Protein AF-0000000081142269 (afdb_homodimer)

Nearest PDB structures (foldseek):
  4dzv-assembly1_A  TM=2.966E-01  e=7.747E-01  synthetic construct
  5vju-assembly1_A  TM=2.919E-01  e=1.092E+00  synthetic construct
  3o43-assembly1_A  TM=3.397E-01  e=4.301E+00  synthetic construct
  3szr-assembly1_A  TM=2.005E-01  e=2.802E+00  Homo sapiens
  8d9o-assembly1_A  TM=2.175E-01  e=4.489E+00  synthetic construct

Secondary structure (DSSP, 8-state):
--SHHHHHHHHHHHHHHHHHHHHHHHHHHHHHHHHHHHHHHHHHHHHHHHHHHHHHHHHSTTTTSSS---STT-HHHHHTHHHHHHHHHHHHHHHHHHHHHHHT--TTTS--TT--HHHHHHHHHHHHHHHHHHHHHHHHHHHHHHHHHHHHT-TTT----SS-SHHHHHHHHHHHHHHHHHHHHHHHHSSSS-SS-SS--HHHHHHHHHHHHHHHHHHHHHHHHHHHHHHHHHT-----SS--S-GGGGGGGS-HHHHHHHHHHHHHHHHHHHHHHHH------/--SHHHHHHHHHHHHHHHHHHHHHHHHHHHHHHHHHHHHHHHHHHHHHHHHHHHHHHHHSTTTTSSS---STT-HHHHHTHHHHHHHHHHHHHHHHHHHHHHHT--TTTS--TT--HHHHHHHHHHHHHHHHHHHHHHHHHHHHHHHHHHHHT-TTT----SS-SHHHHHHHHHHHHHHHHHHHHHHHHSSSS-SS-SS--HHHHHHHHHHHHHHHHHHHHHHHHHHHHHHHHHT-----SS--S-GGGGGGGS-HHHHHHHHHHHHHHHHHHHHHHHH------

pLDDT: mean 86.84, std 18.07, range [33.09, 98.94]

Radius of gyration: 26.9 Å; Cα contacts (8 Å, |Δi|>4): 701; chains: 2; bounding box: 56×94×60 Å

Foldseek 3Di:
DPVVVVVVVVVVVVVVVVVVVLVVLQVVLVVLLVLLLVLLVLLLVLLVVLLVLLQVLQQDCLQQHGAADDDFLRLSRLLSLQLNLLSNLLSLLSCLLCVCVNVVVDPLRDDPPPQDPVSVVVNLVSLVVSLVSLVVSLVSNVSSVVSNVCSQPRPNNDHHDPPPDPLRVLVVVLNVLSVVLSVCSCCQPVCVVPDPSVVVDVVSVVVSLVSVLVSSVSSLVSSLVVLVVVCVSSPQDDDDDDDCPPVVVCVVRGDPSNVSSVVSNVSSNSSSVSSSSSSDDDDSD/DPVVVVVVVVVVVVVVVVCVVLVVLQVVVVVLLVLLLVLLVLLLVLLVVLLVLLQVLQQDCLQQHGAADDDFLRLSRLLSLQLNLLSNLLSLLSCLLCVCVNVVVDPLRDDPPPQDPVSVVVNLVSLVVSLVSLVVSLVSNVSSVVSNVCSQPRPNNDHHDPPPDPLRVLVVVLNVLSVVLSVCCCCQPVCPVPPPSVVVPVVSVVVSLVSVLVSSVSSLVSSLVVLVVVCVSSPQDDDDPDDPPPVVVCVVRGDPSNVSSVVSNVSSNSSSVSSSSSSDDDDSD

Sequence (570 aa):
MSSEDGEQDDWAATQTATDVETGDSSRSSGFLQKLQSASSTISLILSPVAIILVSLWVSNESMGGGGVSWSEGDAKRVFNWHPVLMIVAYAIMNIAALIFRVSGTSSYQTSTRGISEAGTKRRGAIKAIHGYVWVACFLIGMVAMLAVVKSHNDAVSGYIANLYSLHSWVGVLVMSLYTLQLFVGIFAFGGLMGGTSRFAVPSLMEIHKYSGAVLHLLITATILLGIQEKEGFVQCWYEVTEADLIPIQNYGKIPSACKISHGLGLVVLLMGVFTSFALARFPVLMSSEDGEQDDWAATQTATDVETGDSSRSSGFLQKLQSASSTISLILSPVAIILVSLWVSNESMGGGGVSWSEGDAKRVFNWHPVLMIVAYAIMNIAALIFRVSGTSSYQTSTRGISEAGTKRRGAIKAIHGYVWVACFLIGMVAMLAVVKSHNDAVSGYIANLYSLHSWVGVLVMSLYTLQLFVGIFAFGGLMGGTSRFAVPSLMEIHKYSGAVLHLLITATILLGIQEKEGFVQCWYEVTEADLIPIQNYGKIPSACKISHGLGLVVLLMGVFTSFALARFPVL

Structure (mmCIF, N/CA/C/O backbone):
data_AF-0000000081142269-model_v1
#
loop_
_entity.id
_entity.type
_entity.pdbx_description
1 polymer 'Cytochrome b561'
#
loop_
_atom_site.group_PDB
_atom_site.id
_atom_site.type_symbol
_atom_site.label_atom_id
_atom_site.label_alt_id
_atom_site.label_comp_id
_atom_site.label_asym_id
_atom_site.label_entity_id
_atom_site.label_seq_id
_atom_site.pdbx_PDB_ins_code
_atom_site.Cartn_x
_atom_site.Cartn_y
_atom_site.Cartn_z
_atom_site.occupancy
_atom_site.B_iso_or_equiv
_atom_site.auth_seq_id
_atom_site.auth_comp_id
_atom_site.auth_asym_id
_atom_site.auth_atom_id
_atom_site.pdbx_PDB_model_num
ATOM 1 N N . MET A 1 1 ? -28.281 54 34.062 1 33.12 1 MET A N 1
ATOM 2 C CA . MET A 1 1 ? -27.516 53 34.812 1 33.12 1 MET A CA 1
ATOM 3 C C . MET A 1 1 ? -27.719 51.625 34.219 1 33.12 1 MET A C 1
ATOM 5 O O . MET A 1 1 ? -27.078 50.656 34.688 1 33.12 1 MET A O 1
ATOM 9 N N . SER A 1 2 ? -28.766 51.375 33.469 1 45.09 2 SER A N 1
ATOM 10 C CA . SER A 1 2 ? -29.156 50 33.125 1 45.09 2 SER A CA 1
ATOM 11 C C . SER A 1 2 ? -28.391 49.531 31.891 1 45.09 2 SER A C 1
ATOM 13 O O . SER A 1 2 ? -28.469 48.344 31.531 1 45.09 2 SER A O 1
ATOM 15 N N . SER A 1 3 ? -27.875 50.406 31.125 1 51 3 SER A N 1
ATOM 16 C CA . SER A 1 3 ? -27.344 49.938 29.859 1 51 3 SER A CA 1
ATOM 17 C C . SER A 1 3 ? -25.953 49.344 30.031 1 51 3 SER A C 1
ATOM 19 O O . SER A 1 3 ? -25.406 48.719 29.094 1 51 3 SER A O 1
ATOM 21 N N . GLU A 1 4 ? -25.281 49.625 31.203 1 48.25 4 GLU A N 1
ATOM 22 C CA . GLU A 1 4 ? -23.922 49.156 31.359 1 48.25 4 GLU A CA 1
ATOM 23 C C . GLU A 1 4 ? -23.875 47.688 31.766 1 48.25 4 GLU A C 1
ATOM 25 O O . GLU A 1 4 ? -22.828 47.031 31.688 1 48.25 4 GLU A O 1
ATOM 30 N N . ASP A 1 5 ? -25.031 47.188 32.281 1 50.19 5 ASP A N 1
ATOM 31 C CA . ASP A 1 5 ? -25 45.812 32.781 1 50.19 5 ASP A CA 1
ATOM 32 C C . ASP A 1 5 ? -25.094 44.812 31.641 1 50.19 5 ASP A C 1
ATOM 34 O O . ASP A 1 5 ? -24.641 43.688 31.781 1 50.19 5 ASP A O 1
ATOM 38 N N . GLY A 1 6 ? -25.609 45.25 30.453 1 50.34 6 GLY A N 1
ATOM 39 C CA . GLY A 1 6 ? -25.781 44.312 29.375 1 50.34 6 GLY A CA 1
ATOM 40 C C . GLY A 1 6 ? -24.484 44 28.641 1 50.34 6 GLY A C 1
ATOM 41 O O . GLY A 1 6 ? -24.328 42.906 28.109 1 50.34 6 GLY A O 1
ATOM 42 N N . GLU A 1 7 ? -23.562 44.938 28.672 1 53.25 7 GLU A N 1
ATOM 43 C CA . GLU A 1 7 ? -22.312 44.75 27.953 1 53.25 7 GLU A CA 1
ATOM 44 C C . GLU A 1 7 ? -21.375 43.812 28.719 1 53.25 7 GLU A C 1
ATOM 46 O O . GLU A 1 7 ? -20.609 43.062 28.125 1 53.25 7 GLU A O 1
ATOM 51 N N . GLN A 1 8 ? -21.562 43.812 30.078 1 51.97 8 GLN A N 1
ATOM 52 C CA . GLN A 1 8 ? -20.672 42.969 30.875 1 51.97 8 GLN A CA 1
ATOM 53 C C . GLN A 1 8 ? -21.062 41.5 30.75 1 51.97 8 GLN A C 1
ATOM 55 O O . GLN A 1 8 ? -20.188 40.625 30.719 1 51.97 8 GLN A O 1
ATOM 60 N N . ASP A 1 9 ? -22.328 41.25 30.594 1 53.22 9 ASP A N 1
ATOM 61 C CA . ASP A 1 9 ? -22.766 39.875 30.516 1 53.22 9 ASP A CA 1
ATOM 62 C C . ASP A 1 9 ? -22.391 39.25 29.156 1 53.22 9 ASP A C 1
ATOM 64 O O . ASP A 1 9 ? -22.016 38.094 29.078 1 53.22 9 ASP A O 1
ATOM 68 N N . ASP A 1 10 ? -22.359 40.156 28.172 1 54 10 ASP A N 1
ATOM 69 C CA . ASP A 1 10 ? -22 39.656 26.859 1 54 10 ASP A CA 1
ATOM 70 C C . ASP A 1 10 ? -20.5 39.375 26.75 1 54 10 ASP A C 1
ATOM 72 O O . ASP A 1 10 ? -20.078 38.438 26.125 1 54 10 ASP A O 1
ATOM 76 N N . TRP A 1 11 ? -19.734 40.219 27.484 1 52.41 11 TRP A N 1
ATOM 77 C CA . TRP A 1 11 ? -18.281 40.031 27.5 1 52.41 11 TRP A CA 1
ATOM 78 C C . TRP A 1 11 ? -17.922 38.781 28.266 1 52.41 11 TRP A C 1
ATOM 80 O O . TRP A 1 11 ? -17.047 38 27.844 1 52.41 11 TRP A O 1
ATOM 90 N N . ALA A 1 12 ? -18.562 38.469 29.328 1 51.91 12 ALA A N 1
ATOM 91 C CA . ALA A 1 12 ? -18.281 37.281 30.125 1 51.91 12 ALA A CA 1
ATOM 92 C C . ALA A 1 12 ? -18.703 36 29.375 1 51.91 12 ALA A C 1
ATOM 94 O O . ALA A 1 12 ? -18.016 35 29.438 1 51.91 12 ALA A O 1
ATOM 95 N N . ALA A 1 13 ? -19.703 36.125 28.625 1 53.78 13 ALA A N 1
ATOM 96 C CA . ALA A 1 13 ? -20.172 35 27.844 1 53.78 13 ALA A CA 1
ATOM 97 C C . ALA A 1 13 ? -19.266 34.719 26.656 1 53.78 13 ALA A C 1
ATOM 99 O O . ALA A 1 13 ? -18.984 33.562 26.328 1 53.78 13 ALA A O 1
ATOM 100 N N . THR A 1 14 ? -18.703 35.75 26.094 1 55.44 14 THR A N 1
ATOM 101 C CA . THR A 1 14 ? -17.766 35.625 24.984 1 55.44 14 THR A CA 1
ATOM 102 C C . THR A 1 14 ? -16.422 35.094 25.469 1 55.44 14 THR A C 1
ATOM 104 O O . THR A 1 14 ? -15.805 34.25 24.844 1 55.44 14 THR A O 1
ATOM 107 N N . GLN A 1 15 ? -15.969 35.562 26.672 1 51.97 15 GLN A N 1
ATOM 108 C CA . GLN A 1 15 ? -14.711 35.062 27.25 1 51.97 15 GLN A CA 1
ATOM 109 C C . GLN A 1 15 ? -14.828 33.625 27.672 1 51.97 15 GLN A C 1
ATOM 111 O O . GLN A 1 15 ? -13.906 32.812 27.453 1 51.97 15 GLN A O 1
ATOM 116 N N . THR A 1 16 ? -15.945 33.25 28.188 1 50.38 16 THR A N 1
ATOM 117 C CA . THR A 1 16 ? -16.156 31.875 28.625 1 50.38 16 THR A CA 1
ATOM 118 C C . THR A 1 16 ? -16.25 30.938 27.438 1 50.38 16 THR A C 1
ATOM 120 O O . THR A 1 16 ? -15.711 29.828 27.469 1 50.38 16 THR A O 1
ATOM 123 N N . ALA A 1 17 ? -16.859 31.547 26.438 1 49.72 17 ALA A N 1
ATOM 124 C CA . ALA A 1 17 ? -16.969 30.75 25.219 1 49.72 17 ALA A CA 1
ATOM 125 C C . ALA A 1 17 ? -15.609 30.594 24.547 1 49.72 17 ALA A C 1
ATOM 127 O O . ALA A 1 17 ? -15.25 29.5 24.094 1 49.72 17 ALA A O 1
ATOM 128 N N . THR A 1 18 ? -14.797 31.609 24.578 1 51.88 18 THR A N 1
ATOM 129 C CA . THR A 1 18 ? -13.445 31.562 24.031 1 51.88 18 THR A CA 1
ATOM 130 C C . THR A 1 18 ? -12.547 30.688 24.906 1 51.88 18 THR A C 1
ATOM 132 O O . THR A 1 18 ? -11.742 29.906 24.375 1 51.88 18 THR A O 1
ATOM 135 N N . ASP A 1 19 ? -12.695 30.781 26.203 1 49.56 19 ASP A N 1
ATOM 136 C CA . ASP A 1 19 ? -11.883 29.984 27.109 1 49.56 19 ASP A CA 1
ATOM 137 C C . ASP A 1 19 ? -12.25 28.5 27.031 1 49.56 19 ASP A C 1
ATOM 139 O O . ASP A 1 19 ? -11.383 27.625 27.078 1 49.56 19 ASP A O 1
ATOM 143 N N . VAL A 1 20 ? -13.5 28.203 26.859 1 46.97 20 VAL A N 1
ATOM 144 C CA . VAL A 1 20 ? -13.961 26.828 26.719 1 46.97 20 VAL A CA 1
ATOM 145 C C . VAL A 1 20 ? -13.523 26.281 25.375 1 46.97 20 VAL A C 1
ATOM 147 O O . VAL A 1 20 ? -13.078 25.141 25.281 1 46.97 20 VAL A O 1
ATOM 150 N N . GLU A 1 21 ? -13.531 27.156 24.406 1 51.59 21 GLU A N 1
ATOM 151 C CA . GLU A 1 21 ? -13.078 26.734 23.094 1 51.59 21 GLU A CA 1
ATOM 152 C C . GLU A 1 21 ? -11.57 26.516 23.062 1 51.59 21 GLU A C 1
ATOM 154 O O . GLU A 1 21 ? -11.086 25.531 22.484 1 51.59 21 GLU A O 1
ATOM 159 N N . THR A 1 22 ? -10.836 27.453 23.688 1 53.09 22 THR A N 1
ATOM 160 C CA . THR A 1 22 ? -9.391 27.312 23.781 1 53.09 22 THR A CA 1
ATOM 161 C C . THR A 1 22 ? -9.008 26.141 24.672 1 53.09 22 THR A C 1
ATOM 163 O O . THR A 1 22 ? -8.062 25.406 24.375 1 53.09 22 THR A O 1
ATOM 166 N N . GLY A 1 23 ? -9.711 25.922 25.75 1 49.12 23 GLY A N 1
ATOM 167 C CA . GLY A 1 23 ? -9.461 24.781 26.625 1 49.12 23 GLY A CA 1
ATOM 168 C C . GLY A 1 23 ? -9.734 23.453 25.953 1 49.12 23 GLY A C 1
ATOM 169 O O . GLY A 1 23 ? -8.953 22.516 26.094 1 49.12 23 GLY A O 1
ATOM 170 N N . ASP A 1 24 ? -10.82 23.344 25.25 1 53.19 24 ASP A N 1
ATOM 171 C CA . ASP A 1 24 ? -11.195 22.125 24.531 1 53.19 24 ASP A CA 1
ATOM 172 C C . ASP A 1 24 ? -10.219 21.844 23.391 1 53.19 24 ASP A C 1
ATOM 174 O O . ASP A 1 24 ? -9.828 20.688 23.172 1 53.19 24 ASP A O 1
ATOM 178 N N . SER A 1 25 ? -9.68 22.906 22.812 1 57.28 25 SER A N 1
ATOM 179 C CA . SER A 1 25 ? -8.688 22.766 21.75 1 57.28 25 SER A CA 1
ATOM 180 C C . SER A 1 25 ? -7.359 22.266 22.297 1 57.28 25 SER A C 1
ATOM 182 O O . SER A 1 25 ? -6.727 21.375 21.703 1 57.28 25 SER A O 1
ATOM 184 N N . SER A 1 26 ? -6.977 22.875 23.438 1 56.81 26 SER A N 1
ATOM 185 C CA . SER A 1 26 ? -5.727 22.453 24.062 1 56.81 26 SER A CA 1
ATOM 186 C C . SER A 1 26 ? -5.809 21.016 24.547 1 56.81 26 SER A C 1
ATOM 188 O O . SER A 1 26 ? -4.84 20.25 24.406 1 56.81 26 SER A O 1
ATOM 190 N N . ARG A 1 27 ? -6.953 20.656 25.109 1 58.47 27 ARG A N 1
ATOM 191 C CA . ARG A 1 27 ? -7.145 19.281 25.547 1 58.47 27 ARG A CA 1
ATOM 192 C C . ARG A 1 27 ? -7.16 18.312 24.375 1 58.47 27 ARG A C 1
ATOM 194 O O . ARG A 1 27 ? -6.617 17.219 24.453 1 58.47 27 ARG A O 1
ATOM 201 N N . SER A 1 28 ? -7.664 18.766 23.266 1 62.31 28 SER A N 1
ATOM 202 C CA . SER A 1 28 ? -7.746 17.953 22.062 1 62.31 28 SER A CA 1
ATOM 203 C C . SER A 1 28 ? -6.367 17.734 21.438 1 62.31 28 SER A C 1
ATOM 205 O O . SER A 1 28 ? -6.035 16.625 21.031 1 62.31 28 SER A O 1
ATOM 207 N N . SER A 1 29 ? -5.594 18.734 21.562 1 70.12 29 SER A N 1
ATOM 208 C CA . SER A 1 29 ? -4.223 18.625 21.062 1 70.12 29 SER A CA 1
ATOM 209 C C . SER A 1 29 ? -3.402 17.656 21.906 1 70.12 29 SER A C 1
ATOM 211 O O . SER A 1 29 ? -2.666 16.828 21.375 1 70.12 29 SER A O 1
ATOM 213 N N . GLY A 1 30 ? -3.779 17.703 23.156 1 78.44 30 GLY A N 1
ATOM 214 C CA . GLY A 1 30 ? -3.068 16.797 24.047 1 78.44 30 GLY A CA 1
ATOM 215 C C . GLY A 1 30 ? -3.447 15.344 23.828 1 78.44 30 GLY A C 1
ATOM 216 O O . GLY A 1 30 ? -2.58 14.461 23.828 1 78.44 30 GLY A O 1
ATOM 217 N N . PHE A 1 31 ? -4.652 15.156 23.594 1 84.38 31 PHE A N 1
ATOM 218 C CA . PHE A 1 31 ? -5.156 13.812 23.375 1 84.38 31 PHE A CA 1
ATOM 219 C C . PHE A 1 31 ? -4.551 13.219 22.109 1 84.38 31 PHE A C 1
ATOM 221 O O . PHE A 1 31 ? -4.07 12.078 22.109 1 84.38 31 PHE A O 1
ATOM 228 N N . LEU A 1 32 ? -4.531 13.906 21 1 87.25 32 LEU A N 1
ATOM 229 C CA . LEU A 1 32 ? -3.979 13.43 19.75 1 87.25 32 LEU A CA 1
ATOM 230 C C . LEU A 1 32 ? -2.477 13.195 19.859 1 87.25 32 LEU A C 1
ATOM 232 O O . LEU A 1 32 ? -1.945 12.25 19.281 1 87.25 32 LEU A O 1
ATOM 236 N N . GLN A 1 33 ? -1.912 14.039 20.625 1 87.62 33 GLN A N 1
ATOM 237 C CA . GLN A 1 33 ? -0.479 13.859 20.828 1 87.62 33 GLN A CA 1
ATOM 238 C C . GLN A 1 33 ? -0.188 12.57 21.594 1 87.62 33 GLN A C 1
ATOM 240 O O . GLN A 1 33 ? 0.784 11.875 21.297 1 87.62 33 GLN A O 1
ATOM 245 N N . LYS A 1 34 ? -0.992 12.305 22.562 1 90.81 34 LYS A N 1
ATOM 246 C CA . LYS A 1 34 ? -0.832 11.055 23.312 1 90.81 34 LYS A CA 1
ATOM 247 C C . LYS A 1 34 ? -1.053 9.844 22.406 1 90.81 34 LYS A C 1
ATOM 249 O O . LYS A 1 34 ? -0.335 8.852 22.516 1 90.81 34 LYS A O 1
ATOM 254 N N . LEU A 1 35 ? -2 9.961 21.547 1 93.06 35 LEU A N 1
ATOM 255 C CA . LEU A 1 35 ? -2.279 8.883 20.609 1 93.06 35 LEU A CA 1
ATOM 256 C C . LEU A 1 35 ? -1.118 8.695 19.641 1 93.06 35 LEU A C 1
ATOM 258 O O . LEU A 1 35 ? -0.775 7.562 19.281 1 93.06 35 LEU A O 1
ATOM 262 N N . GLN A 1 36 ? -0.598 9.766 19.219 1 93.44 36 GLN A N 1
ATOM 263 C CA . GLN A 1 36 ? 0.537 9.695 18.312 1 93.44 36 GLN A CA 1
ATOM 264 C C . GLN A 1 36 ? 1.758 9.086 19 1 93.44 36 GLN A C 1
ATOM 266 O O . GLN A 1 36 ? 2.484 8.297 18.391 1 93.44 36 GLN A O 1
ATOM 271 N N . SER A 1 37 ? 1.984 9.461 20.266 1 93.75 37 SER A N 1
ATOM 272 C CA . SER A 1 37 ? 3.08 8.875 21.031 1 93.75 37 SER A CA 1
ATOM 273 C C . SER A 1 37 ? 2.877 7.371 21.219 1 93.75 37 SER A C 1
ATOM 275 O O . SER A 1 37 ? 3.814 6.59 21.047 1 93.75 37 SER A O 1
ATOM 277 N N . ALA A 1 38 ? 1.702 7.008 21.562 1 96.25 38 ALA A N 1
ATOM 278 C CA . ALA A 1 38 ? 1.384 5.59 21.688 1 96.25 38 ALA A CA 1
ATOM 279 C C . ALA A 1 38 ? 1.598 4.852 20.375 1 96.25 38 ALA A C 1
ATOM 281 O O . ALA A 1 38 ? 2.131 3.738 20.359 1 96.25 38 ALA A O 1
ATOM 282 N N . SER A 1 39 ? 1.193 5.473 19.281 1 97.06 39 SER A N 1
ATOM 283 C CA . SER A 1 39 ? 1.358 4.875 17.969 1 97.06 39 SER A CA 1
ATOM 284 C C . SER A 1 39 ? 2.832 4.664 17.641 1 97.06 39 SER A C 1
ATOM 286 O O . SER A 1 39 ? 3.203 3.641 17.062 1 97.06 39 SER A O 1
ATOM 288 N N . SER A 1 40 ? 3.617 5.641 17.984 1 96.69 40 SER A N 1
ATOM 289 C CA . SER A 1 40 ? 5.055 5.492 17.797 1 96.69 40 SER A CA 1
ATOM 290 C C . SER A 1 40 ? 5.598 4.293 18.562 1 96.69 40 SER A C 1
ATOM 292 O O . SER A 1 40 ? 6.34 3.48 18 1 96.69 40 SER A O 1
ATOM 294 N N . THR A 1 41 ? 5.168 4.176 19.75 1 97 41 THR A N 1
ATOM 295 C CA . THR A 1 41 ? 5.641 3.094 20.609 1 97 41 THR A CA 1
ATOM 296 C C . THR A 1 41 ? 5.199 1.74 20.062 1 97 41 THR A C 1
ATOM 298 O O . THR A 1 41 ? 6.004 0.811 19.969 1 97 41 THR A O 1
ATOM 301 N N . ILE A 1 42 ? 4.008 1.664 19.656 1 98.25 42 ILE A N 1
ATOM 302 C CA . ILE A 1 42 ? 3.469 0.417 19.125 1 98.25 42 ILE A CA 1
ATOM 303 C C . ILE A 1 42 ? 4.223 0.03 17.859 1 98.25 42 ILE A C 1
ATOM 305 O O . ILE A 1 42 ? 4.625 -1.124 17.703 1 98.25 42 ILE A O 1
ATOM 309 N N . SER A 1 43 ? 4.379 1.014 17 1 98.19 43 SER A N 1
ATOM 310 C CA . SER A 1 43 ? 5.082 0.746 15.75 1 98.19 43 SER A CA 1
ATOM 311 C C . SER A 1 43 ? 6.496 0.233 16 1 98.19 43 SER A C 1
ATOM 313 O O . SER A 1 43 ? 6.941 -0.718 15.359 1 98.19 43 SER A O 1
ATOM 315 N N . LEU A 1 44 ? 7.188 0.783 16.969 1 97.81 44 LEU A N 1
ATOM 316 C CA . LEU A 1 44 ? 8.555 0.381 17.281 1 97.81 44 LEU A CA 1
ATOM 317 C C . LEU A 1 44 ? 8.578 -1.011 17.906 1 97.81 44 LEU A C 1
ATOM 319 O O . LEU A 1 44 ? 9.5 -1.789 17.656 1 97.81 44 LEU A O 1
ATOM 323 N N . ILE A 1 45 ? 7.543 -1.352 18.656 1 98.19 45 ILE A N 1
ATOM 324 C CA . ILE A 1 45 ? 7.453 -2.67 19.266 1 98.19 45 ILE A CA 1
ATOM 325 C C . ILE A 1 45 ? 7.184 -3.725 18.203 1 98.19 45 ILE A C 1
ATOM 327 O O . ILE A 1 45 ? 7.684 -4.848 18.281 1 98.19 45 ILE A O 1
ATOM 331 N N . LEU A 1 46 ? 6.508 -3.373 17.188 1 98.69 46 LEU A N 1
ATOM 332 C CA . LEU A 1 46 ? 6.164 -4.297 16.109 1 98.69 46 LEU A CA 1
ATOM 333 C C . LEU A 1 46 ? 7.375 -4.586 15.234 1 98.69 46 LEU A C 1
ATOM 335 O O . LEU A 1 46 ? 7.422 -5.605 14.547 1 98.69 46 LEU A O 1
ATOM 339 N N . SER A 1 47 ? 8.383 -3.738 15.312 1 98.38 47 SER A N 1
ATOM 340 C CA . SER A 1 47 ? 9.555 -3.889 14.453 1 98.38 47 SER A CA 1
ATOM 341 C C . SER A 1 47 ? 10.297 -5.188 14.758 1 98.38 47 SER A C 1
ATOM 343 O O . SER A 1 47 ? 10.508 -6.008 13.867 1 98.38 47 SER A O 1
ATOM 345 N N . PRO A 1 48 ? 10.641 -5.461 15.992 1 98.62 48 PRO A N 1
ATOM 346 C CA . PRO A 1 48 ? 11.305 -6.738 16.266 1 98.62 48 PRO A CA 1
ATOM 347 C C . PRO A 1 48 ? 10.383 -7.938 16.031 1 98.62 48 PRO A C 1
ATOM 349 O O . PRO A 1 48 ? 10.859 -9.023 15.664 1 98.62 48 PRO A O 1
ATOM 352 N N . VAL A 1 49 ? 9.07 -7.781 16.172 1 98.81 49 VAL A N 1
ATOM 353 C CA . VAL A 1 49 ? 8.125 -8.852 15.906 1 98.81 49 VAL A CA 1
ATOM 354 C C . VAL A 1 49 ? 8.172 -9.234 14.422 1 98.81 49 VAL A C 1
ATOM 356 O O . VAL A 1 49 ? 8.164 -10.414 14.078 1 98.81 49 VAL A O 1
ATOM 359 N N . ALA A 1 50 ? 8.289 -8.242 13.57 1 98.88 50 ALA A N 1
ATOM 360 C CA . ALA A 1 50 ? 8.391 -8.5 12.133 1 98.88 50 ALA A CA 1
ATOM 361 C C . ALA A 1 50 ? 9.656 -9.289 11.812 1 98.88 50 ALA A C 1
ATOM 363 O O . ALA A 1 50 ? 9.633 -10.203 10.984 1 98.88 50 ALA A O 1
ATOM 364 N N . ILE A 1 51 ? 10.734 -8.953 12.445 1 98.88 51 ILE A N 1
ATOM 365 C CA . ILE A 1 51 ? 12 -9.633 12.219 1 98.88 51 ILE A CA 1
ATOM 366 C C . ILE A 1 51 ? 11.891 -11.094 12.664 1 98.88 51 ILE A C 1
ATOM 368 O O . ILE A 1 51 ? 12.344 -12 11.961 1 98.88 51 ILE A O 1
ATOM 372 N N . ILE A 1 52 ? 11.234 -11.281 13.773 1 98.88 52 ILE A N 1
ATOM 373 C CA . ILE A 1 52 ? 11.055 -12.633 14.281 1 98.88 52 ILE A CA 1
ATOM 374 C C . ILE A 1 52 ? 10.18 -13.438 13.32 1 98.88 52 ILE A C 1
ATOM 376 O O . ILE A 1 52 ? 10.516 -14.57 12.961 1 98.88 52 ILE A O 1
ATOM 380 N N . LEU A 1 53 ? 9.141 -12.875 12.828 1 98.88 53 LEU A N 1
ATOM 381 C CA . LEU A 1 53 ? 8.195 -13.586 11.969 1 98.88 53 LEU A CA 1
ATOM 382 C C . LEU A 1 53 ? 8.836 -13.922 10.625 1 98.88 53 LEU A C 1
ATOM 384 O O . LEU A 1 53 ? 8.648 -15.023 10.102 1 98.88 53 LEU A O 1
ATOM 388 N N . VAL A 1 54 ? 9.609 -13.016 10.047 1 98.88 54 VAL A N 1
ATOM 389 C CA . VAL A 1 54 ? 10.219 -13.32 8.758 1 98.88 54 VAL A CA 1
ATOM 390 C C . VAL A 1 54 ? 11.281 -14.406 8.938 1 98.88 54 VAL A C 1
ATOM 392 O O . VAL A 1 54 ? 11.477 -15.242 8.055 1 98.88 54 VAL A O 1
ATOM 395 N N . SER A 1 55 ? 11.945 -14.367 10.07 1 98.88 55 SER A N 1
ATOM 396 C CA . SER A 1 55 ? 12.938 -15.398 10.352 1 98.88 55 SER A CA 1
ATOM 397 C C . SER A 1 55 ? 12.281 -16.781 10.477 1 98.88 55 SER A C 1
ATOM 399 O O . SER A 1 55 ? 12.789 -17.766 9.93 1 98.88 55 SER A O 1
ATOM 401 N N . LEU A 1 56 ? 11.148 -16.828 11.133 1 98.81 56 LEU A N 1
ATOM 402 C CA . LEU A 1 56 ? 10.398 -18.078 11.227 1 98.81 56 LEU A CA 1
ATOM 403 C C . LEU A 1 56 ? 9.883 -18.5 9.859 1 98.81 56 LEU A C 1
ATOM 405 O O . LEU A 1 56 ? 9.93 -19.688 9.523 1 98.81 56 LEU A O 1
ATOM 409 N N . TRP A 1 57 ? 9.461 -17.562 9.117 1 98.75 57 TRP A N 1
ATOM 410 C CA . TRP A 1 57 ? 8.906 -17.844 7.793 1 98.75 57 TRP A CA 1
ATOM 411 C C . TRP A 1 57 ? 9.961 -18.484 6.887 1 98.75 57 TRP A C 1
ATOM 413 O O . TRP A 1 57 ? 9.727 -19.547 6.309 1 98.75 57 TRP A O 1
ATOM 423 N N . VAL A 1 58 ? 11.148 -17.922 6.824 1 98.5 58 VAL A N 1
ATOM 424 C CA . VAL A 1 58 ? 12.18 -18.375 5.902 1 98.5 58 VAL A CA 1
ATOM 425 C C . VAL A 1 58 ? 12.773 -19.688 6.387 1 98.5 58 VAL A C 1
ATOM 427 O O . VAL A 1 58 ? 13.367 -20.438 5.605 1 98.5 58 VAL A O 1
ATOM 430 N N . SER A 1 59 ? 12.594 -19.953 7.652 1 98.31 59 SER A N 1
ATOM 431 C CA . SER A 1 59 ? 13.125 -21.203 8.203 1 98.31 59 SER A CA 1
ATOM 432 C C . SER A 1 59 ? 12.219 -22.391 7.895 1 98.31 59 SER A C 1
ATOM 434 O O . SER A 1 59 ? 12.617 -23.531 8.07 1 98.31 59 SER A O 1
ATOM 436 N N . ASN A 1 60 ? 11.016 -22.109 7.465 1 97.94 60 ASN A N 1
ATOM 437 C CA . ASN A 1 60 ? 10.078 -23.172 7.117 1 97.94 60 ASN A CA 1
ATOM 438 C C . ASN A 1 60 ? 10.539 -23.953 5.895 1 97.94 60 ASN A C 1
ATOM 440 O O . ASN A 1 60 ? 11.039 -23.375 4.934 1 97.94 60 ASN A O 1
ATOM 444 N N . GLU A 1 61 ? 10.32 -25.234 5.875 1 97.12 61 GLU A N 1
ATOM 445 C CA . GLU A 1 61 ? 10.742 -26.109 4.785 1 97.12 61 GLU A CA 1
ATOM 446 C C . GLU A 1 61 ? 10.094 -25.703 3.465 1 97.12 61 GLU A C 1
ATOM 448 O O . GLU A 1 61 ? 10.703 -25.844 2.4 1 97.12 61 GLU A O 1
ATOM 453 N N . SER A 1 62 ? 8.914 -25.156 3.516 1 96.56 62 SER A N 1
ATOM 454 C CA . SER A 1 62 ? 8.172 -24.75 2.322 1 96.56 62 SER A CA 1
ATOM 455 C C . SER A 1 62 ? 8.812 -23.547 1.652 1 96.56 62 SER A C 1
ATOM 457 O O . SER A 1 62 ? 8.484 -23.219 0.511 1 96.56 62 SER A O 1
ATOM 459 N N . MET A 1 63 ? 9.734 -22.938 2.352 1 96.81 63 MET A N 1
ATOM 460 C CA . MET A 1 63 ? 10.453 -21.797 1.804 1 96.81 63 MET A CA 1
ATOM 461 C C . MET A 1 63 ? 11.758 -22.234 1.138 1 96.81 63 MET A C 1
ATOM 463 O O . MET A 1 63 ? 12.812 -21.641 1.367 1 96.81 63 MET A O 1
ATOM 467 N N . GLY A 1 64 ? 11.68 -23.219 0.333 1 95.62 64 GLY A N 1
ATOM 468 C CA . GLY A 1 64 ? 12.812 -23.672 -0.455 1 95.62 64 GLY A CA 1
ATOM 469 C C . GLY A 1 64 ? 13.805 -24.484 0.347 1 95.62 64 GLY A C 1
ATOM 470 O O . GLY A 1 64 ? 15.016 -24.375 0.146 1 95.62 64 GLY A O 1
ATOM 471 N N . GLY A 1 65 ? 13.367 -25.266 1.283 1 95.75 65 GLY A N 1
ATOM 472 C CA . GLY A 1 65 ? 14.234 -26.094 2.104 1 95.75 65 GLY A CA 1
ATOM 473 C C . GLY A 1 65 ? 14.555 -25.484 3.453 1 95.75 65 GLY A C 1
ATOM 474 O O . GLY A 1 65 ? 15.172 -26.125 4.305 1 95.75 65 GLY A O 1
ATOM 475 N N . GLY A 1 66 ? 14.109 -24.219 3.629 1 97.5 66 GLY A N 1
ATOM 476 C CA . GLY A 1 66 ? 14.297 -23.547 4.91 1 97.5 66 GLY A CA 1
ATOM 477 C C . GLY A 1 66 ? 15.695 -23 5.102 1 97.5 66 GLY A C 1
ATOM 478 O O . GLY A 1 66 ? 16.672 -23.641 4.703 1 97.5 66 GLY A O 1
ATOM 479 N N . GLY A 1 67 ? 15.719 -21.859 5.688 1 98.31 67 GLY A N 1
ATOM 480 C CA . GLY A 1 67 ? 17 -21.25 5.984 1 98.31 67 GLY A CA 1
ATOM 481 C C . GLY A 1 67 ? 17.547 -20.406 4.844 1 98.31 67 GLY A C 1
ATOM 482 O O . GLY A 1 67 ? 16.797 -20.031 3.938 1 98.31 67 GLY A O 1
ATOM 483 N N . VAL A 1 68 ? 18.797 -20.031 4.961 1 98.62 68 VAL A N 1
ATOM 484 C CA . VAL A 1 68 ? 19.438 -19.172 3.975 1 98.62 68 VAL A CA 1
ATOM 485 C C . VAL A 1 68 ? 20.75 -19.797 3.521 1 98.62 68 VAL A C 1
ATOM 487 O O . VAL A 1 68 ? 21.281 -20.688 4.184 1 98.62 68 VAL A O 1
ATOM 490 N N . SER A 1 69 ? 21.203 -19.391 2.359 1 98.62 69 SER A N 1
ATOM 491 C CA . SER A 1 69 ? 22.469 -19.797 1.767 1 98.62 69 SER A CA 1
ATOM 492 C C . SER A 1 69 ? 23 -18.734 0.807 1 98.62 69 SER A C 1
ATOM 494 O O . SER A 1 69 ? 22.25 -17.859 0.363 1 98.62 69 SER A O 1
ATOM 496 N N . TRP A 1 70 ? 24.297 -18.734 0.602 1 98.44 70 TRP A N 1
ATOM 497 C CA . TRP A 1 70 ? 24.875 -17.859 -0.421 1 98.44 70 TRP A CA 1
ATOM 498 C C . TRP A 1 70 ? 25.594 -18.688 -1.484 1 98.44 70 TRP A C 1
ATOM 500 O O . TRP A 1 70 ? 26.359 -18.141 -2.289 1 98.44 70 TRP A O 1
ATOM 510 N N . SER A 1 71 ? 25.344 -19.922 -1.476 1 98.25 71 SER A N 1
ATOM 511 C CA . SER A 1 71 ? 26.047 -20.844 -2.363 1 98.25 71 SER A CA 1
ATOM 512 C C . SER A 1 71 ? 25.359 -20.938 -3.721 1 98.25 71 SER A C 1
ATOM 514 O O . SER A 1 71 ? 24.141 -20.922 -3.803 1 98.25 71 SER A O 1
ATOM 516 N N . GLU A 1 72 ? 26.25 -21.094 -4.676 1 97.69 72 GLU A N 1
ATOM 517 C CA . GLU A 1 72 ? 25.719 -21.438 -5.992 1 97.69 72 GLU A CA 1
ATOM 518 C C . GLU A 1 72 ? 25.031 -22.797 -5.973 1 97.69 72 GLU A C 1
ATOM 520 O O . GLU A 1 72 ? 25.516 -23.734 -5.32 1 97.69 72 GLU A O 1
ATOM 525 N N . GLY A 1 73 ? 23.922 -22.938 -6.684 1 98.38 73 GLY A N 1
ATOM 526 C CA . GLY A 1 73 ? 23.188 -24.188 -6.688 1 98.38 73 GLY A CA 1
ATOM 527 C C . GLY A 1 73 ? 22.094 -24.234 -5.625 1 98.38 73 GLY A C 1
ATOM 528 O O . GLY A 1 73 ? 21.328 -25.203 -5.559 1 98.38 73 GLY A O 1
ATOM 529 N N . ASP A 1 74 ? 22 -23.234 -4.867 1 98.5 74 ASP A N 1
ATOM 530 C CA . ASP A 1 74 ? 21.016 -23.141 -3.789 1 98.5 74 ASP A CA 1
ATOM 531 C C . ASP A 1 74 ? 20.172 -21.875 -3.928 1 98.5 74 ASP A C 1
ATOM 533 O O . ASP A 1 74 ? 19.984 -21.141 -2.961 1 98.5 74 ASP A O 1
ATOM 537 N N . ALA A 1 75 ? 19.625 -21.594 -5.059 1 98.56 75 ALA A N 1
ATOM 538 C CA . ALA A 1 75 ? 18.984 -20.344 -5.461 1 98.56 75 ALA A CA 1
ATOM 539 C C . ALA A 1 75 ? 17.828 -20 -4.523 1 98.56 75 ALA A C 1
ATOM 541 O O . ALA A 1 75 ? 17.656 -18.828 -4.145 1 98.56 75 ALA A O 1
ATOM 542 N N . LYS A 1 76 ? 17.031 -21 -4.164 1 98.25 76 LYS A N 1
ATOM 543 C CA . LYS A 1 76 ? 15.859 -20.719 -3.33 1 98.25 76 LYS A CA 1
ATOM 544 C C . LYS A 1 76 ? 16.281 -20.188 -1.961 1 98.25 76 LYS A C 1
ATOM 546 O O . LYS A 1 76 ? 15.656 -19.266 -1.438 1 98.25 76 LYS A O 1
ATOM 551 N N . ARG A 1 77 ? 17.281 -20.766 -1.378 1 98.62 77 ARG A N 1
ATOM 552 C CA . ARG A 1 77 ? 17.734 -20.328 -0.063 1 98.62 77 ARG A CA 1
ATOM 553 C C . ARG A 1 77 ? 18.562 -19.047 -0.168 1 98.62 77 ARG A C 1
ATOM 555 O O . ARG A 1 77 ? 18.688 -18.297 0.804 1 98.62 77 ARG A O 1
ATOM 562 N N . VAL A 1 78 ? 19.203 -18.797 -1.33 1 98.88 78 VAL A N 1
ATOM 563 C CA . VAL A 1 78 ? 19.812 -17.5 -1.589 1 98.88 78 VAL A CA 1
ATOM 564 C C . VAL A 1 78 ? 18.734 -16.422 -1.656 1 98.88 78 VAL A C 1
ATOM 566 O O . VAL A 1 78 ? 18.891 -15.344 -1.084 1 98.88 78 VAL A O 1
ATOM 569 N N . PHE A 1 79 ? 17.672 -16.719 -2.293 1 98.75 79 PHE A N 1
ATOM 570 C CA . PHE A 1 79 ? 16.562 -15.773 -2.404 1 98.75 79 PHE A CA 1
ATOM 571 C C . PHE A 1 79 ? 16.031 -15.398 -1.025 1 98.75 79 PHE A C 1
ATOM 573 O O . PHE A 1 79 ? 15.609 -14.258 -0.809 1 98.75 79 PHE A O 1
ATOM 580 N N . ASN A 1 80 ? 16.062 -16.281 -0.104 1 98.75 80 ASN A N 1
ATOM 581 C CA . ASN A 1 80 ? 15.484 -16.078 1.219 1 98.75 80 ASN A CA 1
ATOM 582 C C . ASN A 1 80 ? 16.156 -14.914 1.947 1 98.75 80 ASN A C 1
ATOM 584 O O . ASN A 1 80 ? 15.578 -14.352 2.881 1 98.75 80 ASN A O 1
ATOM 588 N N . TRP A 1 81 ? 17.297 -14.484 1.484 1 98.88 81 TRP A N 1
ATOM 589 C CA . TRP A 1 81 ? 17.922 -13.289 2.051 1 98.88 81 TRP A CA 1
ATOM 590 C C . TRP A 1 81 ? 17.125 -12.039 1.697 1 98.88 81 TRP A C 1
ATOM 592 O O . TRP A 1 81 ? 17.109 -11.07 2.463 1 98.88 81 TRP A O 1
ATOM 602 N N . HIS A 1 82 ? 16.469 -12.109 0.58 1 98.88 82 HIS A N 1
ATOM 603 C CA . HIS A 1 82 ? 15.773 -10.922 0.098 1 98.88 82 HIS A CA 1
ATOM 604 C C . HIS A 1 82 ? 14.68 -10.492 1.07 1 98.88 82 HIS A C 1
ATOM 606 O O . HIS A 1 82 ? 14.727 -9.383 1.611 1 98.88 82 HIS A O 1
ATOM 612 N N . PRO A 1 83 ? 13.68 -11.344 1.393 1 98.81 83 PRO A N 1
ATOM 613 C CA . PRO A 1 83 ? 12.664 -10.891 2.346 1 98.81 83 PRO A CA 1
ATOM 614 C C . PRO A 1 83 ? 13.242 -10.625 3.734 1 98.81 83 PRO A C 1
ATOM 616 O O . PRO A 1 83 ? 12.797 -9.703 4.426 1 98.81 83 PRO A O 1
ATOM 619 N N . VAL A 1 84 ? 14.234 -11.367 4.16 1 98.94 84 VAL A N 1
ATOM 620 C CA . VAL A 1 84 ? 14.805 -11.188 5.488 1 98.94 84 VAL A CA 1
ATOM 621 C C . VAL A 1 84 ? 15.445 -9.805 5.59 1 98.94 84 VAL A C 1
ATOM 623 O O . VAL A 1 84 ? 15.117 -9.031 6.492 1 98.94 84 VAL A O 1
ATOM 626 N N . LEU A 1 85 ? 16.281 -9.484 4.641 1 98.94 85 LEU A N 1
ATOM 627 C CA . LEU A 1 85 ? 17.016 -8.227 4.703 1 98.94 85 LEU A CA 1
ATOM 628 C C . LEU A 1 85 ? 16.094 -7.039 4.449 1 98.94 85 LEU A C 1
ATOM 630 O O . LEU A 1 85 ? 16.281 -5.973 5.047 1 98.94 85 LEU A O 1
ATOM 634 N N . MET A 1 86 ? 15.141 -7.199 3.572 1 98.88 86 MET A N 1
ATOM 635 C CA . MET A 1 86 ? 14.203 -6.109 3.334 1 98.88 86 MET A CA 1
ATOM 636 C C . MET A 1 86 ? 13.383 -5.812 4.586 1 98.88 86 MET A C 1
ATOM 638 O O . MET A 1 86 ? 13.156 -4.652 4.926 1 98.88 86 MET A O 1
ATOM 642 N N . ILE A 1 87 ? 12.953 -6.828 5.297 1 98.88 87 ILE A N 1
ATOM 643 C CA . ILE A 1 87 ? 12.164 -6.641 6.508 1 98.88 87 ILE A CA 1
ATOM 644 C C . ILE A 1 87 ? 13.047 -6.07 7.617 1 98.88 87 ILE A C 1
ATOM 646 O O . ILE A 1 87 ? 12.609 -5.215 8.391 1 98.88 87 ILE A O 1
ATOM 650 N N . VAL A 1 88 ? 14.242 -6.543 7.723 1 98.88 88 VAL A N 1
ATOM 651 C CA . VAL A 1 88 ? 15.172 -5.996 8.703 1 98.88 88 VAL A CA 1
ATOM 652 C C . VAL A 1 88 ? 15.383 -4.504 8.438 1 98.88 88 VAL A C 1
ATOM 654 O O . VAL A 1 88 ? 15.297 -3.688 9.359 1 98.88 88 VAL A O 1
ATOM 657 N N . ALA A 1 89 ? 15.664 -4.195 7.18 1 98.81 89 ALA A N 1
ATOM 658 C CA . ALA A 1 89 ? 15.828 -2.787 6.824 1 98.81 89 ALA A CA 1
ATOM 659 C C . ALA A 1 89 ? 14.57 -1.989 7.152 1 98.81 89 ALA A C 1
ATOM 661 O O . ALA A 1 89 ? 14.648 -0.874 7.672 1 98.81 89 ALA A O 1
ATOM 662 N N . TYR A 1 90 ? 13.438 -2.531 6.848 1 98.75 90 TYR A N 1
ATOM 663 C CA . TYR A 1 90 ? 12.164 -1.884 7.125 1 98.75 90 TYR A CA 1
ATOM 664 C C . TYR A 1 90 ? 11.992 -1.636 8.617 1 98.75 90 TYR A C 1
ATOM 666 O O . TYR A 1 90 ? 11.547 -0.559 9.031 1 98.75 90 TYR A O 1
ATOM 674 N N . ALA A 1 91 ? 12.344 -2.59 9.414 1 98.31 91 ALA A N 1
ATOM 675 C CA . ALA A 1 91 ? 12.258 -2.473 10.867 1 98.31 91 ALA A CA 1
ATOM 676 C C . ALA A 1 91 ? 13.188 -1.378 11.383 1 98.31 91 ALA A C 1
ATOM 678 O O . ALA A 1 91 ? 12.789 -0.564 12.219 1 98.31 91 ALA A O 1
ATOM 679 N N . ILE A 1 92 ? 14.359 -1.319 10.852 1 97.94 92 ILE A N 1
ATOM 680 C CA . ILE A 1 92 ? 15.359 -0.354 11.297 1 97.94 92 ILE A CA 1
ATOM 681 C C . ILE A 1 92 ? 14.969 1.047 10.828 1 97.94 92 ILE A C 1
ATOM 683 O O . ILE A 1 92 ? 15.133 2.021 11.57 1 97.94 92 ILE A O 1
ATOM 687 N N . MET A 1 93 ? 14.43 1.116 9.641 1 97.12 93 MET A N 1
ATOM 688 C CA . MET A 1 93 ? 14.094 2.436 9.117 1 97.12 93 MET A CA 1
ATOM 689 C C . MET A 1 93 ? 13 3.09 9.945 1 97.12 93 MET A C 1
ATOM 691 O O . MET A 1 93 ? 12.859 4.312 9.945 1 97.12 93 MET A O 1
ATOM 695 N N . ASN A 1 94 ? 12.227 2.25 10.555 1 95.06 94 ASN A N 1
ATOM 696 C CA . ASN A 1 94 ? 11.188 2.777 11.422 1 95.06 94 ASN A CA 1
ATOM 697 C C . ASN A 1 94 ? 11.766 3.662 12.523 1 95.06 94 ASN A C 1
ATOM 699 O O . ASN A 1 94 ? 11.133 4.633 12.945 1 95.06 94 ASN A O 1
ATOM 703 N N . ILE A 1 95 ? 12.969 3.396 12.992 1 91.56 95 ILE A N 1
ATOM 704 C CA . ILE A 1 95 ? 13.672 4.211 13.977 1 91.56 95 ILE A CA 1
ATOM 705 C C . ILE A 1 95 ? 13.93 5.602 13.398 1 91.56 95 ILE A C 1
ATOM 707 O O . ILE A 1 95 ? 13.594 6.609 14.023 1 91.56 95 ILE A O 1
ATOM 711 N N . ALA A 1 96 ? 14.453 5.637 12.266 1 94 96 ALA A N 1
ATOM 712 C CA . ALA A 1 96 ? 14.766 6.906 11.617 1 94 96 ALA A CA 1
ATOM 713 C C . ALA A 1 96 ? 13.492 7.695 11.32 1 94 96 ALA A C 1
ATOM 715 O O . ALA A 1 96 ? 13.469 8.922 11.453 1 94 96 ALA A O 1
ATOM 716 N N . ALA A 1 97 ? 12.445 7.031 10.914 1 95.81 97 ALA A N 1
ATOM 717 C CA . ALA A 1 97 ? 11.18 7.695 10.586 1 95.81 97 ALA A CA 1
ATOM 718 C C . ALA A 1 97 ? 10.586 8.383 11.812 1 95.81 97 ALA A C 1
ATOM 720 O O . ALA A 1 97 ? 9.977 9.445 11.703 1 95.81 97 ALA A O 1
ATOM 721 N N . LEU A 1 98 ? 10.836 7.766 12.992 1 96.12 98 LEU A N 1
ATOM 722 C CA . LEU A 1 98 ? 10.109 8.234 14.172 1 96.12 98 LEU A CA 1
ATOM 723 C C . LEU A 1 98 ? 11.039 8.961 15.125 1 96.12 98 LEU A C 1
ATOM 725 O O . LEU A 1 98 ? 10.602 9.445 16.172 1 96.12 98 LEU A O 1
ATOM 729 N N . ILE A 1 99 ? 12.297 9.047 14.797 1 93 99 ILE A N 1
ATOM 730 C CA . ILE A 1 99 ? 13.297 9.5 15.758 1 93 99 ILE A CA 1
ATOM 731 C C . ILE A 1 99 ? 13.016 10.953 16.141 1 93 99 ILE A C 1
ATOM 733 O O . ILE A 1 99 ? 13.195 11.336 17.312 1 93 99 ILE A O 1
ATOM 737 N N . PHE A 1 100 ? 12.555 11.797 15.258 1 88.06 100 PHE A N 1
ATOM 738 C CA . PHE A 1 100 ? 12.266 13.195 15.578 1 88.06 100 PHE A CA 1
ATOM 739 C C . PHE A 1 100 ? 11.062 13.297 16.516 1 88.06 100 PHE A C 1
ATOM 741 O O . PHE A 1 100 ? 11.023 14.156 17.391 1 88.06 100 PHE A O 1
ATOM 748 N N . ARG A 1 101 ? 10.125 12.422 16.344 1 85.5 101 ARG A N 1
ATOM 749 C CA . ARG A 1 101 ? 8.93 12.422 17.188 1 85.5 101 ARG A CA 1
ATOM 750 C C . ARG A 1 101 ? 9.242 11.898 18.578 1 85.5 101 ARG A C 1
ATOM 752 O O . ARG A 1 101 ? 8.836 12.5 19.578 1 85.5 101 ARG A O 1
ATOM 759 N N . VAL A 1 102 ? 9.992 10.93 18.641 1 86.56 102 VAL A N 1
ATOM 760 C CA . VAL A 1 102 ? 10.25 10.242 19.906 1 86.56 102 VAL A CA 1
ATOM 761 C C . VAL A 1 102 ? 11.242 11.055 20.734 1 86.56 102 VAL A C 1
ATOM 763 O O . VAL A 1 102 ? 11.18 11.055 21.969 1 86.56 102 VAL A O 1
ATOM 766 N N . SER A 1 103 ? 12.07 11.812 20.062 1 83.81 103 SER A N 1
ATOM 767 C CA . SER A 1 103 ? 13.062 12.609 20.766 1 83.81 103 SER A CA 1
ATOM 768 C C . SER A 1 103 ? 12.5 13.969 21.172 1 83.81 103 SER A C 1
ATOM 770 O O . SER A 1 103 ? 13.125 14.711 21.938 1 83.81 103 SER A O 1
ATOM 772 N N . GLY A 1 104 ? 11.352 14.289 20.672 1 76.81 104 GLY A N 1
ATOM 773 C CA . GLY A 1 104 ? 10.766 15.586 20.969 1 76.81 104 GLY A CA 1
ATOM 774 C C . GLY A 1 104 ? 11.406 16.734 20.188 1 76.81 104 GLY A C 1
ATOM 775 O O . GLY A 1 104 ? 11.336 17.875 20.625 1 76.81 104 GLY A O 1
ATOM 776 N N . THR A 1 105 ? 12.086 16.484 19.141 1 66.69 105 THR A N 1
ATOM 777 C CA . THR A 1 105 ? 12.797 17.516 18.375 1 66.69 105 THR A CA 1
ATOM 778 C C . THR A 1 105 ? 12.07 17.812 17.062 1 66.69 105 THR A C 1
ATOM 780 O O . THR A 1 105 ? 12.625 18.469 16.188 1 66.69 105 THR A O 1
ATOM 783 N N . SER A 1 106 ? 10.82 17.328 17.062 1 67 106 SER A N 1
ATOM 784 C CA . SER A 1 106 ? 10.062 17.578 15.844 1 67 106 SER A CA 1
ATOM 785 C C . SER A 1 106 ? 9.758 19.062 15.68 1 67 106 SER A C 1
ATOM 787 O O . SER A 1 106 ? 9.445 19.75 16.656 1 67 106 SER A O 1
ATOM 789 N N . SER A 1 107 ? 10.078 19.5 14.57 1 53.91 107 SER A N 1
ATOM 790 C CA . SER A 1 107 ? 9.828 20.906 14.281 1 53.91 107 SER A CA 1
ATOM 791 C C . SER A 1 107 ? 8.352 21.25 14.43 1 53.91 107 SER A C 1
ATOM 793 O O . SER A 1 107 ? 7.988 22.422 14.586 1 53.91 107 SER A O 1
ATOM 795 N N . TYR A 1 108 ? 7.57 20.266 14.289 1 49.5 108 TYR A N 1
ATOM 796 C CA . TYR A 1 108 ? 6.145 20.547 14.383 1 49.5 108 TYR A CA 1
ATOM 797 C C . TYR A 1 108 ? 5.734 20.844 15.82 1 49.5 108 TYR A C 1
ATOM 799 O O . TYR A 1 108 ? 4.691 21.453 16.062 1 49.5 108 TYR A O 1
ATOM 807 N N . GLN A 1 109 ? 6.555 20.406 16.719 1 44.97 109 GLN A N 1
ATOM 808 C CA . GLN A 1 109 ? 6.184 20.5 18.141 1 44.97 109 GLN A CA 1
ATOM 809 C C . GLN A 1 109 ? 7.004 21.562 18.859 1 44.97 109 GLN A C 1
ATOM 811 O O . GLN A 1 109 ? 6.594 22.078 19.891 1 44.97 109 GLN A O 1
ATOM 816 N N . THR A 1 110 ? 8.273 21.875 18.375 1 44.03 110 THR A N 1
ATOM 817 C CA . THR A 1 110 ? 9.133 22.734 19.188 1 44.03 110 THR A CA 1
ATOM 818 C C . THR A 1 110 ? 9.375 24.062 18.484 1 44.03 110 THR A C 1
ATOM 820 O O . THR A 1 110 ? 9.641 24.109 17.281 1 44.03 110 THR A O 1
ATOM 823 N N . SER A 1 111 ? 8.742 25.047 18.969 1 41.94 111 SER A N 1
ATOM 824 C CA . SER A 1 111 ? 9.141 26.406 18.578 1 41.94 111 SER A CA 1
ATOM 825 C C . SER A 1 111 ? 10.656 26.547 18.531 1 41.94 111 SER A C 1
ATOM 827 O O . SER A 1 111 ? 11.344 26.234 19.516 1 41.94 111 SER A O 1
ATOM 829 N N . THR A 1 112 ? 11.25 26.453 17.438 1 46.72 112 THR A N 1
ATOM 830 C CA . THR A 1 112 ? 12.688 26.672 17.312 1 46.72 112 THR A CA 1
ATOM 831 C C . THR A 1 112 ? 13.094 27.984 17.984 1 46.72 112 THR A C 1
ATOM 833 O O . THR A 1 112 ? 14.281 28.297 18.094 1 46.72 112 THR A O 1
ATOM 836 N N . ARG A 1 113 ? 12.125 28.797 18.328 1 46.81 113 ARG A N 1
ATOM 837 C CA . ARG A 1 113 ? 12.508 30.016 19.016 1 46.81 113 ARG A CA 1
ATOM 838 C C . ARG A 1 113 ? 12.984 29.719 20.438 1 46.81 113 ARG A C 1
ATOM 840 O O . ARG A 1 113 ? 12.312 29.016 21.188 1 46.81 113 ARG A O 1
ATOM 847 N N . GLY A 1 114 ? 14.273 29.922 20.578 1 51.56 114 GLY A N 1
ATOM 848 C CA . GLY A 1 114 ? 14.93 29.938 21.875 1 51.56 114 GLY A CA 1
ATOM 849 C C . GLY A 1 114 ? 15.609 28.609 22.203 1 51.56 114 GLY A C 1
ATOM 850 O O . GLY A 1 114 ? 15.734 28.266 23.375 1 51.56 114 GLY A O 1
ATOM 851 N N . ILE A 1 115 ? 15.789 27.938 21.125 1 58.47 115 ILE A N 1
ATOM 852 C CA . ILE A 1 115 ? 16.438 26.672 21.469 1 58.47 115 ILE A CA 1
ATOM 853 C C . ILE A 1 115 ? 17.844 26.922 21.984 1 58.47 115 ILE A C 1
ATOM 855 O O . ILE A 1 115 ? 18.594 27.703 21.391 1 58.47 115 ILE A O 1
ATOM 859 N N . SER A 1 116 ? 18.078 26.578 23.219 1 68.56 116 SER A N 1
ATOM 860 C CA . SER A 1 116 ? 19.375 26.641 23.859 1 68.56 116 SER A CA 1
ATOM 861 C C . SER A 1 116 ? 20.438 25.938 23.016 1 68.56 116 SER A C 1
ATOM 863 O O . SER A 1 116 ? 20.125 25.203 22.078 1 68.56 116 SER A O 1
ATOM 865 N N . GLU A 1 117 ? 21.641 26.344 23.156 1 68.5 117 GLU A N 1
ATOM 866 C CA . GLU A 1 117 ? 22.766 25.672 22.5 1 68.5 117 GLU A CA 1
ATOM 867 C C . GLU A 1 117 ? 22.656 24.156 22.656 1 68.5 117 GLU A C 1
ATOM 869 O O . GLU A 1 117 ? 22.953 23.422 21.703 1 68.5 117 GLU A O 1
ATOM 874 N N . ALA A 1 118 ? 22.281 23.703 23.828 1 73.38 118 ALA A N 1
ATOM 875 C CA . ALA A 1 118 ? 22.094 22.281 24.094 1 73.38 118 ALA A CA 1
ATOM 876 C C . ALA A 1 118 ? 21 21.688 23.203 1 73.38 118 ALA A C 1
ATOM 878 O O . ALA A 1 118 ? 21.125 20.562 22.734 1 73.38 118 ALA A O 1
ATOM 879 N N . GLY A 1 119 ? 20.094 22.422 22.922 1 73.12 119 GLY A N 1
ATOM 880 C CA . GLY A 1 119 ? 19 22 22.047 1 73.12 119 GLY A CA 1
ATOM 881 C C . GLY A 1 119 ? 19.422 21.859 20.609 1 73.12 119 GLY A C 1
ATOM 882 O O . GLY A 1 119 ? 19.047 20.906 19.938 1 73.12 119 GLY A O 1
ATOM 883 N N . THR A 1 120 ? 20.234 22.75 20.219 1 74.38 120 THR A N 1
ATOM 884 C CA . THR A 1 120 ? 20.719 22.734 18.859 1 74.38 120 THR A CA 1
ATOM 885 C C . THR A 1 120 ? 21.641 21.531 18.625 1 74.38 120 THR A C 1
ATOM 887 O O . THR A 1 120 ? 21.547 20.875 17.578 1 74.38 120 THR A O 1
ATOM 890 N N . LYS A 1 121 ? 22.453 21.359 19.625 1 78.44 121 LYS A N 1
ATOM 891 C CA . LYS A 1 121 ? 23.344 20.203 19.531 1 78.44 121 LYS A CA 1
ATOM 892 C C . LYS A 1 121 ? 22.562 18.891 19.5 1 78.44 121 LYS A C 1
ATOM 894 O O . LYS A 1 121 ? 22.906 17.984 18.75 1 78.44 121 LYS A O 1
ATOM 899 N N . ARG A 1 122 ? 21.562 18.797 20.25 1 82.19 122 ARG A N 1
ATOM 900 C CA . ARG A 1 122 ? 20.703 17.609 20.281 1 82.19 122 ARG A CA 1
ATOM 901 C C . ARG A 1 122 ? 20 17.406 18.953 1 82.19 122 ARG A C 1
ATOM 903 O O . ARG A 1 122 ? 19.938 16.281 18.438 1 82.19 122 ARG A O 1
ATOM 910 N N . ARG A 1 123 ? 19.594 18.422 18.422 1 83.31 123 ARG A N 1
ATOM 911 C CA . ARG A 1 123 ? 18.922 18.344 17.125 1 83.31 123 ARG A CA 1
ATOM 912 C C . ARG A 1 123 ? 19.891 17.891 16.031 1 83.31 123 ARG A C 1
ATOM 914 O O . ARG A 1 123 ? 19.531 17.125 15.148 1 83.31 123 ARG A O 1
ATOM 921 N N . GLY A 1 124 ? 21.031 18.391 16.125 1 84.31 124 GLY A N 1
ATOM 922 C CA . GLY A 1 124 ? 22.062 17.969 15.18 1 84.31 124 GLY A CA 1
ATOM 923 C C . GLY A 1 124 ? 22.375 16.484 15.273 1 84.31 124 GLY A C 1
ATOM 924 O O . GLY A 1 124 ? 22.531 15.812 14.25 1 84.31 124 GLY A O 1
ATOM 925 N N . ALA A 1 125 ? 22.484 16.031 16.469 1 89.12 125 ALA A N 1
ATOM 926 C CA . ALA A 1 125 ? 22.75 14.609 16.688 1 89.12 125 ALA A CA 1
ATOM 927 C C . ALA A 1 125 ? 21.609 13.742 16.156 1 89.12 125 ALA A C 1
ATOM 929 O O . ALA A 1 125 ? 21.859 12.703 15.531 1 89.12 125 ALA A O 1
ATOM 930 N N . ILE A 1 126 ? 20.453 14.203 16.344 1 90.06 126 ILE A N 1
ATOM 931 C CA . ILE A 1 126 ? 19.266 13.461 15.898 1 90.06 126 ILE A CA 1
ATOM 932 C C . ILE A 1 126 ? 19.219 13.453 14.375 1 90.06 126 ILE A C 1
ATOM 934 O O . ILE A 1 126 ? 18.922 12.422 13.758 1 90.06 126 ILE A O 1
ATOM 938 N N . LYS A 1 127 ? 19.516 14.539 13.797 1 88.88 127 LYS A N 1
ATOM 939 C CA . LYS A 1 127 ? 19.578 14.625 12.344 1 88.88 127 LYS A CA 1
ATOM 940 C C . LYS A 1 127 ? 20.625 13.664 11.781 1 88.88 127 LYS A C 1
ATOM 942 O O . LYS A 1 127 ? 20.406 13.023 10.758 1 88.88 127 LYS A O 1
ATOM 947 N N . ALA A 1 128 ? 21.719 13.625 12.453 1 89.88 128 ALA A N 1
ATOM 948 C CA . ALA A 1 128 ? 22.797 12.719 12.023 1 89.88 128 ALA A CA 1
ATOM 949 C C . ALA A 1 128 ? 22.344 11.266 12.109 1 89.88 128 ALA A C 1
ATOM 951 O O . ALA A 1 128 ? 22.562 10.484 11.18 1 89.88 128 ALA A O 1
ATOM 952 N N . ILE A 1 129 ? 21.75 10.891 13.211 1 93 129 ILE A N 1
ATOM 953 C CA . ILE A 1 129 ? 21.25 9.531 13.383 1 93 129 ILE A CA 1
ATOM 954 C C . ILE A 1 129 ? 20.219 9.211 12.297 1 93 129 ILE A C 1
ATOM 956 O O . ILE A 1 129 ? 20.281 8.156 11.672 1 93 129 ILE A O 1
ATOM 960 N N . HIS A 1 130 ? 19.312 10.156 12.062 1 95 130 HIS A N 1
ATOM 961 C CA . HIS A 1 130 ? 18.344 10.023 10.992 1 95 130 HIS A CA 1
ATOM 962 C C . HIS A 1 130 ? 19.016 9.711 9.656 1 95 130 HIS A C 1
ATOM 964 O O . HIS A 1 130 ? 18.656 8.734 8.992 1 95 130 HIS A O 1
ATOM 970 N N . GLY A 1 131 ? 20 10.469 9.328 1 93.38 131 GLY A N 1
ATOM 971 C CA . GLY A 1 131 ? 20.703 10.273 8.07 1 93.38 131 GLY A CA 1
ATOM 972 C C . GLY A 1 131 ? 21.453 8.961 8 1 93.38 131 GLY A C 1
ATOM 973 O O . GLY A 1 131 ? 21.359 8.234 7.012 1 93.38 131 GLY A O 1
ATOM 974 N N . TYR A 1 132 ? 22.141 8.625 9.023 1 95.12 132 TYR A N 1
ATOM 975 C CA . TYR A 1 132 ? 22.969 7.426 9.039 1 95.12 132 TYR A CA 1
ATOM 976 C C . TYR A 1 132 ? 22.109 6.168 8.969 1 95.12 132 TYR A C 1
ATOM 978 O O . TYR A 1 132 ? 22.484 5.191 8.312 1 95.12 132 TYR A O 1
ATOM 986 N N . VAL A 1 133 ? 21.047 6.172 9.672 1 96.81 133 VAL A N 1
ATOM 987 C CA . VAL A 1 133 ? 20.172 5.004 9.664 1 96.81 133 VAL A CA 1
ATOM 988 C C . VAL A 1 133 ? 19.609 4.793 8.258 1 96.81 133 VAL A C 1
ATOM 990 O O . VAL A 1 133 ? 19.578 3.662 7.766 1 96.81 133 VAL A O 1
ATOM 993 N N . TRP A 1 134 ? 19.25 5.891 7.598 1 97.31 134 TRP A N 1
ATOM 994 C CA . TRP A 1 134 ? 18.719 5.762 6.246 1 97.31 134 TRP A CA 1
ATOM 995 C C . TRP A 1 134 ? 19.781 5.238 5.285 1 97.31 134 TRP A C 1
ATOM 997 O O . TRP A 1 134 ? 19.469 4.473 4.367 1 97.31 134 TRP A O 1
ATOM 1007 N N . VAL A 1 135 ? 20.984 5.594 5.449 1 96.88 135 VAL A N 1
ATOM 1008 C CA . VAL A 1 135 ? 22.078 5.09 4.621 1 96.88 135 VAL A CA 1
ATOM 1009 C C . VAL A 1 135 ? 22.281 3.6 4.883 1 96.88 135 VAL A C 1
ATOM 1011 O O . VAL A 1 135 ? 22.453 2.814 3.947 1 96.88 135 VAL A O 1
ATOM 1014 N N . ALA A 1 136 ? 22.312 3.254 6.109 1 98.12 136 ALA A N 1
ATOM 1015 C CA . ALA A 1 136 ? 22.469 1.845 6.469 1 98.12 136 ALA A CA 1
ATOM 1016 C C . ALA A 1 136 ? 21.359 0.998 5.84 1 98.12 136 ALA A C 1
ATOM 1018 O O . ALA A 1 136 ? 21.641 -0.069 5.285 1 98.12 136 ALA A O 1
ATOM 1019 N N . CYS A 1 137 ? 20.156 1.483 5.945 1 98.56 137 CYS A N 1
ATOM 1020 C CA . CYS A 1 137 ? 19.031 0.761 5.363 1 98.56 137 CYS A CA 1
ATOM 1021 C C . CYS A 1 137 ? 19.172 0.644 3.852 1 98.56 137 CYS A C 1
ATOM 1023 O O . CYS A 1 137 ? 18.812 -0.379 3.266 1 98.56 137 CYS A O 1
ATOM 1025 N N . PHE A 1 138 ? 19.688 1.658 3.209 1 98.44 138 PHE A N 1
ATOM 1026 C CA . PHE A 1 138 ? 19.938 1.621 1.772 1 98.44 138 PHE A CA 1
ATOM 1027 C C . PHE A 1 138 ? 20.922 0.51 1.42 1 98.44 138 PHE A C 1
ATOM 1029 O O . PHE A 1 138 ? 20.688 -0.253 0.479 1 98.44 138 PHE A O 1
ATOM 1036 N N . LEU A 1 139 ? 21.938 0.393 2.186 1 98.62 139 LEU A N 1
ATOM 1037 C CA . LEU A 1 139 ? 22.969 -0.614 1.937 1 98.62 139 LEU A CA 1
ATOM 1038 C C . LEU A 1 139 ? 22.422 -2.018 2.164 1 98.62 139 LEU A C 1
ATOM 1040 O O . LEU A 1 139 ? 22.688 -2.93 1.379 1 98.62 139 LEU A O 1
ATOM 1044 N N . ILE A 1 140 ? 21.656 -2.207 3.225 1 98.81 140 ILE A N 1
ATOM 1045 C CA . ILE A 1 140 ? 21.016 -3.492 3.477 1 98.81 140 ILE A CA 1
ATOM 1046 C C . ILE A 1 140 ? 20.078 -3.838 2.32 1 98.81 140 ILE A C 1
ATOM 1048 O O . ILE A 1 140 ? 20.062 -4.977 1.845 1 98.81 140 ILE A O 1
ATOM 1052 N N . GLY A 1 141 ? 19.312 -2.848 1.848 1 98.62 141 GLY A N 1
ATOM 1053 C CA . GLY A 1 141 ? 18.438 -3.049 0.706 1 98.62 141 GLY A CA 1
ATOM 1054 C C . GLY A 1 141 ? 19.188 -3.453 -0.554 1 98.62 141 GLY A C 1
ATOM 1055 O O . GLY A 1 141 ? 18.703 -4.281 -1.326 1 98.62 141 GLY A O 1
ATOM 1056 N N . MET A 1 142 ? 20.359 -2.912 -0.717 1 98.44 142 MET A N 1
ATOM 1057 C CA . MET A 1 142 ? 21.172 -3.262 -1.885 1 98.44 142 MET A CA 1
ATOM 1058 C C . MET A 1 142 ? 21.609 -4.723 -1.828 1 98.44 142 MET A C 1
ATOM 1060 O O . MET A 1 142 ? 21.562 -5.422 -2.84 1 98.44 142 MET A O 1
ATOM 1064 N N . VAL A 1 143 ? 21.969 -5.156 -0.702 1 98.75 143 VAL A N 1
ATOM 1065 C CA . VAL A 1 143 ? 22.359 -6.555 -0.549 1 98.75 143 VAL A CA 1
ATOM 1066 C C . VAL A 1 143 ? 21.141 -7.449 -0.772 1 98.75 143 VAL A C 1
ATOM 1068 O O . VAL A 1 143 ? 21.234 -8.516 -1.382 1 98.75 143 VAL A O 1
ATOM 1071 N N . ALA A 1 144 ? 20.016 -7.02 -0.263 1 98.88 144 ALA A N 1
ATOM 1072 C CA . ALA A 1 144 ? 18.766 -7.766 -0.487 1 98.88 144 ALA A CA 1
ATOM 1073 C C . ALA A 1 144 ? 18.484 -7.906 -1.979 1 98.88 144 ALA A C 1
ATOM 1075 O O . ALA A 1 144 ? 18.094 -8.977 -2.443 1 98.88 144 ALA A O 1
ATOM 1076 N N . MET A 1 145 ? 18.703 -6.867 -2.691 1 98.5 145 MET A N 1
ATOM 1077 C CA . MET A 1 145 ? 18.469 -6.895 -4.133 1 98.5 145 MET A CA 1
ATOM 1078 C C . MET A 1 145 ? 19.484 -7.797 -4.828 1 98.5 145 MET A C 1
ATOM 1080 O O . MET A 1 145 ? 19.156 -8.5 -5.777 1 98.5 145 MET A O 1
ATOM 1084 N N . LEU A 1 146 ? 20.672 -7.742 -4.359 1 98.38 146 LEU A N 1
ATOM 1085 C CA . LEU A 1 146 ? 21.703 -8.617 -4.91 1 98.38 146 LEU A CA 1
ATOM 1086 C C . LEU A 1 146 ? 21.328 -10.086 -4.715 1 98.38 146 LEU A C 1
ATOM 1088 O O . LEU A 1 146 ? 21.625 -10.93 -5.566 1 98.38 146 LEU A O 1
ATOM 1092 N N . ALA A 1 147 ? 20.719 -10.406 -3.65 1 98.81 147 ALA A N 1
ATOM 1093 C CA . ALA A 1 147 ? 20.297 -11.773 -3.389 1 98.81 147 ALA A CA 1
ATOM 1094 C C . ALA A 1 147 ? 19.297 -12.25 -4.449 1 98.81 147 ALA A C 1
ATOM 1096 O O . ALA A 1 147 ? 19.391 -13.391 -4.922 1 98.81 147 ALA A O 1
ATOM 1097 N N . VAL A 1 148 ? 18.406 -11.383 -4.859 1 98.44 148 VAL A N 1
ATOM 1098 C CA . VAL A 1 148 ? 17.422 -11.766 -5.867 1 98.44 148 VAL A CA 1
ATOM 1099 C C . VAL A 1 148 ? 18.109 -11.969 -7.215 1 98.44 148 VAL A C 1
ATOM 1101 O O . VAL A 1 148 ? 17.859 -12.961 -7.906 1 98.44 148 VAL A O 1
ATOM 1104 N N . VAL A 1 149 ? 18.984 -11.078 -7.547 1 98.25 149 VAL A N 1
ATOM 1105 C CA . VAL A 1 149 ? 19.688 -11.164 -8.828 1 98.25 149 VAL A CA 1
ATOM 1106 C C . VAL A 1 149 ? 20.547 -12.422 -8.859 1 98.25 149 VAL A C 1
ATOM 1108 O O . VAL A 1 149 ? 20.547 -13.156 -9.852 1 98.25 149 VAL A O 1
ATOM 1111 N N . LYS A 1 150 ? 21.219 -12.641 -7.766 1 98.56 150 LYS A N 1
ATOM 1112 C CA . LYS A 1 150 ? 22.047 -13.844 -7.668 1 98.56 150 LYS A CA 1
ATOM 1113 C C . LYS A 1 150 ? 21.188 -15.102 -7.746 1 98.56 150 LYS A C 1
ATOM 1115 O O . LYS A 1 150 ? 21.547 -16.062 -8.445 1 98.56 150 LYS A O 1
ATOM 1120 N N . SER A 1 151 ? 20.156 -15.141 -7.062 1 98.62 151 SER A N 1
ATOM 1121 C CA . SER A 1 151 ? 19.25 -16.281 -7.059 1 98.62 151 SER A CA 1
ATOM 1122 C C . SER A 1 151 ? 18.703 -16.562 -8.453 1 98.62 151 SER A C 1
ATOM 1124 O O . SER A 1 151 ? 18.797 -17.703 -8.945 1 98.62 151 SER A O 1
ATOM 1126 N N . HIS A 1 152 ? 18.203 -15.508 -9.141 1 98.5 152 HIS A N 1
ATOM 1127 C CA . HIS A 1 152 ? 17.516 -15.648 -10.43 1 98.5 152 HIS A CA 1
ATOM 1128 C C . HIS A 1 152 ? 18.516 -16 -11.531 1 98.5 152 HIS A C 1
ATOM 1130 O O . HIS A 1 152 ? 18.125 -16.578 -12.555 1 98.5 152 HIS A O 1
ATOM 1136 N N . ASN A 1 153 ? 19.719 -15.695 -11.305 1 98.5 153 ASN A N 1
ATOM 1137 C CA . ASN A 1 153 ? 20.703 -15.898 -12.359 1 98.5 153 ASN A CA 1
ATOM 1138 C C . ASN A 1 153 ? 21.672 -17.016 -12.016 1 98.5 153 ASN A C 1
ATOM 1140 O O . ASN A 1 153 ? 22.812 -17.047 -12.5 1 98.5 153 ASN A O 1
ATOM 1144 N N . ASP A 1 154 ? 21.25 -17.891 -11.18 1 98.5 154 ASP A N 1
ATOM 1145 C CA . ASP A 1 154 ? 22.062 -19.031 -10.758 1 98.5 154 ASP A CA 1
ATOM 1146 C C . ASP A 1 154 ? 22.094 -20.109 -11.844 1 98.5 154 ASP A C 1
ATOM 1148 O O . ASP A 1 154 ? 21.094 -20.797 -12.086 1 98.5 154 ASP A O 1
ATOM 1152 N N . ALA A 1 155 ? 23.25 -20.375 -12.383 1 98.06 155 ALA A N 1
ATOM 1153 C CA . ALA A 1 155 ? 23.406 -21.297 -13.5 1 98.06 155 ALA A CA 1
ATOM 1154 C C . ALA A 1 155 ? 23.188 -22.75 -13.055 1 98.06 155 ALA A C 1
ATOM 1156 O O . ALA A 1 155 ? 22.672 -23.562 -13.828 1 98.06 155 ALA A O 1
ATOM 1157 N N . VAL A 1 156 ? 23.516 -23.047 -11.875 1 98.31 156 VAL A N 1
ATOM 1158 C CA . VAL A 1 156 ? 23.438 -24.406 -11.367 1 98.31 156 VAL A CA 1
ATOM 1159 C C . VAL A 1 156 ? 21.984 -24.75 -11.031 1 98.31 156 VAL A C 1
ATOM 1161 O O . VAL A 1 156 ? 21.5 -25.828 -11.398 1 98.31 156 VAL A O 1
ATOM 1164 N N . SER A 1 157 ? 21.234 -23.906 -10.438 1 97.88 157 SER A N 1
ATOM 1165 C CA . SER A 1 157 ? 19.859 -24.109 -10.039 1 97.88 157 SER A CA 1
ATOM 1166 C C . SER A 1 157 ? 18.906 -23.906 -11.219 1 97.88 157 SER A C 1
ATOM 1168 O O . SER A 1 157 ? 17.766 -24.359 -11.18 1 97.88 157 SER A O 1
ATOM 1170 N N . GLY A 1 158 ? 19.391 -23.219 -12.273 1 97.62 158 GLY A N 1
ATOM 1171 C CA . GLY A 1 158 ? 18.531 -22.797 -13.367 1 97.62 158 GLY A CA 1
ATOM 1172 C C . GLY A 1 158 ? 18.172 -21.312 -13.305 1 97.62 158 GLY A C 1
ATOM 1173 O O . GLY A 1 158 ? 18.109 -20.734 -12.219 1 97.62 158 GLY A O 1
ATOM 1174 N N . TYR A 1 159 ? 17.875 -20.734 -14.445 1 98.06 159 TYR A N 1
ATOM 1175 C CA . TYR A 1 159 ? 17.609 -19.297 -14.531 1 98.06 159 TYR A CA 1
ATOM 1176 C C . TYR A 1 159 ? 16.125 -19 -14.359 1 98.06 159 TYR A C 1
ATOM 1178 O O . TYR A 1 159 ? 15.281 -19.766 -14.82 1 98.06 159 TYR A O 1
ATOM 1186 N N . ILE A 1 160 ? 15.875 -17.969 -13.719 1 97.31 160 ILE A N 1
ATOM 1187 C CA . ILE A 1 160 ? 14.531 -17.406 -13.586 1 97.31 160 ILE A CA 1
ATOM 1188 C C . ILE A 1 160 ? 14.523 -15.977 -14.117 1 97.31 160 ILE A C 1
ATOM 1190 O O . ILE A 1 160 ? 15.445 -15.195 -13.852 1 97.31 160 ILE A O 1
ATOM 1194 N N . ALA A 1 161 ? 13.516 -15.609 -14.828 1 97.69 161 ALA A N 1
ATOM 1195 C CA . ALA A 1 161 ? 13.391 -14.25 -15.359 1 97.69 161 ALA A CA 1
ATOM 1196 C C . ALA A 1 161 ? 13.32 -13.227 -14.234 1 97.69 161 ALA A C 1
ATOM 1198 O O . ALA A 1 161 ? 12.664 -13.453 -13.211 1 97.69 161 ALA A O 1
ATOM 1199 N N . ASN A 1 162 ? 14.008 -12.102 -14.398 1 97.81 162 ASN A N 1
ATOM 1200 C CA . ASN A 1 162 ? 13.914 -10.969 -13.477 1 97.81 162 ASN A CA 1
ATOM 1201 C C . ASN A 1 162 ? 12.836 -9.984 -13.914 1 97.81 162 ASN A C 1
ATOM 1203 O O . ASN A 1 162 ? 12.562 -9.844 -15.109 1 97.81 162 ASN A O 1
ATOM 1207 N N . LEU A 1 163 ? 12.148 -9.297 -12.93 1 97.31 163 LEU A N 1
ATOM 1208 C CA . LEU A 1 163 ? 11.227 -8.172 -13.102 1 97.31 163 LEU A CA 1
ATOM 1209 C C . LEU A 1 163 ? 10.016 -8.594 -13.93 1 97.31 163 LEU A C 1
ATOM 1211 O O . LEU A 1 163 ? 9.57 -7.852 -14.812 1 97.31 163 LEU A O 1
ATOM 1215 N N . TYR A 1 164 ? 9.492 -9.758 -13.688 1 96.81 164 TYR A N 1
ATOM 1216 C CA . TYR A 1 164 ? 8.344 -10.242 -14.445 1 96.81 164 TYR A CA 1
ATOM 1217 C C . TYR A 1 164 ? 7.039 -9.969 -13.711 1 96.81 164 TYR A C 1
ATOM 1219 O O . TYR A 1 164 ? 5.957 -10.109 -14.281 1 96.81 164 TYR A O 1
ATOM 1227 N N . SER A 1 165 ? 7.148 -9.609 -12.445 1 97.81 165 SER A N 1
ATOM 1228 C CA . SER A 1 165 ? 5.949 -9.516 -11.617 1 97.81 165 SER A CA 1
ATOM 1229 C C . SER A 1 165 ? 5.617 -8.062 -11.289 1 97.81 165 SER A C 1
ATOM 1231 O O . SER A 1 165 ? 6.48 -7.184 -11.398 1 97.81 165 SER A O 1
ATOM 1233 N N . LEU A 1 166 ? 4.371 -7.773 -10.852 1 98.62 166 LEU A N 1
ATOM 1234 C CA . LEU A 1 166 ? 3.977 -6.445 -10.391 1 98.62 166 LEU A CA 1
ATOM 1235 C C . LEU A 1 166 ? 4.801 -6.023 -9.18 1 98.62 166 LEU A C 1
ATOM 1237 O O . LEU A 1 166 ? 5.227 -4.871 -9.086 1 98.62 166 LEU A O 1
ATOM 1241 N N . HIS A 1 167 ? 5.035 -6.926 -8.266 1 98.75 167 HIS A N 1
ATOM 1242 C CA . HIS A 1 167 ? 5.863 -6.641 -7.094 1 98.75 167 HIS A CA 1
ATOM 1243 C C . HIS A 1 167 ? 7.219 -6.078 -7.5 1 98.75 167 HIS A C 1
ATOM 1245 O O . HIS A 1 167 ? 7.66 -5.062 -6.961 1 98.75 167 HIS A O 1
ATOM 1251 N N . SER A 1 168 ? 7.836 -6.762 -8.445 1 98.5 168 SER A N 1
ATOM 1252 C CA . SER A 1 168 ? 9.172 -6.324 -8.82 1 98.5 168 SER A CA 1
ATOM 1253 C C . SER A 1 168 ? 9.133 -4.953 -9.484 1 98.5 168 SER A C 1
ATOM 1255 O O . SER A 1 168 ? 10.039 -4.137 -9.289 1 98.5 168 SER A O 1
ATOM 1257 N N . TRP A 1 169 ? 8.078 -4.629 -10.25 1 98.56 169 TRP A N 1
ATOM 1258 C CA . TRP A 1 169 ? 7.949 -3.307 -10.859 1 98.56 169 TRP A CA 1
ATOM 1259 C C . TRP A 1 169 ? 7.766 -2.234 -9.789 1 98.56 169 TRP A C 1
ATOM 1261 O O . TRP A 1 169 ? 8.453 -1.21 -9.805 1 98.56 169 TRP A O 1
ATOM 1271 N N . VAL A 1 170 ? 6.863 -2.494 -8.914 1 98.81 170 VAL A N 1
ATOM 1272 C CA . VAL A 1 170 ? 6.625 -1.552 -7.828 1 98.81 170 VAL A CA 1
ATOM 1273 C C . VAL A 1 170 ? 7.871 -1.44 -6.957 1 98.81 170 VAL A C 1
ATOM 1275 O O . VAL A 1 170 ? 8.234 -0.346 -6.52 1 98.81 170 VAL A O 1
ATOM 1278 N N . GLY A 1 171 ? 8.508 -2.58 -6.758 1 98.69 171 GLY A N 1
ATOM 1279 C CA . GLY A 1 171 ? 9.727 -2.584 -5.965 1 98.69 171 GLY A CA 1
ATOM 1280 C C . GLY A 1 171 ? 10.812 -1.698 -6.539 1 98.69 171 GLY A C 1
ATOM 1281 O O . GLY A 1 171 ? 11.445 -0.928 -5.809 1 98.69 171 GLY A O 1
ATOM 1282 N N . VAL A 1 172 ? 11.023 -1.805 -7.801 1 98.06 172 VAL A N 1
ATOM 1283 C CA . VAL A 1 172 ? 12.039 -0.985 -8.445 1 98.06 172 VAL A CA 1
ATOM 1284 C C . VAL A 1 172 ? 11.656 0.489 -8.359 1 98.06 172 VAL A C 1
ATOM 1286 O O . VAL A 1 172 ? 12.5 1.343 -8.078 1 98.06 172 VAL A O 1
ATOM 1289 N N . LEU A 1 173 ? 10.398 0.758 -8.555 1 98.44 173 LEU A N 1
ATOM 1290 C CA . LEU A 1 173 ? 9.93 2.135 -8.453 1 98.44 173 LEU A CA 1
ATOM 1291 C C . LEU A 1 173 ? 10.164 2.686 -7.051 1 98.44 173 LEU A C 1
ATOM 1293 O O . LEU A 1 173 ? 10.711 3.775 -6.891 1 98.44 173 LEU A O 1
ATOM 1297 N N . VAL A 1 174 ? 9.805 1.966 -6.082 1 98.62 174 VAL A N 1
ATOM 1298 C CA . VAL A 1 174 ? 9.883 2.416 -4.695 1 98.62 174 VAL A CA 1
ATOM 1299 C C . VAL A 1 174 ? 11.344 2.533 -4.266 1 98.62 174 VAL A C 1
ATOM 1301 O O . VAL A 1 174 ? 11.719 3.484 -3.578 1 98.62 174 VAL A O 1
ATOM 1304 N N . MET A 1 175 ? 12.195 1.584 -4.711 1 98.19 175 MET A N 1
ATOM 1305 C CA . MET A 1 175 ? 13.617 1.669 -4.398 1 98.19 175 MET A CA 1
ATOM 1306 C C . MET A 1 175 ? 14.242 2.9 -5.047 1 98.19 175 MET A C 1
ATOM 1308 O O . MET A 1 175 ? 15.133 3.529 -4.465 1 98.19 175 MET A O 1
ATOM 1312 N N . SER A 1 176 ? 13.781 3.199 -6.215 1 98.5 176 SER A N 1
ATOM 1313 C CA . SER A 1 176 ? 14.266 4.398 -6.887 1 98.5 176 SER A CA 1
ATOM 1314 C C . SER A 1 176 ? 13.836 5.66 -6.152 1 98.5 176 SER A C 1
ATOM 1316 O O . SER A 1 176 ? 14.633 6.582 -5.961 1 98.5 176 SER A O 1
ATOM 1318 N N . LEU A 1 177 ? 12.617 5.742 -5.723 1 98.38 177 LEU A N 1
ATOM 1319 C CA . LEU A 1 177 ? 12.117 6.879 -4.957 1 98.38 177 LEU A CA 1
ATOM 1320 C C . LEU A 1 177 ? 12.852 7 -3.623 1 98.38 177 LEU A C 1
ATOM 1322 O O . LEU A 1 177 ? 13.141 8.109 -3.17 1 98.38 177 LEU A O 1
ATOM 1326 N N . TYR A 1 178 ? 13.117 5.871 -3.031 1 98.44 178 TYR A N 1
ATOM 1327 C CA . TYR A 1 178 ? 13.898 5.855 -1.804 1 98.44 178 TYR A CA 1
ATOM 1328 C C . TYR A 1 178 ? 15.273 6.484 -2.025 1 98.44 178 TYR A C 1
ATOM 1330 O O . TYR A 1 178 ? 15.719 7.32 -1.234 1 98.44 178 TYR A O 1
ATOM 1338 N N . THR A 1 179 ? 15.883 6.047 -3.086 1 98.31 179 THR A N 1
ATOM 1339 C CA . THR A 1 179 ? 17.219 6.543 -3.416 1 98.31 179 THR A CA 1
ATOM 1340 C C . THR A 1 179 ? 17.188 8.047 -3.666 1 98.31 179 THR A C 1
ATOM 1342 O O . THR A 1 179 ? 18.047 8.781 -3.168 1 98.31 179 THR A O 1
ATOM 1345 N N . LEU A 1 180 ? 16.203 8.469 -4.367 1 97.56 180 LEU A N 1
ATOM 1346 C CA . LEU A 1 180 ? 16.031 9.891 -4.617 1 97.56 180 LEU A CA 1
ATOM 1347 C C . LEU A 1 180 ? 15.812 10.648 -3.312 1 97.56 180 LEU A C 1
ATOM 1349 O O . LEU A 1 180 ? 16.453 11.688 -3.078 1 97.56 180 LEU A O 1
ATOM 1353 N N . GLN A 1 181 ? 14.938 10.156 -2.438 1 96.56 181 GLN A N 1
ATOM 1354 C CA . GLN A 1 181 ? 14.68 10.742 -1.127 1 96.56 181 GLN A CA 1
ATOM 1355 C C . GLN A 1 181 ? 15.953 10.852 -0.303 1 96.56 181 GLN A C 1
ATOM 1357 O O . GLN A 1 181 ? 16.188 11.859 0.367 1 96.56 181 GLN A O 1
ATOM 1362 N N . LEU A 1 182 ? 16.734 9.797 -0.304 1 96.31 182 LEU A N 1
ATOM 1363 C CA . LEU A 1 182 ? 17.984 9.734 0.445 1 96.31 182 LEU A CA 1
ATOM 1364 C C . LEU A 1 182 ? 18.969 10.789 -0.046 1 96.31 182 LEU A C 1
ATOM 1366 O O . LEU A 1 182 ? 19.531 11.539 0.755 1 96.31 182 LEU A O 1
ATOM 1370 N N . PHE A 1 183 ? 19.109 11 -1.349 1 94 183 PHE A N 1
ATOM 1371 C CA . PHE A 1 183 ? 20.078 11.93 -1.904 1 94 183 PHE A CA 1
ATOM 1372 C C . PHE A 1 183 ? 19.609 13.375 -1.719 1 94 183 PHE A C 1
ATOM 1374 O O . PHE A 1 183 ? 20.406 14.25 -1.398 1 94 183 PHE A O 1
ATOM 1381 N N . VAL A 1 184 ? 18.344 13.602 -1.929 1 91.69 184 VAL A N 1
ATOM 1382 C CA . VAL A 1 184 ? 17.812 14.938 -1.667 1 91.69 184 VAL A CA 1
ATOM 1383 C C . VAL A 1 184 ? 18.031 15.297 -0.196 1 91.69 184 VAL A C 1
ATOM 1385 O O . VAL A 1 184 ? 18.422 16.422 0.126 1 91.69 184 VAL A O 1
ATOM 1388 N N . GLY A 1 185 ? 17.766 14.336 0.664 1 91.56 185 GLY A N 1
ATOM 1389 C CA . GLY A 1 185 ? 17.984 14.562 2.084 1 91.56 185 GLY A CA 1
ATOM 1390 C C . GLY A 1 185 ? 19.422 14.883 2.428 1 91.56 185 GLY A C 1
ATOM 1391 O O . GLY A 1 185 ? 19.703 15.82 3.176 1 91.56 185 GLY A O 1
ATOM 1392 N N . ILE A 1 186 ? 20.375 14.188 1.892 1 89.81 186 ILE A N 1
ATOM 1393 C CA . ILE A 1 186 ? 21.797 14.359 2.182 1 89.81 186 ILE A CA 1
ATOM 1394 C C . ILE A 1 186 ? 22.281 15.695 1.615 1 89.81 186 ILE A C 1
ATOM 1396 O O . ILE A 1 186 ? 22.969 16.453 2.303 1 89.81 186 ILE A O 1
ATOM 1400 N N . PHE A 1 187 ? 21.844 16.062 0.441 1 86.94 187 PHE A N 1
ATOM 1401 C CA . PHE A 1 187 ? 22.391 17.234 -0.236 1 86.94 187 PHE A CA 1
ATOM 1402 C C . PHE A 1 187 ? 21.703 18.516 0.241 1 86.94 187 PHE A C 1
ATOM 1404 O O . PHE A 1 187 ? 22.328 19.562 0.354 1 86.94 187 PHE A O 1
ATOM 1411 N N . ALA A 1 188 ? 20.453 18.375 0.536 1 83.56 188 ALA A N 1
ATOM 1412 C CA . ALA A 1 188 ? 19.703 19.562 0.921 1 83.56 188 ALA A CA 1
ATOM 1413 C C . ALA A 1 188 ? 19.844 19.828 2.418 1 83.56 188 ALA A C 1
ATOM 1415 O O . ALA A 1 188 ? 19.875 20.984 2.844 1 83.56 188 ALA A O 1
ATOM 1416 N N . PHE A 1 189 ? 20 18.766 3.127 1 79.19 189 PHE A N 1
ATOM 1417 C CA . PHE A 1 189 ? 19.859 18.984 4.562 1 79.19 189 PHE A CA 1
ATOM 1418 C C . PHE A 1 189 ? 21.094 18.453 5.305 1 79.19 189 PHE A C 1
ATOM 1420 O O . PHE A 1 189 ? 21.266 18.734 6.496 1 79.19 189 PHE A O 1
ATOM 1427 N N . GLY A 1 190 ? 22 17.516 4.824 1 70.12 190 GLY A N 1
ATOM 1428 C CA . GLY A 1 190 ? 23.125 16.875 5.477 1 70.12 190 GLY A CA 1
ATOM 1429 C C . GLY A 1 190 ? 24.344 17.781 5.613 1 70.12 190 GLY A C 1
ATOM 1430 O O . GLY A 1 190 ? 25.406 17.344 6.039 1 70.12 190 GLY A O 1
ATOM 1431 N N . GLY A 1 191 ? 24.25 19.016 5.57 1 59.91 191 GLY A N 1
ATOM 1432 C CA . GLY A 1 191 ? 25.359 19.938 5.773 1 59.91 191 GLY A CA 1
ATOM 1433 C C . GLY A 1 191 ? 26.297 20 4.59 1 59.91 191 GLY A C 1
ATOM 1434 O O . GLY A 1 191 ? 27.266 20.781 4.602 1 59.91 191 GLY A O 1
ATOM 1435 N N . LEU A 1 192 ? 26.359 18.891 3.852 1 51.28 192 LEU A N 1
ATOM 1436 C CA . LEU A 1 192 ? 27.312 18.953 2.744 1 51.28 192 LEU A CA 1
ATOM 1437 C C . LEU A 1 192 ? 27.125 20.234 1.933 1 51.28 192 LEU A C 1
ATOM 1439 O O . LEU A 1 192 ? 28.078 20.75 1.345 1 51.28 192 LEU A O 1
ATOM 1443 N N . MET A 1 193 ? 25.859 20.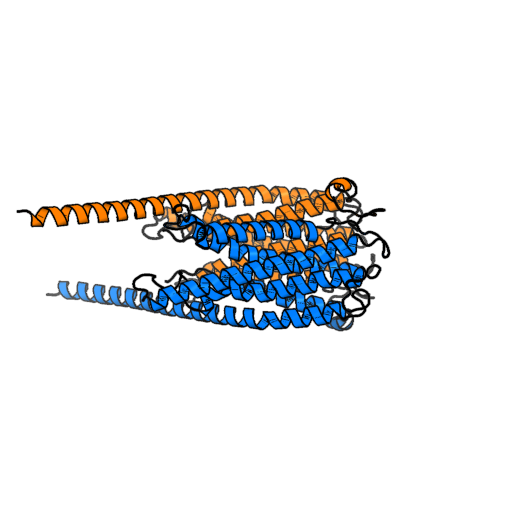406 1.673 1 49.12 193 MET A N 1
ATOM 1444 C CA . MET A 1 193 ? 25.766 21.656 0.93 1 49.12 193 MET A CA 1
ATOM 1445 C C . MET A 1 193 ? 25.859 22.844 1.867 1 49.12 193 MET A C 1
ATOM 1447 O O . MET A 1 193 ? 25.031 23.031 2.752 1 49.12 193 MET A O 1
ATOM 1451 N N . GLY A 1 194 ? 26.984 23.141 2.588 1 45.53 194 GLY A N 1
ATOM 1452 C CA . GLY A 1 194 ? 27.359 24.281 3.426 1 45.53 194 GLY A CA 1
ATOM 1453 C C . GLY A 1 194 ? 26.172 24.938 4.105 1 45.53 194 GLY A C 1
ATOM 1454 O O . GLY A 1 194 ? 25.062 24.406 4.082 1 45.53 194 GLY A O 1
ATOM 1455 N N . GLY A 1 195 ? 26.188 26.547 4.254 1 41.06 195 GLY A N 1
ATOM 1456 C CA . GLY A 1 195 ? 25.375 27.609 4.812 1 41.06 195 GLY A CA 1
ATOM 1457 C C . GLY A 1 195 ? 23.875 27.359 4.637 1 41.06 195 GLY A C 1
ATOM 1458 O O . GLY A 1 195 ? 23.453 26.25 4.316 1 41.06 195 GLY A O 1
ATOM 1459 N N . THR A 1 196 ? 23.188 28.625 4.352 1 43.72 196 THR A N 1
ATOM 1460 C CA . THR A 1 196 ? 21.781 28.875 4.051 1 43.72 196 THR A CA 1
ATOM 1461 C C . THR A 1 196 ? 21.25 27.859 3.045 1 43.72 196 THR A C 1
ATOM 1463 O O . THR A 1 196 ? 21.688 27.844 1.891 1 43.72 196 THR A O 1
ATOM 1466 N N . SER A 1 197 ? 21.328 26.781 3.326 1 46.5 197 SER A N 1
ATOM 1467 C CA . SER A 1 197 ? 20.688 25.875 2.365 1 46.5 197 SER A CA 1
ATOM 1468 C C . SER A 1 197 ? 19.672 26.625 1.499 1 46.5 197 SER A C 1
ATOM 1470 O O . SER A 1 197 ? 18.594 26.953 1.962 1 46.5 197 SER A O 1
ATOM 1472 N N . ARG A 1 198 ? 20.109 27.625 0.788 1 45.06 198 ARG A N 1
ATOM 1473 C CA . ARG A 1 198 ? 19.391 28.5 -0.125 1 45.06 198 ARG A CA 1
ATOM 1474 C C . ARG A 1 198 ? 18.25 27.766 -0.825 1 45.06 198 ARG A C 1
ATOM 1476 O O . ARG A 1 198 ? 17.266 28.375 -1.237 1 45.06 198 ARG A O 1
ATOM 1483 N N . PHE A 1 199 ? 18.531 26.547 -1.207 1 46 199 PHE A N 1
ATOM 1484 C CA . PHE A 1 199 ? 17.484 25.844 -1.938 1 46 199 PHE A CA 1
ATOM 1485 C C . PHE A 1 199 ? 16.469 25.234 -0.978 1 46 199 PHE A C 1
ATOM 1487 O O . PHE A 1 199 ? 15.422 24.75 -1.401 1 46 199 PHE A O 1
ATOM 1494 N N . ALA A 1 200 ? 17.031 25.078 0.307 1 54.38 200 ALA A N 1
ATOM 1495 C CA . ALA A 1 200 ? 16.062 24.516 1.248 1 54.38 200 ALA A CA 1
ATOM 1496 C C . ALA A 1 200 ? 14.945 25.516 1.55 1 54.38 200 ALA A C 1
ATOM 1498 O O . ALA A 1 200 ? 15.039 26.281 2.502 1 54.38 200 ALA A O 1
ATOM 1499 N N . VAL A 1 201 ? 14.352 25.844 0.453 1 64.44 201 VAL A N 1
ATOM 1500 C CA . VAL A 1 201 ? 13.117 26.609 0.55 1 64.44 201 VAL A CA 1
ATOM 1501 C C . VAL A 1 201 ? 12.094 25.844 1.383 1 64.44 201 VAL A C 1
ATOM 1503 O O . VAL A 1 201 ? 12.102 24.609 1.407 1 64.44 201 VAL A O 1
ATOM 1506 N N . PRO A 1 202 ? 11.664 26.469 2.311 1 74.44 202 PRO A N 1
ATOM 1507 C CA . PRO A 1 202 ? 10.625 25.906 3.182 1 74.44 202 PRO A CA 1
ATOM 1508 C C . PRO A 1 202 ? 9.734 24.891 2.467 1 74.44 202 PRO A C 1
ATOM 1510 O O . PRO A 1 202 ? 9.344 23.891 3.061 1 74.44 202 PRO A O 1
ATOM 1513 N N . SER A 1 203 ? 9.727 25 1.26 1 81.62 203 SER A N 1
ATOM 1514 C CA . SER A 1 203 ? 8.883 24.078 0.504 1 81.62 203 SER A CA 1
ATOM 1515 C C . SER A 1 203 ? 9.555 22.719 0.335 1 81.62 203 SER A C 1
ATOM 1517 O O . SER A 1 203 ? 8.883 21.688 0.353 1 81.62 203 SER A O 1
ATOM 1519 N N . LEU A 1 204 ? 10.883 22.719 0.221 1 84.88 204 LEU A N 1
ATOM 1520 C CA . LEU A 1 204 ? 11.602 21.469 0.031 1 84.88 204 LEU A CA 1
ATOM 1521 C C . LEU A 1 204 ? 11.555 20.609 1.297 1 84.88 204 LEU A C 1
ATOM 1523 O O . LEU A 1 204 ? 11.445 19.391 1.223 1 84.88 204 LEU A O 1
ATOM 1527 N N . MET A 1 205 ? 11.633 21.219 2.385 1 86.56 205 MET A N 1
ATOM 1528 C CA . MET A 1 205 ? 11.531 20.516 3.654 1 86.56 205 MET A CA 1
ATOM 1529 C C . MET A 1 205 ? 10.156 19.875 3.82 1 86.56 205 MET A C 1
ATOM 1531 O O . MET A 1 205 ? 10.047 18.719 4.242 1 86.56 205 MET A O 1
ATOM 1535 N N . GLU A 1 206 ? 9.164 20.625 3.484 1 88 206 GLU A N 1
ATOM 1536 C CA . GLU A 1 206 ? 7.805 20.125 3.596 1 88 206 GLU A CA 1
ATOM 1537 C C . GLU A 1 206 ? 7.57 18.953 2.637 1 88 206 GLU A C 1
ATOM 1539 O O . GLU A 1 206 ? 6.922 17.969 2.994 1 88 206 GLU A O 1
ATOM 1544 N N . ILE A 1 207 ? 8.141 19.078 1.486 1 90.5 207 ILE A N 1
ATOM 1545 C CA . ILE A 1 207 ? 8.016 18.016 0.508 1 90.5 207 ILE A CA 1
ATOM 1546 C C . ILE A 1 207 ? 8.789 16.781 0.987 1 90.5 207 ILE A C 1
ATOM 1548 O O . ILE A 1 207 ? 8.32 15.648 0.847 1 90.5 207 ILE A O 1
ATOM 1552 N N . HIS A 1 208 ? 9.984 17.031 1.539 1 92.88 208 HIS A N 1
ATOM 1553 C CA . HIS A 1 208 ? 10.789 15.938 2.072 1 92.88 208 HIS A CA 1
ATOM 1554 C C . HIS A 1 208 ? 10.055 15.195 3.186 1 92.88 208 HIS A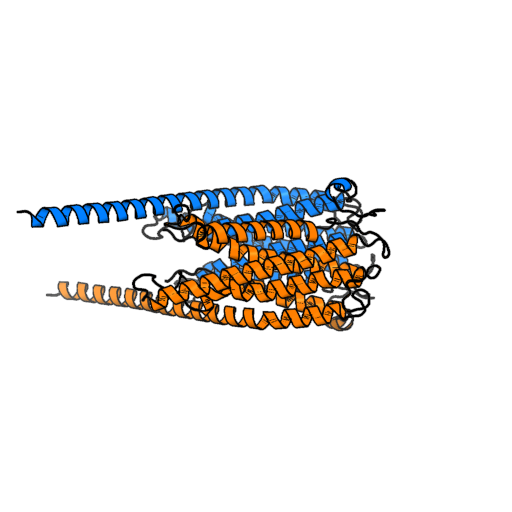 C 1
ATOM 1556 O O . HIS A 1 208 ? 10.023 13.969 3.207 1 92.88 208 HIS A O 1
ATOM 1562 N N . LYS A 1 209 ? 9.422 15.914 4.043 1 91.44 209 LYS A N 1
ATOM 1563 C CA . LYS A 1 209 ? 8.672 15.312 5.145 1 91.44 209 LYS A CA 1
ATOM 1564 C C . LYS A 1 209 ? 7.473 14.523 4.633 1 91.44 209 LYS A C 1
ATOM 1566 O O . LYS A 1 209 ? 7.242 13.391 5.059 1 91.44 209 LYS A O 1
ATOM 1571 N N . TYR A 1 210 ? 6.793 15.109 3.762 1 93.62 210 TYR A N 1
ATOM 1572 C CA . TYR A 1 210 ? 5.633 14.445 3.178 1 93.62 210 TYR A CA 1
ATOM 1573 C C . TYR A 1 210 ? 6.047 13.188 2.432 1 93.62 210 TYR A C 1
ATOM 1575 O O . TYR A 1 210 ? 5.469 12.117 2.639 1 93.62 210 TYR A O 1
ATOM 1583 N N . SER A 1 211 ? 6.977 13.352 1.516 1 96.19 211 SER A N 1
ATOM 1584 C CA . SER A 1 211 ? 7.375 12.234 0.671 1 96.19 211 SER A CA 1
ATOM 1585 C C . SER A 1 211 ? 7.965 11.102 1.502 1 96.19 211 SER A C 1
ATOM 1587 O O . SER A 1 211 ? 7.793 9.922 1.169 1 96.19 211 SER A O 1
ATOM 1589 N N . GLY A 1 212 ? 8.68 11.438 2.539 1 96.5 212 GLY A N 1
ATOM 1590 C CA . GLY A 1 212 ? 9.188 10.398 3.424 1 96.5 212 GLY A CA 1
ATOM 1591 C C . GLY A 1 212 ? 8.086 9.57 4.051 1 96.5 212 GLY A C 1
ATOM 1592 O O . GLY A 1 212 ? 8.188 8.336 4.109 1 96.5 212 GLY A O 1
ATOM 1593 N N . ALA A 1 213 ? 7.078 10.219 4.496 1 95.88 213 ALA A N 1
ATOM 1594 C CA . ALA A 1 213 ? 5.957 9.523 5.125 1 95.88 213 ALA A CA 1
ATOM 1595 C C . ALA A 1 213 ? 5.23 8.633 4.117 1 95.88 213 ALA A C 1
ATOM 1597 O O . ALA A 1 213 ? 4.898 7.488 4.422 1 95.88 213 ALA A O 1
ATOM 1598 N N . VAL A 1 214 ? 4.996 9.133 2.963 1 97 214 VAL A N 1
ATOM 1599 C CA . VAL A 1 214 ? 4.301 8.375 1.931 1 97 214 VAL A CA 1
ATOM 1600 C C . VAL A 1 214 ? 5.176 7.215 1.465 1 97 214 VAL A C 1
ATOM 1602 O O . VAL A 1 214 ? 4.676 6.117 1.204 1 97 214 VAL A O 1
ATOM 1605 N N . LEU A 1 215 ? 6.441 7.488 1.325 1 98.06 215 LEU A N 1
ATOM 1606 C CA . LEU A 1 215 ? 7.363 6.434 0.924 1 98.06 215 LEU A CA 1
ATOM 1607 C C . LEU A 1 215 ? 7.34 5.281 1.922 1 98.06 215 LEU A C 1
ATOM 1609 O O . LEU A 1 215 ? 7.441 4.117 1.533 1 98.06 215 LEU A O 1
ATOM 1613 N N . HIS A 1 216 ? 7.266 5.594 3.188 1 98.06 216 HIS A N 1
ATOM 1614 C CA . HIS A 1 216 ? 7.148 4.543 4.191 1 98.06 216 HIS A CA 1
ATOM 1615 C C . HIS A 1 216 ? 5.938 3.654 3.918 1 98.06 216 HIS A C 1
ATOM 1617 O O . HIS A 1 216 ? 6.023 2.43 4.031 1 98.06 216 HIS A O 1
ATOM 1623 N N . LEU A 1 217 ? 4.855 4.207 3.525 1 98.19 217 LEU A N 1
ATOM 1624 C CA . LEU A 1 217 ? 3.654 3.443 3.205 1 98.19 217 LEU A CA 1
ATOM 1625 C C . LEU A 1 217 ? 3.832 2.668 1.904 1 98.19 217 LEU A C 1
ATOM 1627 O O . LEU A 1 217 ? 3.34 1.546 1.772 1 98.19 217 LEU A O 1
ATOM 1631 N N . LEU A 1 218 ? 4.488 3.283 0.965 1 98.69 218 LEU A N 1
ATOM 1632 C CA . LEU A 1 218 ? 4.754 2.592 -0.292 1 98.69 218 LEU A CA 1
ATOM 1633 C C . LEU A 1 218 ? 5.648 1.379 -0.067 1 98.69 218 LEU A C 1
ATOM 1635 O O . LEU A 1 218 ? 5.461 0.337 -0.7 1 98.69 218 LEU A O 1
ATOM 1639 N N . ILE A 1 219 ? 6.617 1.557 0.773 1 98.81 219 ILE A N 1
ATOM 1640 C CA . ILE A 1 219 ? 7.477 0.435 1.135 1 98.81 219 ILE A C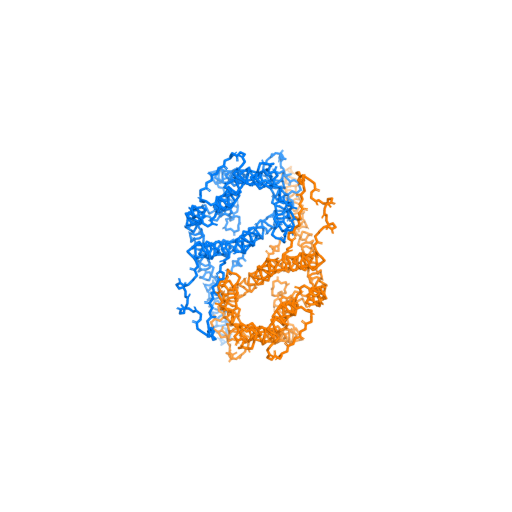A 1
ATOM 1641 C C . ILE A 1 219 ? 6.648 -0.652 1.815 1 98.81 219 ILE A C 1
ATOM 1643 O O . ILE A 1 219 ? 6.812 -1.839 1.522 1 98.81 219 ILE A O 1
ATOM 1647 N N . THR A 1 220 ? 5.758 -0.258 2.699 1 98.81 220 THR A N 1
ATOM 1648 C CA . THR A 1 220 ? 4.836 -1.193 3.334 1 98.81 220 THR A CA 1
ATOM 1649 C C . THR A 1 220 ? 4.059 -1.98 2.285 1 98.81 220 THR A C 1
ATOM 1651 O O . THR A 1 220 ? 4.02 -3.213 2.324 1 98.81 220 THR A O 1
ATOM 1654 N N . ALA A 1 221 ? 3.514 -1.298 1.345 1 98.81 221 ALA A N 1
ATOM 1655 C CA . ALA A 1 221 ? 2.736 -1.938 0.285 1 98.81 221 ALA A CA 1
ATOM 1656 C C . ALA A 1 221 ? 3.607 -2.881 -0.54 1 98.81 221 ALA A C 1
ATOM 1658 O O . ALA A 1 221 ? 3.164 -3.963 -0.932 1 98.81 221 ALA A O 1
ATOM 1659 N N . THR A 1 222 ? 4.801 -2.451 -0.805 1 98.94 222 THR A N 1
ATOM 1660 C CA . THR A 1 222 ? 5.719 -3.262 -1.596 1 98.94 222 THR A CA 1
ATOM 1661 C C . THR A 1 222 ? 6.043 -4.57 -0.878 1 98.94 222 THR A C 1
ATOM 1663 O O . THR A 1 222 ? 6.086 -5.633 -1.501 1 98.94 222 THR A O 1
ATOM 1666 N N . ILE A 1 223 ? 6.285 -4.5 0.409 1 98.94 223 ILE A N 1
ATOM 1667 C CA . ILE A 1 223 ? 6.551 -5.691 1.213 1 98.94 223 ILE A CA 1
ATOM 1668 C C . ILE A 1 223 ? 5.34 -6.621 1.169 1 98.94 223 ILE A C 1
ATOM 1670 O O . ILE A 1 223 ? 5.488 -7.832 0.985 1 98.94 223 ILE A O 1
ATOM 1674 N N . LEU A 1 224 ? 4.176 -6.055 1.298 1 98.94 224 LEU A N 1
ATOM 1675 C CA . LEU A 1 224 ? 2.959 -6.859 1.24 1 98.94 224 LEU A CA 1
ATOM 1676 C C . LEU A 1 224 ? 2.822 -7.543 -0.117 1 98.94 224 LEU A C 1
ATOM 1678 O O . LEU A 1 224 ? 2.42 -8.703 -0.193 1 98.94 224 LEU A O 1
ATOM 1682 N N . LEU A 1 225 ? 3.174 -6.844 -1.164 1 98.94 225 LEU A N 1
ATOM 1683 C CA . LEU A 1 225 ? 3.15 -7.426 -2.502 1 98.94 225 LEU A CA 1
ATOM 1684 C C . LEU A 1 225 ? 4.098 -8.617 -2.594 1 98.94 225 LEU A C 1
ATOM 1686 O O . LEU A 1 225 ? 3.758 -9.641 -3.186 1 98.94 225 LEU A O 1
ATOM 1690 N N . GLY A 1 226 ? 5.262 -8.453 -2.041 1 98.81 226 GLY A N 1
ATOM 1691 C CA . GLY A 1 226 ? 6.223 -9.547 -2.051 1 98.81 226 GLY A CA 1
ATOM 1692 C C . GLY A 1 226 ? 5.738 -10.773 -1.294 1 98.81 226 GLY A C 1
ATOM 1693 O O . GLY A 1 226 ? 5.91 -11.898 -1.756 1 98.81 226 GLY A O 1
ATOM 1694 N N . ILE A 1 227 ? 5.152 -10.539 -0.161 1 98.88 227 ILE A N 1
ATOM 1695 C CA . ILE A 1 227 ? 4.609 -11.633 0.627 1 98.88 227 ILE A CA 1
ATOM 1696 C C . ILE A 1 227 ? 3.496 -12.328 -0.155 1 98.88 227 ILE A C 1
ATOM 1698 O O . ILE A 1 227 ? 3.457 -13.562 -0.232 1 98.88 227 ILE A O 1
ATOM 1702 N N . GLN A 1 228 ? 2.639 -11.523 -0.755 1 98.69 228 GLN A N 1
ATOM 1703 C CA . GLN A 1 228 ? 1.542 -12.094 -1.532 1 98.69 228 GLN A CA 1
ATOM 1704 C C . GLN A 1 228 ? 2.066 -12.914 -2.705 1 98.69 228 GLN A C 1
ATOM 1706 O O . GLN A 1 228 ? 1.52 -13.969 -3.021 1 98.69 228 GLN A O 1
ATOM 1711 N N . GLU A 1 229 ? 3.072 -12.406 -3.367 1 98.12 229 GLU A N 1
ATOM 1712 C CA . GLU A 1 229 ? 3.66 -13.148 -4.477 1 98.12 229 GLU A CA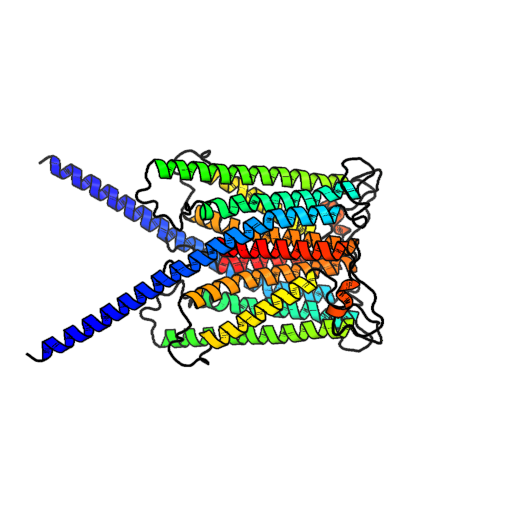 1
ATOM 1713 C C . GLU A 1 229 ? 4.223 -14.492 -4 1 98.12 229 GLU A C 1
ATOM 1715 O O . GLU A 1 229 ? 3.971 -15.523 -4.617 1 98.12 229 GLU A O 1
ATOM 1720 N N . LYS A 1 230 ? 4.949 -14.438 -2.9 1 97.75 230 LYS A N 1
ATOM 1721 C CA . LYS A 1 230 ? 5.562 -15.656 -2.383 1 97.75 230 LYS A CA 1
ATOM 1722 C C . LYS A 1 230 ? 4.5 -16.656 -1.945 1 97.75 230 LYS A C 1
ATOM 1724 O O . LYS A 1 230 ? 4.691 -17.875 -2.088 1 97.75 230 LYS A O 1
ATOM 1729 N N . GLU A 1 231 ? 3.389 -16.203 -1.443 1 96.75 231 GLU A N 1
ATOM 1730 C CA . GLU A 1 231 ? 2.297 -17.094 -1.061 1 96.75 231 GLU A CA 1
ATOM 1731 C C . GLU A 1 231 ? 1.779 -17.875 -2.26 1 96.75 231 GLU A C 1
ATOM 1733 O O . GLU A 1 231 ? 1.318 -19.016 -2.115 1 96.75 231 GLU A O 1
ATOM 1738 N N . GLY A 1 232 ? 1.858 -17.281 -3.416 1 93.25 232 GLY A N 1
ATOM 1739 C CA . GLY A 1 232 ? 1.503 -18.016 -4.625 1 93.25 232 GLY A CA 1
ATOM 1740 C C . GLY A 1 232 ? 2.406 -19.203 -4.891 1 93.25 232 GLY A C 1
ATOM 1741 O O . GLY A 1 232 ? 1.937 -20.266 -5.301 1 93.25 232 GLY A O 1
ATOM 1742 N N . PHE A 1 233 ? 3.65 -19.031 -4.605 1 92.94 233 PHE A N 1
ATOM 1743 C CA . PHE A 1 233 ? 4.625 -20.094 -4.84 1 92.94 233 PHE A CA 1
ATOM 1744 C C . PHE A 1 233 ? 4.539 -21.156 -3.756 1 92.94 233 PHE A C 1
ATOM 1746 O O . PHE A 1 233 ? 4.738 -22.344 -4.027 1 92.94 233 PHE A O 1
ATOM 1753 N N . VAL A 1 234 ? 4.27 -20.75 -2.533 1 93.5 234 VAL A N 1
ATOM 1754 C CA . VAL A 1 234 ? 4.18 -21.656 -1.391 1 93.5 234 VAL A CA 1
ATOM 1755 C C . VAL A 1 234 ? 2.842 -22.406 -1.424 1 93.5 234 VAL A C 1
ATOM 1757 O O . VAL A 1 234 ? 2.688 -23.438 -0.781 1 93.5 234 VAL A O 1
ATOM 1760 N N . GLN A 1 235 ? 1.891 -21.953 -2.217 1 91.19 235 GLN A N 1
ATOM 1761 C CA . GLN A 1 235 ? 0.571 -22.547 -2.377 1 91.19 235 GLN A CA 1
ATOM 1762 C C . GLN A 1 235 ? -0.209 -22.531 -1.066 1 91.19 235 GLN A C 1
ATOM 1764 O O . GLN A 1 235 ? -0.419 -23.578 -0.444 1 91.19 235 GLN A O 1
ATOM 1769 N N . CYS A 1 236 ? -0.812 -21.453 -0.813 1 93.62 236 CYS A N 1
ATOM 1770 C CA . CYS A 1 236 ? -1.48 -21.234 0.464 1 93.62 236 CYS A CA 1
ATOM 1771 C C . CYS A 1 236 ? -2.941 -21.656 0.398 1 93.62 236 CYS A C 1
ATOM 1773 O O . CYS A 1 236 ? -3.65 -21.625 1.404 1 93.62 236 CYS A O 1
ATOM 1775 N N . TRP A 1 237 ? -3.354 -22.094 -0.75 1 91.88 237 TRP A N 1
ATOM 1776 C CA . TRP A 1 237 ? -4.727 -22.562 -0.885 1 91.88 237 TRP A CA 1
ATOM 1777 C C . TRP A 1 237 ? -4.879 -23.953 -0.296 1 91.88 237 TRP A C 1
ATOM 1779 O O . TRP A 1 237 ? -3.889 -24.656 -0.079 1 91.88 237 TRP A O 1
ATOM 1789 N N . TYR A 1 238 ? -6.121 -24.328 0.104 1 94.69 238 TYR A N 1
ATOM 1790 C CA . TYR A 1 238 ? -6.473 -25.656 0.57 1 94.69 238 TYR A CA 1
ATOM 1791 C C . TYR A 1 238 ? -7.797 -26.109 -0.025 1 94.69 238 TYR A C 1
ATOM 1793 O O . TYR A 1 238 ? -8.602 -25.297 -0.476 1 94.69 238 TYR A O 1
ATOM 1801 N N . GLU A 1 239 ? -7.98 -27.375 -0.022 1 94.81 239 GLU A N 1
ATOM 1802 C CA . GLU A 1 239 ? -9.172 -27.953 -0.645 1 94.81 239 GLU A CA 1
ATOM 1803 C C . GLU A 1 239 ? -10.359 -27.938 0.312 1 94.81 239 GLU A C 1
ATOM 1805 O O . GLU A 1 239 ? -10.195 -28.156 1.516 1 94.81 239 GLU A O 1
ATOM 1810 N N . VAL A 1 240 ? -11.406 -27.594 -0.323 1 96.81 240 VAL A N 1
ATOM 1811 C CA . VAL A 1 240 ? -12.68 -27.703 0.385 1 96.81 240 VAL A CA 1
ATOM 1812 C C . VAL A 1 240 ? -13.664 -28.516 -0.451 1 96.81 240 VAL A C 1
ATOM 1814 O O . VAL A 1 240 ? -13.633 -28.469 -1.684 1 96.81 240 VAL A O 1
ATOM 1817 N N . THR A 1 241 ? -14.594 -29.328 0.202 1 95.88 241 THR A N 1
ATOM 1818 C CA . THR A 1 241 ? -15.508 -30.234 -0.491 1 95.88 241 THR A CA 1
ATOM 1819 C C . THR A 1 241 ? -16.938 -29.703 -0.418 1 95.88 241 THR A C 1
ATOM 1821 O O . THR A 1 241 ? -17.859 -30.312 -0.964 1 95.88 241 THR A O 1
ATOM 1824 N N . GLU A 1 242 ? -17.172 -28.672 0.302 1 96.69 242 GLU A N 1
ATOM 1825 C CA . GLU A 1 242 ? -18.453 -28 0.398 1 96.69 242 GLU A CA 1
ATOM 1826 C C . GLU A 1 242 ? -18.281 -26.484 0.399 1 96.69 242 GLU A C 1
ATOM 1828 O O . GLU A 1 242 ? -17.156 -25.984 0.458 1 96.69 242 GLU A O 1
ATOM 1833 N N . ALA A 1 243 ? -19.438 -25.859 0.28 1 96.94 243 ALA A N 1
ATOM 1834 C CA . ALA A 1 243 ? -19.375 -24.406 0.3 1 96.94 243 ALA A CA 1
ATOM 1835 C C . ALA A 1 243 ? -18.672 -23.891 1.556 1 96.94 243 ALA A C 1
ATOM 1837 O O . ALA A 1 243 ? -18.969 -24.344 2.664 1 96.94 243 ALA A O 1
ATOM 1838 N N . ASP A 1 244 ? -17.719 -22.969 1.434 1 96.81 244 ASP A N 1
ATOM 1839 C CA . ASP A 1 244 ? -16.938 -22.406 2.543 1 96.81 244 ASP A CA 1
ATOM 1840 C C . ASP A 1 244 ? -17.547 -21.094 3.018 1 96.81 244 ASP A C 1
ATOM 1842 O O . ASP A 1 244 ? -16.938 -20.031 2.85 1 96.81 244 ASP A O 1
ATOM 1846 N N . LEU A 1 245 ? -18.609 -21.125 3.734 1 95.38 245 LEU A N 1
ATOM 1847 C CA . LEU A 1 245 ? -19.359 -19.938 4.125 1 95.38 245 LEU A CA 1
ATOM 1848 C C . LEU A 1 245 ? -18.844 -19.375 5.441 1 95.38 245 LEU A C 1
ATOM 1850 O O . LEU A 1 245 ? -19.141 -18.219 5.789 1 95.38 245 LEU A O 1
ATOM 1854 N N . ILE A 1 246 ? -18.109 -20.219 6.211 1 95.75 246 ILE A N 1
ATOM 1855 C CA . ILE A 1 246 ? -17.5 -19.797 7.465 1 95.75 246 ILE A CA 1
ATOM 1856 C C . ILE A 1 246 ? -16.016 -20.156 7.465 1 95.75 246 ILE A C 1
ATOM 1858 O O . ILE A 1 246 ? -15.586 -21.047 8.203 1 95.75 246 ILE A O 1
ATOM 1862 N N . PRO A 1 247 ? -15.25 -19.406 6.789 1 95.69 247 PRO A N 1
ATOM 1863 C CA . PRO A 1 247 ? -13.859 -19.781 6.512 1 95.69 247 PRO A CA 1
ATOM 1864 C C . PRO A 1 247 ? -13.023 -19.922 7.781 1 95.69 247 PRO A C 1
ATOM 1866 O O . PRO A 1 247 ? -12.047 -20.688 7.801 1 95.69 247 PRO A O 1
ATOM 1869 N N . ILE A 1 248 ? -13.367 -19.266 8.867 1 94.75 248 ILE A N 1
ATOM 1870 C CA . ILE A 1 248 ? -12.578 -19.312 10.094 1 94.75 248 ILE A CA 1
ATOM 1871 C C . ILE A 1 248 ? -12.539 -20.734 10.633 1 94.75 248 ILE A C 1
ATOM 1873 O O . ILE A 1 248 ? -11.594 -21.125 11.32 1 94.75 248 ILE A O 1
ATOM 1877 N N . GLN A 1 249 ? -13.539 -21.562 10.32 1 95.5 249 GLN A N 1
ATOM 1878 C CA . GLN A 1 249 ? -13.594 -22.953 10.75 1 95.5 249 GLN A CA 1
ATOM 1879 C C . GLN A 1 249 ? -12.508 -23.781 10.07 1 95.5 249 GLN A C 1
ATOM 1881 O O . GLN A 1 249 ? -12.141 -24.859 10.562 1 95.5 249 GLN A O 1
ATOM 1886 N N . ASN A 1 250 ? -12.008 -23.281 8.969 1 96.12 250 ASN A N 1
ATOM 1887 C CA . ASN A 1 250 ? -10.984 -23.984 8.211 1 96.12 250 ASN A CA 1
ATOM 1888 C C . ASN A 1 250 ? -9.602 -23.375 8.414 1 96.12 250 ASN A C 1
ATOM 1890 O O . ASN A 1 250 ? -8.672 -23.641 7.645 1 96.12 250 ASN A O 1
ATOM 1894 N N . TYR A 1 251 ? -9.43 -22.562 9.438 1 95.88 251 TYR A N 1
ATOM 1895 C CA . TYR A 1 251 ? -8.164 -21.906 9.719 1 95.88 251 TYR A CA 1
ATOM 1896 C C . TYR A 1 251 ? -7.031 -22.922 9.828 1 95.88 251 TYR A C 1
ATOM 1898 O O . TYR A 1 251 ? -5.91 -22.656 9.391 1 95.88 251 TYR A O 1
ATOM 1906 N N . GLY A 1 252 ? -7.34 -24.047 10.453 1 96.12 252 GLY A N 1
ATOM 1907 C CA . GLY A 1 252 ? -6.344 -25.078 10.656 1 96.12 252 GLY A CA 1
ATOM 1908 C C . GLY A 1 252 ? -5.82 -25.672 9.359 1 96.12 252 GLY A C 1
ATOM 1909 O O . GLY A 1 252 ? -4.734 -26.266 9.336 1 96.12 252 GLY A O 1
ATOM 1910 N N . LYS A 1 253 ? -6.559 -25.5 8.273 1 96.81 253 LYS A N 1
ATOM 1911 C CA . LYS A 1 253 ? -6.188 -26.078 6.988 1 96.81 253 LYS A CA 1
ATOM 1912 C C . LYS A 1 253 ? -5.188 -25.203 6.25 1 96.81 253 LYS A C 1
ATOM 1914 O O . LYS A 1 253 ? -4.559 -25.641 5.285 1 96.81 253 LYS A O 1
ATOM 1919 N N . ILE A 1 254 ? -5.035 -23.969 6.641 1 97.25 254 ILE A N 1
ATOM 1920 C CA . ILE A 1 254 ? -4.023 -23.109 6.043 1 97.25 254 ILE A CA 1
ATOM 1921 C C . ILE A 1 254 ? -2.629 -23.609 6.402 1 97.25 254 ILE A C 1
ATOM 1923 O O . ILE A 1 254 ? -2.338 -23.875 7.574 1 97.25 254 ILE A O 1
ATOM 1927 N N . PRO A 1 255 ? -1.785 -23.797 5.441 1 97.44 255 PRO A N 1
ATOM 1928 C CA . PRO A 1 255 ? -0.428 -24.281 5.73 1 97.44 255 PRO A CA 1
ATOM 1929 C C . PRO A 1 255 ? 0.307 -23.375 6.727 1 97.44 255 PRO A C 1
ATOM 1931 O O . PRO A 1 255 ? 0.092 -22.172 6.75 1 97.44 255 PRO A O 1
ATOM 1934 N N . SER A 1 256 ? 1.161 -23.969 7.465 1 97.12 256 SER A N 1
ATOM 1935 C CA . SER A 1 256 ? 1.855 -23.281 8.539 1 97.12 256 SER A CA 1
ATOM 1936 C C . SER A 1 256 ? 2.654 -22.094 8 1 97.12 256 SER A C 1
ATOM 1938 O O . SER A 1 256 ? 2.625 -21 8.578 1 97.12 256 SER A O 1
ATOM 1940 N N . ALA A 1 257 ? 3.406 -22.297 6.938 1 98 257 ALA A N 1
ATOM 1941 C CA . ALA A 1 257 ? 4.188 -21.219 6.344 1 98 257 ALA A CA 1
ATOM 1942 C C . ALA A 1 257 ? 3.297 -20.047 5.961 1 98 257 ALA A C 1
ATOM 1944 O O . ALA A 1 257 ? 3.697 -18.891 6.098 1 98 257 ALA A O 1
ATOM 1945 N N . CYS A 1 258 ? 2.062 -20.312 5.52 1 98.44 258 CYS A N 1
ATOM 1946 C CA . CYS A 1 258 ? 1.134 -19.281 5.086 1 98.44 258 CYS A CA 1
ATOM 1947 C C . CYS A 1 258 ? 0.527 -18.547 6.281 1 98.44 258 CYS A C 1
ATOM 1949 O O . CYS A 1 258 ? 0.32 -17.344 6.234 1 98.44 258 CYS A O 1
ATOM 1951 N N . LYS A 1 259 ? 0.278 -19.25 7.363 1 98.19 259 LYS A N 1
ATOM 1952 C CA . LYS A 1 259 ? -0.163 -18.578 8.586 1 98.19 259 LYS A CA 1
ATOM 1953 C C . LYS A 1 259 ? 0.877 -17.562 9.07 1 98.19 259 LYS A C 1
ATOM 1955 O O . LYS A 1 259 ? 0.532 -16.453 9.477 1 98.19 259 LYS A O 1
ATOM 1960 N N . ILE A 1 260 ? 2.127 -17.953 9 1 98.69 260 ILE A N 1
ATOM 1961 C CA . ILE A 1 260 ? 3.213 -17.078 9.43 1 98.69 260 ILE A CA 1
ATOM 1962 C C . ILE A 1 260 ? 3.287 -15.852 8.516 1 98.69 260 ILE A C 1
ATOM 1964 O O . ILE A 1 260 ? 3.4 -14.719 8.992 1 98.69 260 ILE A O 1
ATOM 1968 N N . SER A 1 261 ? 3.213 -16.078 7.215 1 98.56 261 SER A N 1
ATOM 1969 C CA . SER A 1 261 ? 3.314 -14.961 6.289 1 98.56 261 SER A CA 1
ATOM 1970 C C . SER A 1 261 ? 2.107 -14.031 6.41 1 98.56 261 SER A C 1
ATOM 1972 O O . SER A 1 261 ? 2.232 -12.82 6.254 1 98.56 261 SER A O 1
ATOM 1974 N N . HIS A 1 262 ? 0.872 -14.57 6.719 1 98.5 262 HIS A N 1
ATOM 1975 C CA . HIS A 1 262 ? -0.287 -13.742 7.012 1 98.5 262 HIS A CA 1
ATOM 1976 C C . HIS A 1 262 ? -0.028 -12.844 8.219 1 98.5 262 HIS A C 1
ATOM 1978 O O . HIS A 1 262 ? -0.306 -11.641 8.172 1 98.5 262 HIS A O 1
ATOM 1984 N N . GLY A 1 263 ? 0.48 -13.492 9.219 1 98.75 263 GLY A N 1
ATOM 1985 C CA . GLY A 1 263 ? 0.814 -12.734 10.414 1 98.75 263 GLY A CA 1
ATOM 1986 C C . GLY A 1 263 ? 1.852 -11.656 10.164 1 98.75 263 GLY A C 1
ATOM 1987 O O . GLY A 1 263 ? 1.698 -10.516 10.617 1 98.75 263 GLY A O 1
ATOM 1988 N N . LEU A 1 264 ? 2.896 -12.016 9.453 1 98.88 264 LEU A N 1
ATOM 1989 C CA . LEU A 1 264 ? 3.93 -11.055 9.086 1 98.88 264 LEU A CA 1
ATOM 1990 C C . LEU A 1 264 ? 3.336 -9.898 8.297 1 98.88 264 LEU A C 1
ATOM 1992 O O . LEU A 1 264 ? 3.627 -8.734 8.578 1 98.88 264 LEU A O 1
ATOM 1996 N N . GLY A 1 265 ? 2.498 -10.234 7.305 1 98.88 265 GLY A N 1
ATOM 1997 C CA . GLY A 1 265 ? 1.849 -9.203 6.512 1 98.88 265 GLY A CA 1
ATOM 1998 C C . GLY A 1 265 ? 1.022 -8.242 7.348 1 98.88 265 GLY A C 1
ATOM 1999 O O . GLY A 1 265 ? 1.082 -7.031 7.148 1 98.88 265 GLY A O 1
ATOM 2000 N N . LEU A 1 266 ? 0.29 -8.742 8.273 1 98.81 266 LEU A N 1
ATOM 2001 C CA . LEU A 1 266 ? -0.538 -7.898 9.133 1 98.81 266 LEU A CA 1
ATOM 2002 C C . LEU A 1 266 ? 0.327 -7.02 10.031 1 98.81 266 LEU A C 1
ATOM 2004 O O . LEU A 1 266 ? 0.006 -5.852 10.258 1 98.81 266 LEU A O 1
ATOM 2008 N N . VAL A 1 267 ? 1.392 -7.57 10.539 1 98.88 267 VAL A N 1
ATOM 2009 C CA . VAL A 1 267 ? 2.303 -6.797 11.383 1 98.88 267 VAL A CA 1
ATOM 2010 C C . VAL A 1 267 ? 2.91 -5.656 10.578 1 98.88 267 VAL A C 1
ATOM 2012 O O . VAL A 1 267 ? 2.963 -4.516 11.039 1 98.88 267 VAL A O 1
ATOM 2015 N N . VAL A 1 268 ? 3.342 -5.953 9.383 1 98.88 268 VAL A N 1
ATOM 2016 C CA . VAL A 1 268 ? 3.924 -4.945 8.5 1 98.88 268 VAL A CA 1
ATOM 2017 C C . VAL A 1 268 ? 2.887 -3.871 8.188 1 98.88 268 VAL A C 1
ATOM 2019 O O . VAL A 1 268 ? 3.191 -2.676 8.227 1 98.88 268 VAL A O 1
ATOM 2022 N N . LEU A 1 269 ? 1.707 -4.305 7.91 1 98.88 269 LEU A N 1
ATOM 2023 C CA . LEU A 1 269 ? 0.627 -3.365 7.625 1 98.88 269 LEU A CA 1
ATOM 2024 C C . LEU A 1 269 ? 0.382 -2.441 8.812 1 98.88 269 LEU A C 1
ATOM 2026 O O . LEU A 1 269 ? 0.274 -1.225 8.648 1 98.88 269 LEU A O 1
ATOM 2030 N N . LEU A 1 270 ? 0.314 -2.992 9.961 1 98.56 270 LEU A N 1
ATOM 2031 C CA . LEU A 1 270 ? 0.06 -2.209 11.172 1 98.56 270 LEU A CA 1
ATOM 2032 C C . LEU A 1 270 ? 1.213 -1.251 11.445 1 98.56 270 LEU A C 1
ATOM 2034 O O . LEU A 1 270 ? 0.993 -0.118 11.883 1 98.56 270 LEU A O 1
ATOM 2038 N N . MET A 1 271 ? 2.412 -1.725 11.234 1 98.62 271 MET A N 1
ATOM 2039 C CA . MET A 1 271 ? 3.559 -0.83 11.367 1 98.62 271 MET A CA 1
ATOM 2040 C C . MET A 1 271 ? 3.398 0.391 10.461 1 98.62 271 MET A C 1
ATOM 2042 O O . MET A 1 271 ? 3.631 1.521 10.898 1 98.62 271 MET A O 1
ATOM 2046 N N . GLY A 1 272 ? 2.994 0.144 9.18 1 98.44 272 GLY A N 1
ATOM 2047 C CA . GLY A 1 272 ? 2.781 1.25 8.258 1 98.44 272 GLY A CA 1
ATOM 2048 C C . GLY A 1 272 ? 1.722 2.227 8.734 1 98.44 272 GLY A C 1
ATOM 2049 O O . GLY A 1 272 ? 1.928 3.441 8.703 1 98.44 272 GLY A O 1
ATOM 2050 N N . VAL A 1 273 ? 0.665 1.711 9.281 1 98.19 273 VAL A N 1
ATOM 2051 C CA . VAL A 1 273 ? -0.465 2.535 9.703 1 98.19 273 VAL A CA 1
ATOM 2052 C C . VAL A 1 273 ? -0.091 3.328 10.945 1 98.19 273 VAL A C 1
ATOM 2054 O O . VAL A 1 273 ? -0.309 4.539 11.008 1 98.19 273 VAL A O 1
ATOM 2057 N N . PHE A 1 274 ? 0.517 2.713 11.938 1 98.25 274 PHE A N 1
ATOM 2058 C CA . PHE A 1 274 ? 0.86 3.385 13.188 1 98.25 274 PHE A CA 1
ATOM 2059 C C . PHE A 1 274 ? 1.941 4.434 12.961 1 98.25 274 PHE A C 1
ATOM 2061 O O . PHE A 1 274 ? 1.903 5.512 13.555 1 98.25 274 PHE A O 1
ATOM 2068 N N . THR A 1 275 ? 2.885 4.098 12.133 1 98.06 275 THR A N 1
ATOM 2069 C CA . THR A 1 275 ? 3.918 5.082 11.828 1 98.06 275 THR A CA 1
ATOM 2070 C C . THR A 1 275 ? 3.322 6.289 11.109 1 98.06 275 THR A C 1
ATOM 2072 O O . THR A 1 275 ? 3.648 7.434 11.422 1 98.06 275 THR A O 1
ATOM 2075 N N . SER A 1 276 ? 2.445 6.012 10.148 1 97.12 276 SER A N 1
ATOM 2076 C CA . SER A 1 276 ? 1.805 7.105 9.43 1 97.12 276 SER A CA 1
ATOM 2077 C C . SER A 1 276 ? 1.009 8 10.375 1 97.12 276 SER A C 1
ATOM 2079 O O . SER A 1 276 ? 1.036 9.227 10.242 1 97.12 276 SER A O 1
ATOM 2081 N N . PHE A 1 277 ? 0.34 7.43 11.344 1 96.44 277 PHE A N 1
ATOM 2082 C CA . PHE A 1 277 ? -0.423 8.219 12.305 1 96.44 277 PHE A CA 1
ATOM 2083 C C . PHE A 1 277 ? 0.506 9.039 13.188 1 96.44 277 PHE A C 1
ATOM 2085 O O . PHE A 1 277 ? 0.233 10.211 13.469 1 96.44 277 PHE A O 1
ATOM 2092 N N . ALA A 1 278 ? 1.53 8.406 13.586 1 95.88 278 ALA A N 1
ATOM 2093 C CA . ALA A 1 278 ? 2.5 9.086 14.445 1 95.88 278 ALA A CA 1
ATOM 2094 C C . ALA A 1 278 ? 3.086 10.312 13.75 1 95.88 278 ALA A C 1
ATOM 2096 O O . ALA A 1 278 ? 3.4 11.312 14.406 1 95.88 278 ALA A O 1
ATOM 2097 N N . LEU A 1 279 ? 3.178 10.266 12.461 1 94.62 279 LEU A N 1
ATOM 2098 C CA . LEU A 1 279 ? 3.85 11.32 11.703 1 94.62 279 LEU A CA 1
ATOM 2099 C C . LEU A 1 279 ? 2.848 12.359 11.211 1 94.62 279 LEU A C 1
ATOM 2101 O O . LEU A 1 279 ? 3.238 13.406 10.688 1 94.62 279 LEU A O 1
ATOM 2105 N N . ALA A 1 280 ? 1.557 12.07 11.367 1 91.75 280 ALA A N 1
ATOM 2106 C CA . ALA A 1 280 ? 0.522 12.945 10.828 1 91.75 280 ALA A CA 1
ATOM 2107 C C . ALA A 1 280 ? 0.591 14.336 11.469 1 91.75 280 ALA A C 1
ATOM 2109 O O . ALA A 1 280 ? 0.97 14.469 12.633 1 91.75 280 ALA A O 1
ATOM 2110 N N . ARG A 1 281 ? 0.199 15.312 10.656 1 85.25 281 ARG A N 1
ATOM 2111 C CA . ARG A 1 281 ? 0.134 16.688 11.148 1 85.25 281 ARG A CA 1
ATOM 2112 C C . ARG A 1 281 ? -1.295 17.062 11.523 1 85.25 281 ARG A C 1
ATOM 2114 O O . ARG A 1 281 ? -2.168 17.141 10.656 1 85.25 281 ARG A O 1
ATOM 2121 N N . PHE A 1 282 ? -1.49 17.203 12.797 1 82.44 282 PHE A N 1
ATOM 2122 C CA . PHE A 1 282 ? -2.783 17.688 13.266 1 82.44 282 PHE A CA 1
ATOM 2123 C C . PHE A 1 282 ? -2.691 19.141 13.703 1 82.44 282 PHE A C 1
ATOM 2125 O O . PHE A 1 282 ? -1.648 19.594 14.18 1 82.44 282 PHE A O 1
ATOM 2132 N N . PRO A 1 283 ? -3.691 19.906 13.352 1 66.69 283 PRO A N 1
ATOM 2133 C CA . PRO A 1 283 ? -3.658 21.312 13.766 1 66.69 283 PRO A CA 1
ATOM 2134 C C . PRO A 1 283 ? -3.52 21.484 15.273 1 66.69 283 PRO A C 1
ATOM 2136 O O . PRO A 1 283 ? -4.035 20.656 16.047 1 66.69 283 PRO A O 1
ATOM 2139 N N . VAL A 1 284 ? -2.506 22.266 15.617 1 53.44 284 VAL A N 1
ATOM 2140 C CA . VAL A 1 284 ? -2.486 22.672 17.016 1 53.44 284 VAL A CA 1
ATOM 2141 C C . VAL A 1 284 ? -3.713 23.531 17.312 1 53.44 284 VAL A C 1
ATOM 2143 O O . VAL A 1 284 ? -3.885 24.609 16.734 1 53.44 284 VAL A O 1
ATOM 2146 N N . LEU A 1 285 ? -4.84 22.953 17.5 1 42.09 285 LEU A N 1
ATOM 2147 C CA . LEU A 1 285 ? -6.051 23.703 17.797 1 42.09 285 LEU A CA 1
ATOM 2148 C C . LEU A 1 285 ? -5.871 24.562 19.047 1 42.09 285 LEU A C 1
ATOM 2150 O O . LEU A 1 285 ? -5.195 24.156 19.984 1 42.09 285 LEU A O 1
ATOM 2154 N N . MET B 1 1 ? 23.312 63.594 17.125 1 33.09 1 MET B N 1
ATOM 2155 C CA . MET B 1 1 ? 22.609 63.406 15.859 1 33.09 1 MET B CA 1
ATOM 2156 C C . MET B 1 1 ? 22.922 62.031 15.266 1 33.09 1 MET B C 1
ATOM 2158 O O . MET B 1 1 ? 22.344 61.656 14.25 1 33.09 1 MET B O 1
ATOM 2162 N N . SER B 1 2 ? 24.031 61.438 15.625 1 45.59 2 SER B N 1
ATOM 2163 C CA . SER B 1 2 ? 24.516 60.25 14.898 1 45.59 2 SER B CA 1
ATOM 2164 C C . SER B 1 2 ? 23.828 58.969 15.375 1 45.59 2 SER B C 1
ATOM 2166 O O . SER B 1 2 ? 23.984 57.906 14.773 1 45.59 2 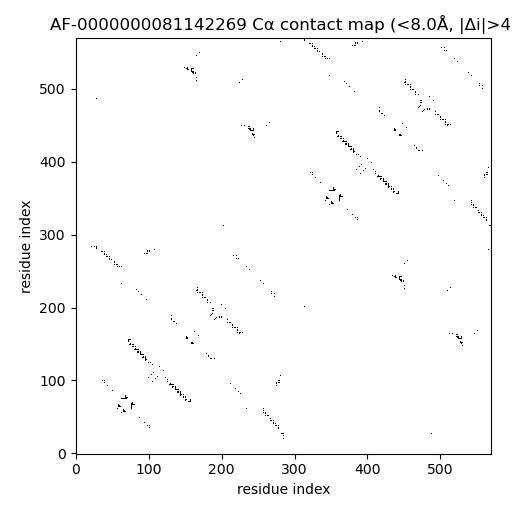SER B O 1
ATOM 2168 N N . SER B 1 3 ? 23.25 59 16.547 1 51.34 3 SER B N 1
ATOM 2169 C CA . SER B 1 3 ? 22.797 57.719 17.047 1 51.34 3 SER B CA 1
ATOM 2170 C C . SER B 1 3 ? 21.438 57.344 16.453 1 51.34 3 SER B C 1
ATOM 2172 O O . SER B 1 3 ? 20.969 56.219 16.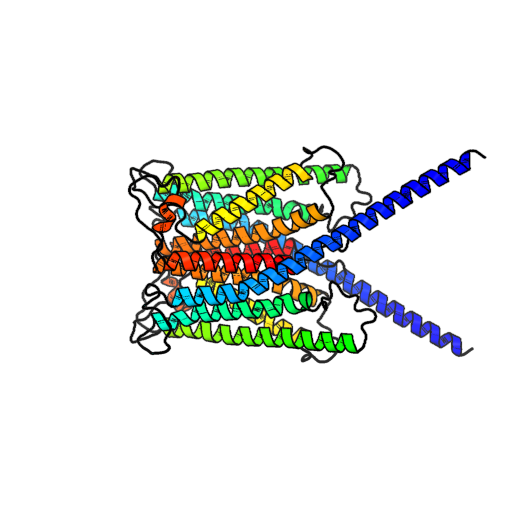625 1 51.34 3 SER B O 1
ATOM 2174 N N . GLU B 1 4 ? 20.75 58.344 15.836 1 48.31 4 GLU B N 1
ATOM 2175 C CA . GLU B 1 4 ? 19.406 58.031 15.336 1 48.31 4 GLU B CA 1
ATOM 2176 C C . GLU B 1 4 ? 19.469 57.312 13.992 1 48.31 4 GLU B C 1
ATOM 2178 O O . GLU B 1 4 ? 18.469 56.75 13.539 1 48.31 4 GLU B O 1
ATOM 2183 N N . ASP B 1 5 ? 20.641 57.469 13.312 1 50.34 5 ASP B N 1
ATOM 2184 C CA . ASP B 1 5 ? 20.688 56.906 11.977 1 50.34 5 ASP B CA 1
ATOM 2185 C C . ASP B 1 5 ? 20.875 55.375 12.039 1 50.34 5 ASP B C 1
ATOM 2187 O O . ASP B 1 5 ? 20.5 54.656 11.102 1 50.34 5 ASP B O 1
ATOM 2191 N N . GLY B 1 6 ? 21.391 54.875 13.195 1 50.75 6 GLY B N 1
ATOM 2192 C CA . GLY B 1 6 ? 21.656 53.438 13.258 1 50.75 6 GLY B CA 1
ATOM 2193 C C . GLY B 1 6 ? 20.406 52.594 13.469 1 50.75 6 GLY B C 1
ATOM 2194 O O . GLY B 1 6 ? 20.328 51.469 13.023 1 50.75 6 GLY B O 1
ATOM 2195 N N . GLU B 1 7 ? 19.422 53.219 14.117 1 53.69 7 GLU B N 1
ATOM 2196 C CA . GLU B 1 7 ? 18.219 52.469 14.422 1 53.69 7 GLU B CA 1
ATOM 2197 C C . GLU B 1 7 ? 17.328 52.344 13.188 1 53.69 7 GLU B C 1
ATOM 2199 O O . GLU B 1 7 ? 16.641 51.344 13.016 1 53.69 7 GLU B O 1
ATOM 2204 N N . GLN B 1 8 ? 17.484 53.344 12.273 1 52.5 8 GLN B N 1
ATOM 2205 C CA . GLN B 1 8 ? 16.641 53.281 11.086 1 52.5 8 GLN B CA 1
ATOM 2206 C C . GLN B 1 8 ? 17.125 52.219 10.109 1 52.5 8 GLN B C 1
ATOM 2208 O O . GLN B 1 8 ? 16.312 51.562 9.477 1 52.5 8 GLN B O 1
ATOM 2213 N N . ASP B 1 9 ? 18.422 52.031 10.07 1 53.81 9 ASP B N 1
ATOM 2214 C CA . ASP B 1 9 ? 18.969 51.031 9.141 1 53.81 9 ASP B CA 1
ATOM 2215 C C . ASP B 1 9 ? 18.672 49.594 9.625 1 53.81 9 ASP B C 1
ATOM 2217 O O . ASP B 1 9 ? 18.375 48.719 8.82 1 53.81 9 ASP B O 1
ATOM 2221 N N . ASP B 1 10 ? 18.609 49.5 10.93 1 54.34 10 ASP B N 1
ATOM 2222 C CA . ASP B 1 10 ? 18.312 48.188 11.484 1 54.34 10 ASP B CA 1
ATOM 2223 C C . ASP B 1 10 ? 16.844 47.844 11.305 1 54.34 10 ASP B C 1
ATOM 2225 O O . ASP B 1 10 ? 16.516 46.688 11.031 1 54.34 10 ASP B O 1
ATOM 2229 N N . TRP B 1 11 ? 15.984 48.875 11.375 1 52.62 11 TRP B N 1
ATOM 2230 C CA . TRP B 1 11 ? 14.555 48.656 11.18 1 52.62 11 TRP B CA 1
ATOM 2231 C C . TRP B 1 11 ? 14.258 48.312 9.727 1 52.62 11 TRP B C 1
ATOM 2233 O O . TRP B 1 11 ? 13.469 47.406 9.445 1 52.62 11 TRP B O 1
ATOM 2243 N N . ALA B 1 12 ? 14.883 48.906 8.797 1 52.34 12 ALA B N 1
ATOM 2244 C CA . ALA B 1 12 ? 14.672 48.656 7.379 1 52.34 12 ALA B CA 1
ATOM 2245 C C . ALA B 1 12 ? 15.211 47.281 6.988 1 52.34 12 ALA B C 1
ATOM 2247 O O . ALA B 1 12 ? 14.594 46.562 6.191 1 52.34 12 ALA B O 1
ATOM 2248 N N . ALA B 1 13 ? 16.219 46.875 7.629 1 54.53 13 ALA B N 1
ATOM 2249 C CA . ALA B 1 13 ? 16.812 45.562 7.352 1 54.53 13 ALA B CA 1
ATOM 2250 C C . ALA B 1 13 ? 15.953 44.438 7.949 1 54.53 13 ALA B C 1
ATOM 2252 O O . ALA B 1 13 ? 15.758 43.406 7.324 1 54.53 13 ALA B O 1
ATOM 2253 N N . THR B 1 14 ? 15.328 44.719 9.07 1 56.12 14 THR B N 1
ATOM 2254 C CA . THR B 1 14 ? 14.445 43.75 9.711 1 56.12 14 THR B CA 1
ATOM 2255 C C . THR B 1 14 ? 13.117 43.656 8.953 1 56.12 14 THR B C 1
ATOM 2257 O O . THR B 1 14 ? 12.594 42.562 8.758 1 56.12 14 THR B O 1
ATOM 2260 N N . GLN B 1 15 ? 12.609 44.781 8.453 1 52.47 15 GLN B N 1
ATOM 2261 C CA . GLN B 1 15 ? 11.375 44.781 7.676 1 52.47 15 GLN B CA 1
ATOM 2262 C C . GLN B 1 15 ? 11.578 44.094 6.328 1 52.47 15 GLN B C 1
ATOM 2264 O O . GLN B 1 15 ? 10.719 43.312 5.883 1 52.47 15 GLN B O 1
ATOM 2269 N N . THR B 1 16 ? 12.688 44.281 5.762 1 51.06 16 THR B N 1
ATOM 2270 C CA . THR B 1 16 ? 12.977 43.688 4.469 1 51.06 16 THR B CA 1
ATOM 2271 C C . THR B 1 16 ? 13.172 42.156 4.613 1 51.06 16 THR B C 1
ATOM 2273 O O . THR B 1 16 ? 12.711 41.406 3.771 1 51.06 16 THR B O 1
ATOM 2276 N N . ALA B 1 17 ? 13.773 41.906 5.762 1 49.97 17 ALA B N 1
ATOM 2277 C CA . ALA B 1 17 ? 13.969 40.469 6.023 1 49.97 17 ALA B CA 1
ATOM 2278 C C . ALA B 1 17 ? 12.648 39.781 6.336 1 49.97 17 ALA B C 1
ATOM 2280 O O . ALA B 1 17 ? 12.383 38.688 5.848 1 49.97 17 ALA B O 1
ATOM 2281 N N . THR B 1 18 ? 11.766 40.438 7.012 1 52.28 18 THR B N 1
ATOM 2282 C CA . THR B 1 18 ? 10.445 39.938 7.316 1 52.28 18 THR B CA 1
ATOM 2283 C C . THR B 1 18 ? 9.578 39.875 6.062 1 52.28 18 THR B C 1
ATOM 2285 O O . THR B 1 18 ? 8.844 38.906 5.84 1 52.28 18 THR B O 1
ATOM 2288 N N . ASP B 1 19 ? 9.672 40.875 5.219 1 49.88 19 ASP B N 1
ATOM 2289 C CA . ASP B 1 19 ? 8.891 40.938 3.986 1 49.88 19 ASP B CA 1
ATOM 2290 C C . ASP B 1 19 ? 9.375 39.875 2.988 1 49.88 19 ASP B C 1
ATOM 2292 O O . ASP B 1 19 ? 8.57 39.25 2.297 1 49.88 19 ASP B O 1
ATOM 2296 N N . VAL B 1 20 ? 10.656 39.656 2.951 1 47.16 20 VAL B N 1
ATOM 2297 C CA . VAL B 1 20 ? 11.227 38.625 2.074 1 47.16 20 VAL B CA 1
ATOM 2298 C C . VAL B 1 20 ? 10.867 37.25 2.594 1 47.16 20 VAL B C 1
ATOM 2300 O O . VAL B 1 20 ? 10.5 36.344 1.817 1 47.16 20 VAL B O 1
ATOM 2303 N N . GLU B 1 21 ? 10.844 37.156 3.879 1 51.91 21 GLU B N 1
ATOM 2304 C CA . GLU B 1 21 ? 10.461 35.875 4.473 1 51.91 21 GLU B CA 1
ATOM 2305 C C . GLU B 1 21 ? 8.977 35.594 4.281 1 51.91 21 GLU B C 1
ATOM 2307 O O . GLU B 1 21 ? 8.578 34.469 3.955 1 51.91 21 GLU B O 1
ATOM 2312 N N . THR B 1 22 ? 8.148 36.625 4.504 1 53.38 22 THR B N 1
ATOM 2313 C CA . THR B 1 22 ? 6.711 36.531 4.301 1 53.38 22 THR B CA 1
ATOM 2314 C C . THR B 1 22 ? 6.387 36.344 2.82 1 53.38 22 THR B C 1
ATOM 2316 O O . THR B 1 22 ? 5.504 35.531 2.467 1 53.38 22 THR B O 1
ATOM 2319 N N . GLY B 1 23 ? 7.082 37 1.947 1 49.34 23 GLY B N 1
ATOM 2320 C CA . GLY B 1 23 ? 6.887 36.844 0.516 1 49.34 23 GLY B CA 1
ATOM 2321 C C . GLY B 1 23 ? 7.277 35.469 0.017 1 49.34 23 GLY B C 1
ATOM 2322 O O . GLY B 1 23 ? 6.559 34.844 -0.784 1 49.34 23 GLY B O 1
ATOM 2323 N N . ASP B 1 24 ? 8.391 34.969 0.459 1 53.47 24 ASP B N 1
ATOM 2324 C CA . ASP B 1 24 ? 8.875 33.625 0.085 1 53.47 24 ASP B CA 1
ATOM 2325 C C . ASP B 1 24 ? 7.949 32.562 0.625 1 53.47 24 ASP B C 1
ATOM 2327 O O . ASP B 1 24 ? 7.656 31.578 -0.072 1 53.47 24 ASP B O 1
ATOM 2331 N N . SER B 1 25 ? 7.348 32.812 1.771 1 57.31 25 SER B N 1
ATOM 2332 C CA . SER B 1 25 ? 6.402 31.875 2.367 1 57.31 25 SER B CA 1
ATOM 2333 C C . SER B 1 25 ? 5.098 31.844 1.581 1 57.31 25 SER B C 1
ATOM 2335 O O . SER B 1 25 ? 4.551 30.766 1.332 1 57.31 25 SER B O 1
ATOM 2337 N N . SER B 1 26 ? 4.625 33.031 1.239 1 57.28 26 SER B N 1
ATOM 2338 C CA . SER B 1 26 ? 3.395 33.125 0.459 1 57.28 26 SER B CA 1
ATOM 2339 C C . SER B 1 26 ? 3.566 32.5 -0.915 1 57.28 26 SER B C 1
ATOM 2341 O O . SER B 1 26 ? 2.666 31.812 -1.404 1 57.28 26 SER B O 1
ATOM 2343 N N . ARG B 1 27 ? 4.727 32.719 -1.506 1 59.19 27 ARG B N 1
ATOM 2344 C CA . ARG B 1 27 ? 5.004 32.125 -2.809 1 59.19 27 ARG B CA 1
ATOM 2345 C C . ARG B 1 27 ? 5.137 30.625 -2.699 1 59.19 27 ARG B C 1
ATOM 2347 O O . ARG B 1 27 ? 4.668 29.891 -3.572 1 59.19 27 ARG B O 1
ATOM 2354 N N . SER B 1 28 ? 5.629 30.156 -1.6 1 63.12 28 SER B N 1
ATOM 2355 C CA . SER B 1 28 ? 5.809 28.719 -1.367 1 63.12 28 SER B CA 1
ATOM 2356 C C . SER B 1 28 ? 4.469 28.031 -1.154 1 63.12 28 SER B C 1
ATOM 2358 O O . SER B 1 28 ? 4.23 26.953 -1.695 1 63.12 28 SER B O 1
ATOM 2360 N N . SER B 1 29 ? 3.623 28.734 -0.527 1 70.75 29 SER B N 1
ATOM 2361 C CA . SER B 1 29 ? 2.281 28.188 -0.312 1 70.75 29 SER B CA 1
ATOM 2362 C C . SER B 1 29 ? 1.51 28.094 -1.624 1 70.75 29 SER B C 1
ATOM 2364 O O . SER B 1 29 ? 0.855 27.078 -1.891 1 70.75 29 SER B O 1
ATOM 2366 N N . GLY B 1 30 ? 1.826 29.078 -2.426 1 78.44 30 GLY B N 1
ATOM 2367 C CA . GLY B 1 30 ? 1.158 29.062 -3.719 1 78.44 30 GLY B CA 1
ATOM 2368 C C . GLY B 1 30 ? 1.649 27.953 -4.625 1 78.44 30 GLY B C 1
ATOM 2369 O O . GLY B 1 30 ? 0.853 27.297 -5.305 1 78.44 30 GLY B O 1
ATOM 2370 N N . PHE B 1 31 ? 2.867 27.734 -4.559 1 85.12 31 PHE B N 1
ATOM 2371 C CA . PHE B 1 31 ? 3.477 26.688 -5.371 1 85.12 31 PHE B CA 1
ATOM 2372 C C . PHE B 1 31 ? 2.959 25.312 -4.961 1 85.12 31 PHE B C 1
ATOM 2374 O O . PHE B 1 31 ? 2.564 24.516 -5.812 1 85.12 31 PHE B O 1
ATOM 2381 N N . LEU B 1 32 ? 2.93 24.969 -3.697 1 87.38 32 LEU B N 1
ATOM 2382 C CA . LEU B 1 32 ? 2.453 23.688 -3.197 1 87.38 32 LEU B CA 1
ATOM 2383 C C . LEU B 1 32 ? 0.971 23.5 -3.504 1 87.38 32 LEU B C 1
ATOM 2385 O O . LEU B 1 32 ? 0.531 22.391 -3.809 1 87.38 32 LEU B O 1
ATOM 2389 N N . GLN B 1 33 ? 0.332 24.594 -3.43 1 87.81 33 GLN B N 1
ATOM 2390 C CA . GLN B 1 33 ? -1.09 24.516 -3.746 1 87.81 33 GLN B CA 1
ATOM 2391 C C . GLN B 1 33 ? -1.308 24.172 -5.219 1 87.81 33 GLN B C 1
ATOM 2393 O O . GLN B 1 33 ? -2.215 23.406 -5.559 1 87.81 33 GLN B O 1
ATOM 2398 N N . LYS B 1 34 ? -0.526 24.766 -6.055 1 90.88 34 LYS B N 1
ATOM 2399 C CA . LYS B 1 34 ? -0.614 24.453 -7.477 1 90.88 34 LYS B CA 1
ATOM 2400 C C . LYS B 1 34 ? -0.273 22.984 -7.738 1 90.88 34 LYS B C 1
ATOM 2402 O O . LYS B 1 34 ? -0.917 22.328 -8.562 1 90.88 34 LYS B O 1
ATOM 2407 N N . LEU B 1 35 ? 0.693 22.516 -7.035 1 93.25 35 LEU B N 1
ATOM 2408 C CA . LEU B 1 35 ? 1.084 21.109 -7.172 1 93.25 35 LEU B CA 1
ATOM 2409 C C . LEU B 1 35 ? -0.028 20.188 -6.684 1 93.25 35 LEU B C 1
ATOM 2411 O O . LEU B 1 35 ? -0.274 19.141 -7.281 1 93.25 35 LEU B O 1
ATOM 2415 N N . GLN B 1 36 ? -0.617 20.562 -5.637 1 93.69 36 GLN B N 1
ATOM 2416 C CA . GLN B 1 36 ? -1.713 19.766 -5.102 1 93.69 36 GLN B CA 1
ATOM 2417 C C . GLN B 1 36 ? -2.904 19.766 -6.055 1 93.69 36 GLN B C 1
ATOM 2419 O O . GLN B 1 36 ? -3.551 18.734 -6.242 1 93.69 36 GLN B O 1
ATOM 2424 N N . SER B 1 37 ? -3.207 20.938 -6.656 1 93.94 37 SER B N 1
ATOM 2425 C CA . SER B 1 37 ? -4.277 21 -7.645 1 93.94 37 SER B CA 1
ATOM 2426 C C . SER B 1 37 ? -3.971 20.141 -8.859 1 93.94 37 SER B C 1
ATOM 2428 O O . SER B 1 37 ? -4.836 19.406 -9.344 1 93.94 37 SER B O 1
ATOM 2430 N N . ALA B 1 38 ? -2.777 20.219 -9.32 1 96.38 38 ALA B N 1
ATOM 2431 C CA . ALA B 1 38 ? -2.357 19.375 -10.438 1 96.38 38 ALA B CA 1
ATOM 2432 C C . ALA B 1 38 ? -2.473 17.906 -10.086 1 96.38 38 ALA B C 1
ATOM 2434 O O . ALA B 1 38 ? -2.918 17.094 -10.906 1 96.38 38 ALA B O 1
ATOM 2435 N N . SER B 1 39 ? -2.082 17.562 -8.875 1 97.12 39 SER B N 1
ATOM 2436 C CA . SER B 1 39 ? -2.16 16.188 -8.414 1 97.12 39 SER B CA 1
ATOM 2437 C C . SER B 1 39 ? -3.604 15.688 -8.391 1 97.12 39 SER B C 1
ATOM 2439 O O . SER B 1 39 ? -3.879 14.547 -8.758 1 97.12 39 SER B O 1
ATOM 2441 N N . SER B 1 40 ? -4.465 16.547 -7.949 1 96.69 40 SER B N 1
ATOM 2442 C CA . SER B 1 40 ? -5.879 16.188 -7.973 1 96.69 40 SER B CA 1
ATOM 2443 C C . SER B 1 40 ? -6.355 15.898 -9.391 1 96.69 40 SER B C 1
ATOM 2445 O O . SER B 1 40 ? -7.016 14.883 -9.633 1 96.69 40 SER B O 1
ATOM 2447 N N . THR B 1 41 ? -5.965 16.719 -10.289 1 97.06 41 THR B N 1
ATOM 2448 C CA . THR B 1 41 ? -6.375 16.578 -11.68 1 97.06 41 THR B CA 1
ATOM 2449 C C . THR B 1 41 ? -5.812 15.289 -12.273 1 97.06 41 THR B C 1
ATOM 2451 O O . THR B 1 41 ? -6.543 14.523 -12.914 1 97.06 41 THR B O 1
ATOM 2454 N N . ILE B 1 42 ? -4.609 15.031 -12.008 1 98.25 42 ILE B N 1
ATOM 2455 C CA . ILE B 1 42 ? -3.963 13.836 -12.539 1 98.25 42 ILE B CA 1
ATOM 2456 C C . ILE B 1 42 ? -4.645 12.594 -11.977 1 98.25 42 ILE B C 1
ATOM 2458 O O . ILE B 1 42 ? -4.953 11.656 -12.719 1 98.25 42 ILE B O 1
ATOM 2462 N N . SER B 1 43 ? -4.855 12.617 -10.672 1 98.19 43 SER B N 1
ATOM 2463 C CA . SER B 1 43 ? -5.496 11.469 -10.031 1 98.19 43 SER B CA 1
ATOM 2464 C C . SER B 1 43 ? -6.875 11.203 -10.633 1 98.19 43 SER B C 1
ATOM 2466 O O . SER B 1 43 ? -7.227 10.055 -10.898 1 98.19 43 SER B O 1
ATOM 2468 N N . LEU B 1 44 ? -7.629 12.234 -10.922 1 97.81 44 LEU B N 1
ATOM 2469 C CA . LEU B 1 44 ? -8.969 12.094 -11.477 1 97.81 44 LEU B CA 1
ATOM 2470 C C . LEU B 1 44 ? -8.906 11.602 -12.922 1 97.81 44 LEU B C 1
ATOM 2472 O O . LEU B 1 44 ? -9.766 10.82 -13.352 1 97.81 44 LEU B O 1
ATOM 2476 N N . ILE B 1 45 ? -7.883 11.992 -13.641 1 98.19 45 ILE B N 1
ATOM 2477 C CA . ILE B 1 45 ? -7.707 11.547 -15.016 1 98.19 45 ILE B CA 1
ATOM 2478 C C . ILE B 1 45 ? -7.328 10.07 -15.047 1 98.19 45 ILE B C 1
ATOM 2480 O O . ILE B 1 45 ? -7.738 9.336 -15.945 1 98.19 45 ILE B O 1
ATOM 2484 N N . LEU B 1 46 ? -6.648 9.617 -14.07 1 98.69 46 LEU B N 1
ATOM 2485 C CA . LEU B 1 46 ? -6.199 8.227 -14 1 98.69 46 LEU B CA 1
ATOM 2486 C C . LEU B 1 46 ? -7.359 7.301 -13.648 1 98.69 46 LEU B C 1
ATOM 2488 O O . LEU B 1 46 ? -7.305 6.102 -13.93 1 98.69 46 LEU B O 1
ATOM 2492 N N . SER B 1 47 ? -8.43 7.852 -13.125 1 98.44 47 SER B N 1
ATOM 2493 C CA . SER B 1 47 ? -9.562 7.039 -12.695 1 98.44 47 SER B CA 1
ATOM 2494 C C . SER B 1 47 ? -10.203 6.32 -13.875 1 98.44 47 SER B C 1
ATOM 2496 O O . SER B 1 47 ? -10.32 5.094 -13.875 1 98.44 47 SER B O 1
ATOM 2498 N N . PRO B 1 48 ? -10.57 7.016 -14.93 1 98.62 48 PRO B N 1
ATOM 2499 C CA . PRO B 1 48 ? -11.141 6.289 -16.062 1 98.62 48 PRO B CA 1
ATOM 2500 C C . PRO B 1 48 ? -10.125 5.371 -16.75 1 98.62 48 PRO B C 1
ATOM 2502 O O . PRO B 1 48 ? -10.5 4.34 -17.312 1 98.62 48 PRO B O 1
ATOM 2505 N N . VAL B 1 49 ? -8.836 5.688 -16.688 1 98.81 49 VAL B N 1
ATOM 2506 C CA . VAL B 1 49 ? -7.797 4.828 -17.25 1 98.81 49 VAL B CA 1
ATOM 2507 C C . VAL B 1 49 ? -7.773 3.49 -16.516 1 98.81 49 VAL B C 1
ATOM 2509 O O . VAL B 1 49 ? -7.664 2.434 -17.141 1 98.81 49 VAL B O 1
ATOM 2512 N N . ALA B 1 50 ? -7.93 3.525 -15.219 1 98.88 50 ALA B N 1
ATOM 2513 C CA . ALA B 1 50 ? -7.973 2.295 -14.43 1 98.88 50 ALA B CA 1
ATOM 2514 C C . ALA B 1 50 ? -9.164 1.43 -14.828 1 98.88 50 ALA B C 1
ATOM 2516 O O . ALA B 1 50 ? -9.047 0.206 -14.93 1 98.88 50 ALA B O 1
ATOM 2517 N N . ILE B 1 51 ? -10.273 2.049 -15.047 1 98.88 51 ILE B N 1
ATOM 2518 C CA . ILE B 1 51 ? -11.484 1.323 -15.438 1 98.88 51 ILE B CA 1
ATOM 2519 C C . ILE B 1 51 ? -11.273 0.667 -16.797 1 98.88 51 ILE B C 1
ATOM 2521 O O . ILE B 1 51 ? -11.641 -0.494 -17 1 98.88 51 ILE B O 1
ATOM 2525 N N . ILE B 1 52 ? -10.648 1.403 -17.672 1 98.88 52 ILE B N 1
ATOM 2526 C CA . ILE B 1 52 ? -10.383 0.867 -19.016 1 98.88 52 ILE B CA 1
ATOM 2527 C C . ILE B 1 52 ? -9.422 -0.318 -18.906 1 98.88 52 ILE B C 1
ATOM 2529 O O . ILE B 1 52 ? -9.664 -1.37 -19.5 1 98.88 52 ILE B O 1
ATOM 2533 N N . LEU B 1 53 ? -8.414 -0.23 -18.125 1 98.88 53 LEU B N 1
ATOM 2534 C CA . LEU B 1 53 ? -7.395 -1.268 -18.016 1 98.88 53 LEU B CA 1
ATOM 2535 C C . LEU B 1 53 ? -7.965 -2.525 -17.375 1 98.88 53 LEU B C 1
ATOM 2537 O O . LEU B 1 53 ? -7.672 -3.641 -17.812 1 98.88 53 LEU B O 1
ATOM 2541 N N . VAL B 1 54 ? -8.781 -2.391 -16.344 1 98.94 54 VAL B N 1
ATOM 2542 C CA . VAL B 1 54 ? -9.328 -3.582 -15.703 1 98.94 54 VAL B CA 1
ATOM 2543 C C . VAL B 1 54 ? -10.312 -4.266 -16.656 1 98.94 54 VAL B C 1
ATOM 2545 O O . VAL B 1 54 ? -10.414 -5.496 -16.672 1 98.94 54 VAL B O 1
ATOM 2548 N N . SER B 1 55 ? -11 -3.457 -17.422 1 98.88 55 SER B N 1
ATOM 2549 C CA . SER B 1 55 ? -11.922 -4.031 -18.406 1 98.88 55 SER B CA 1
ATOM 2550 C C . SER B 1 55 ? -11.172 -4.824 -19.469 1 98.88 55 SER B C 1
ATOM 2552 O O . SER B 1 55 ? -11.578 -5.93 -19.828 1 98.88 55 SER B O 1
ATOM 2554 N N . LEU B 1 56 ? -10.062 -4.297 -19.906 1 98.81 56 LEU B N 1
ATOM 2555 C CA . LEU B 1 56 ? -9.219 -5.02 -20.859 1 98.81 56 LEU B CA 1
ATOM 2556 C C . LEU B 1 56 ? -8.633 -6.273 -20.219 1 98.81 56 LEU B C 1
ATOM 2558 O O . LEU B 1 56 ? -8.57 -7.328 -20.859 1 98.81 56 LEU B O 1
ATOM 2562 N N . TRP B 1 57 ? -8.25 -6.148 -19.016 1 98.75 57 TRP B N 1
ATOM 2563 C CA . TRP B 1 57 ? -7.633 -7.258 -18.297 1 98.75 57 TRP B CA 1
ATOM 2564 C C . TRP B 1 57 ? -8.602 -8.43 -18.172 1 98.75 57 TRP B C 1
ATOM 2566 O O . TRP B 1 57 ? -8.266 -9.562 -18.547 1 98.75 57 TRP B O 1
ATOM 2576 N N . VAL B 1 58 ? -9.828 -8.18 -17.766 1 98.5 58 VAL B N 1
ATOM 2577 C CA . VAL B 1 58 ? -10.797 -9.234 -17.5 1 98.5 58 VAL B CA 1
ATOM 2578 C C . VAL B 1 58 ? -11.297 -9.82 -18.812 1 98.5 58 VAL B C 1
ATOM 2580 O O . VAL B 1 58 ? -11.805 -10.945 -18.844 1 98.5 58 VAL B O 1
ATOM 2583 N N . SER B 1 59 ? -11.141 -9.07 -19.859 1 98.31 59 SER B N 1
ATOM 2584 C CA . SER B 1 59 ? -11.602 -9.555 -21.172 1 98.31 59 SER B CA 1
ATOM 2585 C C . SER B 1 59 ? -10.594 -10.516 -21.781 1 98.31 59 SER B C 1
ATOM 2587 O O . SER B 1 59 ? -10.906 -11.203 -22.766 1 98.31 59 SER B O 1
ATOM 2589 N N . ASN B 1 60 ? -9.406 -10.562 -21.25 1 97.94 60 ASN B N 1
ATOM 2590 C CA . ASN B 1 60 ? -8.383 -11.461 -21.75 1 97.94 60 ASN B CA 1
ATOM 2591 C C . ASN B 1 60 ? -8.75 -12.922 -21.516 1 97.94 60 ASN B C 1
ATOM 2593 O O . ASN B 1 60 ? -9.266 -13.266 -20.438 1 97.94 60 ASN B O 1
ATOM 2597 N N . GLU B 1 61 ? -8.422 -13.797 -22.422 1 97.06 61 GLU B N 1
ATOM 2598 C CA . GLU B 1 61 ? -8.742 -15.219 -22.328 1 97.06 61 GLU B CA 1
ATOM 2599 C C . GLU B 1 61 ? -8.086 -15.852 -21.109 1 97.06 61 GLU B C 1
ATOM 2601 O O . GLU B 1 61 ? -8.648 -16.766 -20.5 1 97.06 61 GLU B O 1
ATOM 2606 N N . SER B 1 62 ? -6.953 -15.352 -20.703 1 96.56 62 SER B N 1
ATOM 2607 C CA . SER B 1 62 ? -6.203 -15.898 -19.578 1 96.56 62 SER B CA 1
ATOM 2608 C C . SER B 1 62 ? -6.914 -15.617 -18.266 1 96.56 62 SER B C 1
ATOM 2610 O O . SER B 1 62 ? -6.57 -16.188 -17.219 1 96.56 62 SER B O 1
ATOM 2612 N N . MET B 1 63 ? -7.906 -14.766 -18.328 1 96.75 63 MET B N 1
ATOM 2613 C CA . MET B 1 63 ? -8.695 -14.438 -17.141 1 96.75 63 MET B CA 1
ATOM 2614 C C . MET B 1 63 ? -9.93 -15.328 -17.062 1 96.75 63 MET B C 1
ATOM 2616 O O . MET B 1 63 ? -11.039 -14.836 -16.812 1 96.75 63 MET B O 1
ATOM 2620 N N . GLY B 1 64 ? -9.742 -16.562 -17.203 1 95.62 64 GLY B N 1
ATOM 2621 C CA . GLY B 1 64 ? -10.812 -17.547 -17.047 1 95.62 64 GLY B CA 1
ATOM 2622 C C . GLY B 1 64 ? -11.766 -17.578 -18.219 1 95.62 64 GLY B C 1
ATOM 2623 O O . GLY B 1 64 ? -12.977 -17.734 -18.047 1 95.62 64 GLY B O 1
ATOM 2624 N N . GLY B 1 65 ? -11.32 -17.391 -19.406 1 95.69 65 GLY B N 1
ATOM 2625 C CA . GLY B 1 65 ? -12.141 -17.422 -20.609 1 95.69 65 GLY B CA 1
ATOM 2626 C C . GLY B 1 65 ? -12.555 -16.031 -21.094 1 95.69 65 GLY B C 1
ATOM 2627 O O . GLY B 1 65 ? -13.148 -15.891 -22.156 1 95.69 65 GLY B O 1
ATOM 2628 N N . GLY B 1 66 ? -12.219 -15.023 -20.25 1 97.5 66 GLY B N 1
ATOM 2629 C CA . GLY B 1 66 ? -12.492 -13.648 -20.641 1 97.5 66 GLY B CA 1
ATOM 2630 C C . GLY B 1 66 ? -13.938 -13.242 -20.422 1 97.5 66 GLY B C 1
ATOM 2631 O O . GLY B 1 66 ? -14.852 -14.039 -20.641 1 97.5 66 GLY B O 1
ATOM 2632 N N . GLY B 1 67 ? -14.062 -12.031 -19.984 1 98.31 67 GLY B N 1
ATOM 2633 C CA . GLY B 1 67 ? -15.398 -11.5 -19.797 1 98.31 67 GLY B CA 1
ATOM 2634 C C . GLY B 1 67 ? -15.961 -11.797 -18.422 1 98.31 67 GLY B C 1
ATOM 2635 O O . GLY B 1 67 ? -15.219 -12.141 -17.5 1 98.31 67 GLY B O 1
ATOM 2636 N N . VAL B 1 68 ? -17.25 -11.555 -18.266 1 98.62 68 VAL B N 1
ATOM 2637 C CA . VAL B 1 68 ? -17.922 -11.734 -16.984 1 98.62 68 VAL B CA 1
ATOM 2638 C C . VAL B 1 68 ? -19.172 -12.586 -17.172 1 98.62 68 VAL B C 1
ATOM 2640 O O . VAL B 1 68 ? -19.656 -12.75 -18.281 1 98.62 68 VAL B O 1
ATOM 2643 N N . SER B 1 69 ? -19.594 -13.18 -16.094 1 98.62 69 SER B N 1
ATOM 2644 C CA . SER B 1 69 ? -20.812 -13.992 -16.016 1 98.62 69 SER B CA 1
ATOM 2645 C C . SER B 1 69 ? -21.391 -14.008 -14.609 1 98.62 69 SER B C 1
ATOM 2647 O O . SER B 1 69 ? -20.688 -13.68 -13.648 1 98.62 69 SER B O 1
ATOM 2649 N N . TRP B 1 70 ? -22.688 -14.266 -14.516 1 98.44 70 TRP B N 1
ATOM 2650 C CA . TRP B 1 70 ? -23.281 -14.469 -13.203 1 98.44 70 TRP B CA 1
ATOM 2651 C C . TRP B 1 70 ? -23.922 -15.852 -13.094 1 98.44 70 TRP B C 1
ATOM 2653 O O . TRP B 1 70 ? -24.688 -16.125 -12.172 1 98.44 70 TRP B O 1
ATOM 2663 N N . SER B 1 71 ? -23.562 -16.672 -14.008 1 98.25 71 SER B N 1
ATOM 2664 C CA . SER B 1 71 ? -24.172 -18 -14.094 1 98.25 71 SER B CA 1
ATOM 2665 C C . SER B 1 71 ? -23.438 -19 -13.211 1 98.25 71 SER B C 1
ATOM 2667 O O . SER B 1 71 ? -22.203 -18.953 -13.102 1 98.25 71 SER B O 1
ATOM 2669 N N . GLU B 1 72 ? -24.281 -19.875 -12.703 1 97.69 72 GLU B N 1
ATOM 2670 C CA . GLU B 1 72 ? -23.672 -21.031 -12.039 1 97.69 72 GLU B CA 1
ATOM 2671 C C . GLU B 1 72 ? -22.891 -21.891 -13.031 1 97.69 72 GLU B C 1
ATOM 2673 O O . GLU B 1 72 ? -23.312 -22.078 -14.172 1 97.69 72 GLU B O 1
ATOM 2678 N N . GLY B 1 73 ? -21.75 -22.406 -12.617 1 98.31 73 GLY B N 1
ATOM 2679 C CA . GLY B 1 73 ? -20.922 -23.203 -13.508 1 98.31 73 GLY B CA 1
ATOM 2680 C C . GLY B 1 73 ? -19.859 -22.375 -14.234 1 98.31 73 GLY B C 1
ATOM 2681 O O . GLY B 1 73 ? -19.031 -22.922 -14.953 1 98.31 73 GLY B O 1
ATOM 2682 N N . ASP B 1 74 ? -19.875 -21.141 -14.008 1 98.5 74 ASP B N 1
ATOM 2683 C CA . ASP B 1 74 ? -18.938 -20.219 -14.641 1 98.5 74 ASP B CA 1
ATOM 2684 C C . ASP B 1 74 ? -18.188 -19.391 -13.602 1 98.5 74 ASP B C 1
ATOM 2686 O O . ASP B 1 74 ? -18.094 -18.172 -13.711 1 98.5 74 ASP B O 1
ATOM 2690 N N . ALA B 1 75 ? -17.625 -19.984 -12.602 1 98.56 75 ALA B N 1
ATOM 2691 C CA . ALA B 1 75 ? -17.062 -19.375 -11.398 1 98.56 75 ALA B CA 1
ATOM 2692 C C . ALA B 1 75 ? -15.969 -18.375 -11.742 1 98.56 75 ALA B C 1
ATOM 2694 O O . ALA B 1 75 ? -15.898 -17.297 -11.148 1 98.56 75 ALA B O 1
ATOM 2695 N N . LYS B 1 76 ? -15.109 -18.734 -12.688 1 98.25 76 LYS B N 1
ATOM 2696 C CA . LYS B 1 76 ? -13.992 -17.859 -13.016 1 98.25 76 LYS B CA 1
ATOM 2697 C C . LYS B 1 76 ? -14.484 -16.531 -13.578 1 98.25 76 LYS B C 1
ATOM 2699 O O . LYS B 1 76 ? -13.953 -15.469 -13.234 1 98.25 76 LYS B O 1
ATOM 2704 N N . ARG B 1 77 ? -15.477 -16.578 -14.43 1 98.62 77 ARG B N 1
ATOM 2705 C CA . ARG B 1 77 ? -16 -15.344 -15.016 1 98.62 77 ARG B CA 1
ATOM 2706 C C . ARG B 1 77 ? -16.906 -14.617 -14.039 1 98.62 77 ARG B C 1
ATOM 2708 O O . ARG B 1 77 ? -17.125 -13.406 -14.164 1 98.62 77 ARG B O 1
ATOM 2715 N N . VAL B 1 78 ? -17.531 -15.344 -13.094 1 98.88 78 VAL B N 1
ATOM 2716 C CA . VAL B 1 78 ? -18.234 -14.695 -11.992 1 98.88 78 VAL B CA 1
ATOM 2717 C C . VAL B 1 78 ? -17.234 -13.93 -11.125 1 98.88 78 VAL B C 1
ATOM 2719 O O . VAL B 1 78 ? -17.484 -12.789 -10.727 1 98.88 78 VAL B O 1
ATOM 2722 N N . PHE B 1 79 ? -16.125 -14.5 -10.852 1 98.75 79 PHE B N 1
ATOM 2723 C CA . PHE B 1 79 ? -15.086 -13.859 -10.062 1 98.75 79 PHE B CA 1
ATOM 2724 C C . PHE B 1 79 ? -14.633 -12.555 -10.711 1 98.75 79 PHE B C 1
ATOM 2726 O O . PHE B 1 79 ? -14.305 -11.594 -10.016 1 98.75 79 PHE B O 1
ATOM 2733 N N . ASN B 1 80 ? -14.625 -12.492 -11.992 1 98.75 80 ASN B N 1
ATOM 2734 C CA . ASN B 1 80 ? -14.109 -11.344 -12.727 1 98.75 80 ASN B CA 1
ATOM 2735 C C . ASN B 1 80 ? -14.891 -10.07 -12.398 1 98.75 80 ASN B C 1
ATOM 2737 O O . ASN B 1 80 ? -14.391 -8.961 -12.602 1 98.75 80 ASN B O 1
ATOM 2741 N N . TRP B 1 81 ? -16.047 -10.211 -11.805 1 98.88 81 TRP B N 1
ATOM 2742 C CA . TRP B 1 81 ? -16.781 -9.031 -11.344 1 98.88 81 TRP B CA 1
ATOM 2743 C C . TRP B 1 81 ? -16.062 -8.383 -10.164 1 98.88 81 TRP B C 1
ATOM 2745 O O . TRP B 1 81 ? -16.141 -7.164 -9.984 1 98.88 81 TRP B O 1
ATOM 2755 N N . HIS B 1 82 ? -15.375 -9.188 -9.422 1 98.88 82 HIS B N 1
ATOM 2756 C CA . HIS B 1 82 ? -14.75 -8.68 -8.203 1 98.88 82 HIS B CA 1
ATOM 2757 C C . HIS B 1 82 ? -13.727 -7.598 -8.523 1 98.88 82 HIS B C 1
ATOM 2759 O O . HIS B 1 82 ? -13.867 -6.453 -8.086 1 98.88 82 HIS B O 1
ATOM 2765 N N . PRO B 1 83 ? -12.672 -7.871 -9.344 1 98.81 83 PRO B N 1
ATOM 2766 C CA . PRO B 1 83 ? -11.734 -6.785 -9.625 1 98.81 83 PRO B CA 1
ATOM 2767 C C . PRO B 1 83 ? -12.367 -5.637 -10.398 1 98.81 83 PRO B C 1
ATOM 2769 O O . PRO B 1 83 ? -12.016 -4.473 -10.188 1 98.81 83 PRO B O 1
ATOM 2772 N N . VAL B 1 84 ? -13.312 -5.906 -11.266 1 98.94 84 VAL B N 1
ATOM 2773 C CA . VAL B 1 84 ? -13.945 -4.859 -12.055 1 98.94 84 VAL B CA 1
ATOM 2774 C C . VAL B 1 84 ? -14.688 -3.893 -11.141 1 98.94 84 VAL B C 1
ATOM 2776 O O . VAL B 1 84 ? -14.445 -2.684 -11.172 1 98.94 84 VAL B O 1
ATOM 2779 N N . LEU B 1 85 ? -15.508 -4.426 -10.281 1 98.94 85 LEU B N 1
ATOM 2780 C CA . LEU B 1 85 ? -16.344 -3.582 -9.43 1 98.94 85 LEU B CA 1
ATOM 2781 C C . LEU B 1 85 ? -15.508 -2.891 -8.359 1 98.94 85 LEU B C 1
ATOM 2783 O O . LEU B 1 85 ? -15.781 -1.742 -8 1 98.94 85 LEU B O 1
ATOM 2787 N N . MET B 1 86 ? -14.523 -3.564 -7.848 1 98.88 86 MET B N 1
ATOM 2788 C CA . MET B 1 86 ? -13.656 -2.926 -6.859 1 98.88 86 MET B CA 1
ATOM 2789 C C . MET B 1 86 ? -12.906 -1.751 -7.473 1 98.88 86 MET B C 1
ATOM 2791 O O . MET B 1 86 ? -12.781 -0.695 -6.848 1 98.88 86 MET B O 1
ATOM 2795 N N . ILE B 1 87 ? -12.422 -1.896 -8.68 1 98.88 87 ILE B N 1
ATOM 2796 C CA . ILE B 1 87 ? -11.68 -0.827 -9.344 1 98.88 87 ILE B CA 1
ATOM 2797 C C . ILE B 1 87 ? -12.633 0.304 -9.719 1 98.88 87 ILE B C 1
ATOM 2799 O O . ILE B 1 87 ? -12.289 1.482 -9.609 1 98.88 87 ILE B O 1
ATOM 2803 N N . VAL B 1 88 ? -13.797 -0.022 -10.172 1 98.88 88 VAL B N 1
ATOM 2804 C CA . VAL B 1 88 ? -14.797 0.998 -10.477 1 98.88 88 VAL B CA 1
ATOM 2805 C C . VAL B 1 88 ? -15.109 1.802 -9.219 1 98.88 88 VAL B C 1
ATOM 2807 O O . VAL B 1 88 ? -15.117 3.035 -9.242 1 98.88 88 VAL B O 1
ATOM 2810 N N . ALA B 1 89 ? -15.383 1.074 -8.133 1 98.81 89 ALA B N 1
ATOM 2811 C CA . ALA B 1 89 ? -15.641 1.762 -6.871 1 98.81 89 ALA B CA 1
ATOM 2812 C C . ALA B 1 89 ? -14.453 2.639 -6.477 1 98.81 89 ALA B C 1
ATOM 2814 O O . ALA B 1 89 ? -14.633 3.771 -6.023 1 98.81 89 ALA B O 1
ATOM 2815 N N . TYR B 1 90 ? -13.281 2.135 -6.629 1 98.75 90 TYR B N 1
ATOM 2816 C CA . TYR B 1 90 ? -12.07 2.875 -6.301 1 98.75 90 TYR B CA 1
ATOM 2817 C C . TYR B 1 90 ? -11.961 4.145 -7.137 1 98.75 90 TYR B C 1
ATOM 2819 O O . TYR B 1 90 ? -11.617 5.207 -6.617 1 98.75 90 TYR B O 1
ATOM 2827 N N . ALA B 1 91 ? -12.258 4.039 -8.391 1 98.31 91 ALA B N 1
ATOM 2828 C CA . ALA B 1 91 ? -12.227 5.184 -9.297 1 98.31 91 ALA B CA 1
ATOM 2829 C C . ALA B 1 91 ? -13.25 6.238 -8.883 1 98.31 91 ALA B C 1
ATOM 2831 O O . ALA B 1 91 ? -12.945 7.43 -8.852 1 98.31 91 ALA B O 1
ATOM 2832 N N . ILE B 1 92 ? -14.406 5.801 -8.508 1 97.94 92 ILE B N 1
ATOM 2833 C CA . ILE B 1 92 ? -15.492 6.707 -8.148 1 97.94 92 ILE B CA 1
ATOM 2834 C C . ILE B 1 92 ? -15.188 7.352 -6.793 1 97.94 92 ILE B C 1
ATOM 2836 O O . ILE B 1 92 ? -15.461 8.539 -6.59 1 97.94 92 ILE B O 1
ATOM 2840 N N . MET B 1 93 ? -14.625 6.582 -5.91 1 97.19 93 MET B N 1
ATOM 2841 C CA . MET B 1 93 ? -14.375 7.121 -4.574 1 97.19 93 MET B CA 1
ATOM 2842 C C . MET B 1 93 ? -13.359 8.258 -4.629 1 97.19 93 MET B C 1
ATOM 2844 O O . MET B 1 93 ? -13.312 9.094 -3.73 1 97.19 93 MET B O 1
ATOM 2848 N N . ASN B 1 94 ? -12.547 8.188 -5.637 1 95.06 94 ASN B N 1
ATOM 2849 C CA . ASN B 1 94 ? -11.578 9.266 -5.809 1 95.06 94 ASN B CA 1
ATOM 2850 C C . ASN B 1 94 ? -12.266 10.625 -5.93 1 95.06 94 ASN B C 1
ATOM 2852 O O . ASN B 1 94 ? -11.727 11.641 -5.484 1 95.06 94 ASN B O 1
ATOM 2856 N N . ILE B 1 95 ? -13.461 10.688 -6.488 1 91.5 95 ILE B N 1
ATOM 2857 C CA . ILE B 1 95 ? -14.258 11.906 -6.586 1 91.5 95 ILE B CA 1
ATOM 2858 C C . ILE B 1 95 ? -14.602 12.406 -5.188 1 91.5 95 ILE B C 1
ATOM 2860 O O . ILE B 1 95 ? -14.359 13.57 -4.863 1 91.5 95 ILE B O 1
ATOM 2864 N N . ALA B 1 96 ? -15.078 11.555 -4.398 1 94.06 96 ALA B N 1
ATOM 2865 C CA . ALA B 1 96 ? -15.469 11.922 -3.041 1 94.06 96 ALA B CA 1
ATOM 2866 C C . ALA B 1 96 ? -14.25 12.336 -2.219 1 94.06 96 ALA B C 1
ATOM 2868 O O . ALA B 1 96 ? -14.32 13.266 -1.413 1 94.06 96 ALA B O 1
ATOM 2869 N N . ALA B 1 97 ? -13.133 11.68 -2.398 1 95.75 97 ALA B N 1
ATOM 2870 C CA . ALA B 1 97 ? -11.922 11.984 -1.649 1 95.75 97 ALA B CA 1
ATOM 2871 C C . ALA B 1 97 ? -11.414 13.391 -1.967 1 95.75 97 ALA B C 1
ATOM 2873 O O . ALA B 1 97 ? -10.883 14.078 -1.094 1 95.75 97 ALA B O 1
ATOM 2874 N N . LEU B 1 98 ? -11.664 13.82 -3.221 1 96.19 98 LEU B N 1
ATOM 2875 C CA . LEU B 1 98 ? -11.008 15.047 -3.662 1 96.19 98 LEU B CA 1
ATOM 2876 C C . LEU B 1 98 ? -12.023 16.172 -3.814 1 96.19 98 LEU B C 1
ATOM 2878 O O . LEU B 1 98 ? -11.656 17.297 -4.156 1 96.19 98 LEU B O 1
ATOM 2882 N N . ILE B 1 99 ? -13.273 15.891 -3.572 1 92.94 99 ILE B N 1
ATOM 2883 C CA . ILE B 1 99 ? -14.336 16.828 -3.932 1 92.94 99 ILE B CA 1
ATOM 2884 C C . ILE B 1 99 ? -14.18 18.125 -3.131 1 92.94 99 ILE B C 1
ATOM 2886 O O . ILE B 1 99 ? -14.414 19.219 -3.65 1 92.94 99 ILE B O 1
ATOM 2890 N N . PHE B 1 100 ? -13.742 18.094 -1.895 1 88.12 100 PHE B N 1
ATOM 2891 C CA . PHE B 1 100 ? -13.578 19.297 -1.09 1 88.12 100 PHE B CA 1
ATOM 2892 C C . PHE B 1 100 ? -12.414 20.125 -1.608 1 88.12 100 PHE B C 1
ATOM 2894 O O . PHE B 1 100 ? -12.469 21.359 -1.575 1 88.12 100 PHE B O 1
ATOM 2901 N N . ARG B 1 101 ? -11.406 19.484 -2.109 1 85.69 101 ARG B N 1
ATOM 2902 C CA . ARG B 1 101 ? -10.242 20.188 -2.643 1 85.69 101 ARG B CA 1
ATOM 2903 C C . ARG B 1 101 ? -10.562 20.828 -3.992 1 85.69 101 ARG B C 1
ATOM 2905 O O . ARG B 1 101 ? -10.234 21.984 -4.23 1 85.69 101 ARG B O 1
ATOM 2912 N N . VAL B 1 102 ? -11.242 20.141 -4.766 1 86.75 102 VAL B N 1
ATOM 2913 C CA . VAL B 1 102 ? -11.484 20.578 -6.137 1 86.75 102 VAL B CA 1
ATOM 2914 C C . VAL B 1 102 ? -12.57 21.656 -6.152 1 86.75 102 VAL B C 1
ATOM 2916 O O . VAL B 1 102 ? -12.539 22.562 -6.992 1 86.75 102 VAL B O 1
ATOM 2919 N N . SER B 1 103 ? -13.422 21.609 -5.152 1 83.81 103 SER B N 1
ATOM 2920 C CA . SER B 1 103 ? -14.5 22.594 -5.094 1 83.81 103 SER B CA 1
ATOM 2921 C C . SER B 1 103 ? -14.055 23.859 -4.367 1 83.81 103 SER B C 1
ATOM 2923 O O . SER B 1 103 ? -14.758 24.875 -4.383 1 83.81 103 SER B O 1
ATOM 2925 N N . GLY B 1 104 ? -12.922 23.812 -3.738 1 76.81 104 GLY B N 1
ATOM 2926 C CA . GLY B 1 104 ? -12.438 24.953 -2.98 1 76.81 104 GLY B CA 1
ATOM 2927 C C . GLY B 1 104 ? -13.141 25.125 -1.647 1 76.81 104 GLY B C 1
ATOM 2928 O O . GLY B 1 104 ? -13.172 26.234 -1.096 1 76.81 104 GLY B O 1
ATOM 2929 N N . THR B 1 105 ? -13.773 24.156 -1.121 1 66.62 105 THR B N 1
ATOM 2930 C CA . THR B 1 105 ? -14.531 24.25 0.119 1 66.62 105 THR B CA 1
ATOM 2931 C C . THR B 1 105 ? -13.797 23.547 1.259 1 66.62 105 THR B C 1
ATOM 2933 O O . THR B 1 105 ? -14.359 23.328 2.33 1 66.62 105 THR B O 1
ATOM 2936 N N . SER B 1 106 ? -12.523 23.312 0.961 1 66.5 106 SER B N 1
ATOM 2937 C CA . SER B 1 106 ? -11.75 22.641 2.006 1 66.5 106 SER B CA 1
ATOM 2938 C C . SER B 1 106 ? -11.547 23.547 3.211 1 66.5 106 SER B C 1
ATOM 2940 O O . SER B 1 106 ? -11.312 24.75 3.059 1 66.5 106 SER B O 1
ATOM 2942 N N . SER B 1 107 ? -11.852 23.016 4.273 1 53.44 107 SER B N 1
ATOM 2943 C CA . SER B 1 107 ? -11.703 23.781 5.504 1 53.44 107 SER B CA 1
ATOM 2944 C C . SER B 1 107 ? -10.258 24.234 5.699 1 53.44 107 SER B C 1
ATOM 2946 O O . SER B 1 107 ? -9.992 25.172 6.461 1 53.44 107 SER B O 1
ATOM 2948 N N . TYR B 1 108 ? -9.406 23.547 5.09 1 49.06 108 TYR B N 1
ATOM 2949 C CA . TYR B 1 108 ? -8.008 23.906 5.277 1 49.06 108 TYR B CA 1
ATOM 2950 C C . TYR B 1 108 ? -7.672 25.188 4.52 1 49.06 108 TYR B C 1
ATOM 2952 O O . TYR B 1 108 ? -6.684 25.859 4.824 1 49.06 108 TYR B O 1
ATOM 2960 N N . GLN B 1 109 ? -8.484 25.484 3.549 1 45.47 109 GLN B N 1
ATOM 2961 C CA . GLN B 1 109 ? -8.164 26.609 2.664 1 45.47 109 GLN B CA 1
ATOM 2962 C C . GLN B 1 109 ? -9.094 27.797 2.922 1 45.47 109 GLN B C 1
ATOM 2964 O O . GLN B 1 109 ? -8.758 28.938 2.584 1 45.47 109 GLN B O 1
ATOM 2969 N N . THR B 1 110 ? -10.367 27.547 3.428 1 43.88 110 THR B N 1
ATOM 2970 C CA . THR B 1 110 ? -11.32 28.656 3.471 1 43.88 110 THR B CA 1
ATOM 2971 C C . THR B 1 110 ? -11.641 29.031 4.91 1 43.88 110 THR B C 1
ATOM 2973 O O . THR B 1 110 ? -11.859 28.156 5.754 1 43.88 110 THR B O 1
ATOM 2976 N N . SER B 1 111 ? -11.094 30.094 5.336 1 41.69 111 SER B N 1
ATOM 2977 C CA . SER B 1 111 ? -11.578 30.703 6.566 1 41.69 111 SER B CA 1
ATOM 2978 C C . SER B 1 111 ? -13.102 30.656 6.641 1 41.69 111 SER B C 1
ATOM 2980 O O . SER B 1 111 ? -13.789 31.125 5.727 1 41.69 111 SER B O 1
ATOM 2982 N N . THR B 1 112 ? -13.648 29.75 7.309 1 46.56 112 THR B N 1
ATOM 2983 C CA . THR B 1 112 ? -15.094 29.703 7.496 1 46.56 112 THR B CA 1
ATOM 2984 C C . THR B 1 112 ? -15.617 31.062 7.98 1 46.56 112 THR B C 1
ATOM 2986 O O . THR B 1 112 ? -16.828 31.25 8.094 1 46.56 112 THR B O 1
ATOM 2989 N N . ARG B 1 113 ? -14.727 31.922 8.383 1 46.31 113 ARG B N 1
ATOM 2990 C CA . ARG B 1 113 ? -15.227 33.219 8.789 1 46.31 113 ARG B CA 1
ATOM 2991 C C . ARG B 1 113 ? -15.727 34.031 7.582 1 46.31 113 ARG B C 1
ATOM 2993 O O . ARG B 1 113 ? -15.016 34.156 6.582 1 46.31 113 ARG B O 1
ATOM 3000 N N . GLY B 1 114 ? -17.031 34.188 7.598 1 51.38 114 GLY B N 1
ATOM 3001 C CA . GLY B 1 114 ? -17.734 35.094 6.703 1 51.38 114 GLY B CA 1
ATOM 3002 C C . GLY B 1 114 ? -18.344 34.375 5.496 1 51.38 114 GLY B C 1
ATOM 3003 O O . GLY B 1 114 ? -18.484 35 4.434 1 51.38 114 GLY B O 1
ATOM 3004 N N . ILE B 1 115 ? -18.406 33.094 5.727 1 58.06 115 ILE B N 1
ATOM 3005 C CA . ILE B 1 115 ? -18.969 32.438 4.547 1 58.06 115 ILE B CA 1
ATOM 3006 C C . ILE B 1 115 ? -20.422 32.875 4.348 1 58.06 115 ILE B C 1
ATOM 3008 O O . ILE B 1 115 ? -21.203 32.906 5.301 1 58.06 115 ILE B O 1
ATOM 3012 N N . SER B 1 116 ? -20.672 33.531 3.258 1 68.25 116 SER B N 1
ATOM 3013 C CA . SER B 1 116 ? -22 33.938 2.822 1 68.25 116 SER B CA 1
ATOM 3014 C C . SER B 1 116 ? -22.969 32.781 2.846 1 68.25 116 SER B C 1
ATOM 3016 O O . SER B 1 116 ? -22.562 31.609 2.969 1 68.25 116 SER B O 1
ATOM 3018 N N . GLU B 1 117 ? -24.203 33.031 3.018 1 68.19 117 GLU B N 1
ATOM 3019 C CA . GLU B 1 117 ? -25.25 32 2.934 1 68.19 117 GLU B CA 1
ATOM 3020 C C . GLU B 1 117 ? -25.031 31.094 1.731 1 68.19 117 GLU B C 1
ATOM 3022 O O . GLU B 1 117 ? -25.234 29.875 1.823 1 68.19 117 GLU B O 1
ATOM 3027 N N . ALA B 1 118 ? -24.656 31.672 0.606 1 72.31 118 ALA B N 1
ATOM 3028 C CA . ALA B 1 118 ? -24.359 30.906 -0.608 1 72.31 118 ALA B CA 1
ATOM 3029 C C . ALA B 1 118 ? -23.203 29.953 -0.39 1 72.31 118 ALA B C 1
ATOM 3031 O O . ALA B 1 118 ? -23.219 28.828 -0.894 1 72.31 118 ALA B O 1
ATOM 3032 N N . GLY B 1 119 ? -22.344 30.328 0.373 1 72.56 119 GLY B N 1
ATOM 3033 C CA . GLY B 1 119 ? -21.188 29.484 0.702 1 72.56 119 GLY B CA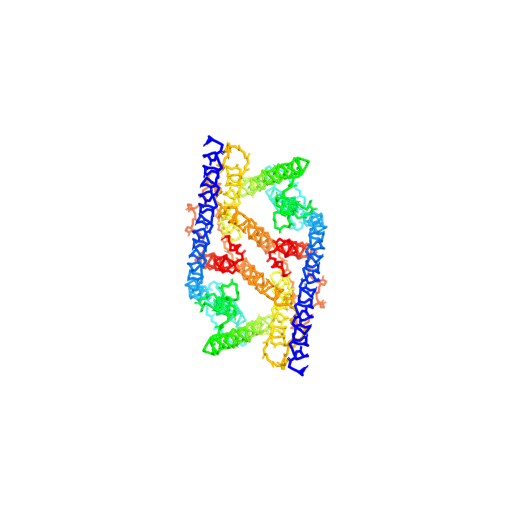 1
ATOM 3034 C C . GLY B 1 119 ? -21.547 28.297 1.575 1 72.56 119 GLY B C 1
ATOM 3035 O O . GLY B 1 119 ? -21.078 27.188 1.347 1 72.56 119 GLY B O 1
ATOM 3036 N N . THR B 1 120 ? -22.422 28.578 2.445 1 74.12 120 THR B N 1
ATOM 3037 C CA . THR B 1 120 ? -22.859 27.531 3.352 1 74.12 120 THR B CA 1
ATOM 3038 C C . THR B 1 120 ? -23.672 26.469 2.6 1 74.12 120 THR B C 1
ATOM 3040 O O . THR B 1 120 ? -23.5 25.266 2.828 1 74.12 120 THR B O 1
ATOM 3043 N N . LYS B 1 121 ? -24.5 27.016 1.763 1 77.88 121 LYS B N 1
ATOM 3044 C CA . LYS B 1 121 ? -25.297 26.094 0.958 1 77.88 121 LYS B CA 1
ATOM 3045 C C . LYS B 1 121 ? -24.406 25.234 0.056 1 77.88 121 LYS B C 1
ATOM 3047 O O . LYS B 1 121 ? -24.656 24.047 -0.111 1 77.88 121 LYS B O 1
ATOM 3052 N N . ARG B 1 122 ? -23.438 25.797 -0.501 1 82.12 122 ARG B N 1
ATOM 3053 C CA . ARG B 1 122 ? -22.5 25.078 -1.36 1 82.12 122 ARG B CA 1
ATOM 3054 C C . ARG B 1 122 ? -21.734 24.031 -0.572 1 82.12 122 ARG B C 1
ATOM 3056 O O . ARG B 1 122 ? -21.562 22.891 -1.037 1 82.12 122 ARG B O 1
ATOM 3063 N N . ARG B 1 123 ? -21.375 24.359 0.556 1 83 123 ARG B N 1
ATOM 3064 C CA . ARG B 1 123 ? -20.656 23.406 1.403 1 83 123 ARG B CA 1
ATOM 3065 C C . ARG B 1 123 ? -21.547 22.234 1.79 1 83 123 ARG B C 1
ATOM 3067 O O . ARG B 1 123 ? -21.094 21.094 1.847 1 83 123 ARG B O 1
ATOM 3074 N N . GLY B 1 124 ? -22.734 22.547 2.055 1 84.12 124 GLY B N 1
ATOM 3075 C CA . GLY B 1 124 ? -23.688 21.484 2.355 1 84.12 124 GLY B CA 1
ATOM 3076 C C . GLY B 1 124 ? -23.891 20.531 1.201 1 84.12 124 GLY B C 1
ATOM 3077 O O . GLY B 1 124 ? -23.969 19.312 1.405 1 84.12 124 GLY B O 1
ATOM 3078 N N . ALA B 1 125 ? -24.016 21.078 0.036 1 88.88 125 ALA B N 1
ATOM 3079 C CA . ALA B 1 125 ? -24.172 20.266 -1.161 1 88.88 125 ALA B CA 1
ATOM 3080 C C . ALA B 1 125 ? -22.969 19.359 -1.389 1 88.88 125 ALA B C 1
ATOM 3082 O O . ALA B 1 125 ? -23.109 18.188 -1.731 1 88.88 125 ALA B O 1
ATOM 3083 N N . ILE B 1 126 ? -21.844 19.906 -1.143 1 89.94 126 ILE B N 1
ATOM 3084 C CA . ILE B 1 126 ? -20.594 19.172 -1.343 1 89.94 126 ILE B CA 1
ATOM 3085 C C . ILE B 1 126 ? -20.484 18.047 -0.306 1 89.94 126 ILE B C 1
ATOM 3087 O O . ILE B 1 126 ? -20.094 16.938 -0.633 1 89.94 126 ILE B O 1
ATOM 3091 N N . LYS B 1 127 ? -20.844 18.344 0.874 1 88.69 127 LYS B N 1
ATOM 3092 C CA . LYS B 1 127 ? -20.875 17.328 1.927 1 88.69 127 LYS B CA 1
ATOM 3093 C C . LYS B 1 127 ? -21.828 16.188 1.573 1 88.69 127 LYS B C 1
ATOM 3095 O O . LYS B 1 127 ? -21.516 15.023 1.814 1 88.69 127 LYS B O 1
ATOM 3100 N N . ALA B 1 128 ? -22.938 16.562 1.051 1 89.75 128 ALA B N 1
ATOM 3101 C CA . ALA B 1 128 ? -23.922 15.562 0.649 1 89.75 128 ALA B CA 1
ATOM 3102 C C . ALA B 1 128 ? -23.375 14.672 -0.46 1 89.75 128 ALA B C 1
ATOM 3104 O O . ALA B 1 128 ? -23.5 13.445 -0.403 1 89.75 128 ALA B O 1
ATOM 3105 N N . ILE B 1 129 ? -22.797 15.266 -1.459 1 92.81 129 ILE B N 1
ATOM 3106 C CA . ILE B 1 129 ? -22.203 14.508 -2.557 1 92.81 129 ILE B CA 1
ATOM 3107 C C . ILE B 1 129 ? -21.109 13.578 -2.016 1 92.81 129 ILE B C 1
ATOM 3109 O O . ILE B 1 129 ? -21.062 12.398 -2.369 1 92.81 129 ILE B O 1
ATOM 3113 N N . HIS B 1 130 ? -20.266 14.117 -1.129 1 95 130 HIS B N 1
ATOM 3114 C CA . HIS B 1 130 ? -19.234 13.312 -0.469 1 95 130 HIS B CA 1
ATOM 3115 C C . HIS B 1 130 ? -19.844 12.078 0.191 1 95 130 HIS B C 1
ATOM 3117 O O . HIS B 1 130 ? -19.391 10.961 -0.059 1 95 130 HIS B O 1
ATOM 3123 N N . GLY B 1 131 ? -20.875 12.273 0.938 1 93.31 131 GLY B N 1
ATOM 3124 C CA . GLY B 1 131 ? -21.516 11.18 1.636 1 93.31 131 GLY B CA 1
ATOM 3125 C C . GLY B 1 131 ? -22.172 10.18 0.699 1 93.31 131 GLY B C 1
ATOM 3126 O O . GLY B 1 131 ? -21.984 8.969 0.848 1 93.31 131 GLY B O 1
ATOM 3127 N N . TYR B 1 132 ? -22.875 10.641 -0.261 1 95.12 132 TYR B N 1
ATOM 3128 C CA . TYR B 1 132 ? -23.609 9.773 -1.175 1 95.12 132 TYR B CA 1
ATOM 3129 C C . TYR B 1 132 ? -22.656 8.938 -2.02 1 95.12 132 TYR B C 1
ATOM 3131 O O . TYR B 1 132 ? -22.922 7.766 -2.293 1 95.12 132 TYR B O 1
ATOM 3139 N N . VAL B 1 133 ? -21.625 9.523 -2.465 1 96.75 133 VAL B N 1
ATOM 3140 C CA . VAL B 1 133 ? -20.656 8.797 -3.279 1 96.75 133 VAL B CA 1
ATOM 3141 C C . VAL B 1 133 ? -20.047 7.668 -2.457 1 96.75 133 VAL B C 1
ATOM 3143 O O . VAL B 1 133 ? -19.891 6.543 -2.943 1 96.75 133 VAL B O 1
ATOM 3146 N N . TRP B 1 134 ? -19.734 7.965 -1.188 1 97.25 134 TRP B N 1
ATOM 3147 C CA . TRP B 1 134 ? -19.141 6.934 -0.342 1 97.25 134 TRP B CA 1
ATOM 3148 C C . TRP B 1 134 ? -20.125 5.793 -0.102 1 97.25 134 TRP B C 1
ATOM 3150 O O . TRP B 1 134 ? -19.734 4.629 -0.021 1 97.25 134 TRP B O 1
ATOM 3160 N N . VAL B 1 135 ? -21.359 6.059 0 1 96.88 135 VAL B N 1
ATOM 3161 C CA . VAL B 1 135 ? -22.391 5.031 0.167 1 96.88 135 VAL B CA 1
ATOM 3162 C C . VAL B 1 135 ? -22.484 4.191 -1.106 1 96.88 135 VAL B C 1
ATOM 3164 O O . VAL B 1 135 ? -22.562 2.963 -1.044 1 96.88 135 VAL B O 1
ATOM 3167 N N . ALA B 1 136 ? -22.531 4.848 -2.195 1 98.12 136 ALA B N 1
ATOM 3168 C CA . ALA B 1 136 ? -22.594 4.141 -3.471 1 98.12 136 ALA B CA 1
ATOM 3169 C C . ALA B 1 136 ? -21.406 3.188 -3.623 1 98.12 136 ALA B C 1
ATOM 3171 O O . ALA B 1 136 ? -21.578 2.035 -4.027 1 98.12 136 ALA B O 1
ATOM 3172 N N . CYS B 1 137 ? -20.234 3.693 -3.301 1 98.56 137 CYS B N 1
ATOM 3173 C CA . CYS B 1 137 ? -19.047 2.865 -3.395 1 98.56 137 CYS B CA 1
ATOM 3174 C C . CYS B 1 137 ? -19.125 1.671 -2.451 1 98.56 137 CYS B C 1
ATOM 3176 O O . CYS B 1 137 ? -18.672 0.576 -2.785 1 98.56 137 CYS B O 1
ATOM 3178 N N . PHE B 1 138 ? -19.703 1.857 -1.286 1 98.44 138 PHE B N 1
ATOM 3179 C CA . PHE B 1 138 ? -19.891 0.767 -0.339 1 98.44 138 PHE B CA 1
ATOM 3180 C C . PHE B 1 138 ? -20.781 -0.32 -0.94 1 98.44 138 PHE B C 1
ATOM 3182 O O . PHE B 1 138 ? -20.453 -1.508 -0.849 1 98.44 138 PHE B O 1
ATOM 3189 N N . LEU B 1 139 ? -21.812 0.083 -1.582 1 98.62 139 LEU B N 1
ATOM 3190 C CA . LEU B 1 139 ? -22.75 -0.862 -2.176 1 98.62 139 LEU B CA 1
ATOM 3191 C C . LEU B 1 139 ? -22.109 -1.609 -3.34 1 98.62 139 LEU B C 1
ATOM 3193 O O . LEU B 1 139 ? -22.281 -2.822 -3.477 1 98.62 139 LEU B O 1
ATOM 3197 N N . ILE B 1 140 ? -21.391 -0.915 -4.172 1 98.81 140 ILE B N 1
ATOM 3198 C CA . ILE B 1 140 ? -20.656 -1.557 -5.262 1 98.81 140 ILE B CA 1
ATOM 3199 C C . ILE B 1 140 ? -19.656 -2.564 -4.695 1 98.81 140 ILE B C 1
ATOM 3201 O O . ILE B 1 140 ? -19.547 -3.686 -5.199 1 98.81 140 ILE B O 1
ATOM 3205 N N . GLY B 1 141 ? -18.953 -2.178 -3.625 1 98.62 141 GLY B N 1
ATOM 3206 C CA . GLY B 1 141 ? -18.016 -3.082 -2.967 1 98.62 141 GLY B CA 1
ATOM 3207 C C . GLY B 1 141 ? -18.688 -4.332 -2.424 1 98.62 141 GLY B C 1
ATOM 3208 O O . GLY B 1 141 ? -18.125 -5.422 -2.48 1 98.62 141 GLY B O 1
ATOM 3209 N N . MET B 1 142 ? -19.891 -4.168 -1.963 1 98.44 142 MET B N 1
ATOM 3210 C CA . MET B 1 142 ? -20.641 -5.316 -1.445 1 98.44 142 MET B CA 1
ATOM 3211 C C . MET B 1 142 ? -20.969 -6.301 -2.562 1 98.44 142 MET B C 1
ATOM 3213 O O . MET B 1 142 ? -20.844 -7.516 -2.381 1 98.44 142 MET B O 1
ATOM 3217 N N . VAL B 1 143 ? -21.328 -5.809 -3.652 1 98.75 143 VAL B N 1
ATOM 3218 C CA . VAL B 1 143 ? -21.609 -6.68 -4.789 1 98.75 143 VAL B CA 1
ATOM 3219 C C . VAL B 1 143 ? -20.328 -7.359 -5.246 1 98.75 143 VAL B C 1
ATOM 3221 O O . VAL B 1 143 ? -20.344 -8.539 -5.609 1 98.75 143 VAL B O 1
ATOM 3224 N N . ALA B 1 144 ? -19.25 -6.613 -5.246 1 98.88 144 ALA B N 1
ATOM 3225 C CA . ALA B 1 144 ? -17.969 -7.191 -5.594 1 98.88 144 ALA B CA 1
ATOM 3226 C C . ALA B 1 144 ? -17.609 -8.352 -4.668 1 98.88 144 ALA B C 1
ATOM 3228 O O . ALA B 1 144 ? -17.125 -9.391 -5.117 1 98.88 144 ALA B O 1
ATOM 3229 N N . MET B 1 145 ? -17.891 -8.18 -3.43 1 98.5 145 MET B N 1
ATOM 3230 C CA . MET B 1 145 ? -17.609 -9.234 -2.459 1 98.5 145 MET B CA 1
ATOM 3231 C C . MET B 1 145 ? -18.531 -10.43 -2.674 1 98.5 145 MET B C 1
ATOM 3233 O O . MET B 1 145 ? -18.109 -11.578 -2.527 1 98.5 145 MET B O 1
ATOM 3237 N N . LEU B 1 146 ? -19.734 -10.148 -3.002 1 98.38 146 LEU B N 1
ATOM 3238 C CA . LEU B 1 146 ? -20.672 -11.219 -3.299 1 98.38 146 LEU B CA 1
ATOM 3239 C C . LEU B 1 146 ? -20.188 -12.047 -4.488 1 98.38 146 LEU B C 1
ATOM 3241 O O . LEU B 1 146 ? -20.406 -13.258 -4.531 1 98.38 146 LEU B O 1
ATOM 3245 N N . ALA B 1 147 ? -19.609 -11.445 -5.43 1 98.81 147 ALA B N 1
ATOM 3246 C CA . ALA B 1 147 ? -19.078 -12.148 -6.594 1 98.81 147 ALA B CA 1
ATOM 3247 C C . ALA B 1 147 ? -18.016 -13.172 -6.184 1 98.81 147 ALA B C 1
ATOM 3249 O O . ALA B 1 147 ? -18.016 -14.297 -6.691 1 98.81 147 ALA B O 1
ATOM 3250 N N . VAL B 1 148 ? -17.188 -12.812 -5.238 1 98.44 148 VAL B N 1
ATOM 3251 C CA . VAL B 1 148 ? -16.141 -13.734 -4.789 1 98.44 148 VAL B CA 1
ATOM 3252 C C . VAL B 1 148 ? -16.766 -14.906 -4.047 1 98.44 148 VAL B C 1
ATOM 3254 O O . VAL B 1 148 ? -16.422 -16.062 -4.285 1 98.44 148 VAL B O 1
ATOM 3257 N N . VAL B 1 149 ? -17.688 -14.609 -3.199 1 98.31 149 VAL B N 1
ATOM 3258 C CA . VAL B 1 149 ? -18.344 -15.656 -2.412 1 98.31 149 VAL B CA 1
ATOM 3259 C C . VAL B 1 149 ? -19.109 -16.609 -3.338 1 98.31 149 VAL B C 1
ATOM 3261 O O . VAL B 1 149 ? -19.016 -17.828 -3.199 1 98.31 149 VAL B O 1
ATOM 3264 N N . LYS B 1 150 ? -19.797 -16 -4.273 1 98.56 150 LYS B N 1
ATOM 3265 C CA . LYS B 1 150 ? -20.531 -16.812 -5.242 1 98.56 150 LYS B CA 1
ATOM 3266 C C . LYS B 1 150 ? -19.578 -17.656 -6.082 1 98.56 150 LYS B C 1
ATOM 3268 O O . LYS B 1 150 ? -19.844 -18.844 -6.312 1 98.56 150 LYS B O 1
ATOM 3273 N N . SER B 1 151 ? -18.562 -17.109 -6.535 1 98.62 151 SER B N 1
ATOM 3274 C CA . SER B 1 151 ? -17.594 -17.812 -7.348 1 98.62 151 SER B CA 1
ATOM 3275 C C . SER B 1 151 ? -16.984 -18.984 -6.578 1 98.62 151 SER B C 1
ATOM 3277 O O . SER B 1 151 ? -16.969 -20.125 -7.07 1 98.62 151 SER B O 1
ATOM 3279 N N . HIS B 1 152 ? -16.516 -18.734 -5.32 1 98.5 152 HIS B N 1
ATOM 3280 C CA . HIS B 1 152 ? -15.789 -19.719 -4.523 1 98.5 152 HIS B CA 1
ATOM 3281 C C . HIS B 1 152 ? -16.719 -20.828 -4.059 1 98.5 152 HIS B C 1
ATOM 3283 O O . HIS B 1 152 ? -16.25 -21.938 -3.77 1 98.5 152 HIS B O 1
ATOM 3289 N N . ASN B 1 153 ? -17.953 -20.547 -4.031 1 98.5 153 ASN B N 1
ATOM 3290 C CA . ASN B 1 153 ? -18.875 -21.531 -3.488 1 98.5 153 ASN B CA 1
ATOM 3291 C C . ASN B 1 153 ? -19.781 -22.109 -4.578 1 98.5 153 ASN B C 1
ATOM 3293 O O . ASN B 1 153 ? -20.891 -22.562 -4.301 1 98.5 153 ASN B O 1
ATOM 3297 N N . ASP B 1 154 ? -19.328 -22.062 -5.77 1 98.5 154 ASP B N 1
ATOM 3298 C CA . ASP B 1 154 ? -20.047 -22.594 -6.922 1 98.5 154 ASP B CA 1
ATOM 3299 C C . ASP B 1 154 ? -19.969 -24.109 -6.961 1 98.5 154 ASP B C 1
ATOM 3301 O O . ASP B 1 154 ? -18.922 -24.672 -7.258 1 98.5 154 ASP B O 1
ATOM 3305 N N . ALA B 1 155 ? -21.078 -24.766 -6.828 1 98.06 155 ALA B N 1
ATOM 3306 C CA . ALA B 1 155 ? -21.125 -26.234 -6.742 1 98.06 155 ALA B CA 1
ATOM 3307 C C . ALA B 1 155 ? -20.797 -26.875 -8.086 1 98.06 155 ALA B C 1
ATOM 3309 O O . ALA B 1 155 ? -20.203 -27.953 -8.148 1 98.06 155 ALA B O 1
ATOM 3310 N N . VAL B 1 156 ? -21.172 -26.25 -9.133 1 98.31 156 VAL B N 1
ATOM 3311 C CA . VAL B 1 156 ? -21 -26.797 -10.469 1 98.31 156 VAL B CA 1
ATOM 3312 C C . VAL B 1 156 ? -19.547 -26.672 -10.906 1 98.31 156 VAL B C 1
ATOM 3314 O O . VAL B 1 156 ? -18.953 -27.625 -11.422 1 98.31 156 VAL B O 1
ATOM 3317 N N . SER B 1 157 ? -18.875 -25.609 -10.656 1 97.88 157 SER B N 1
ATOM 3318 C CA . SER B 1 157 ? -17.5 -25.344 -11.039 1 97.88 157 SER B CA 1
ATOM 3319 C C . SER B 1 157 ? -16.531 -26 -10.055 1 97.88 157 SER B C 1
ATOM 3321 O O . SER B 1 157 ? -15.344 -26.188 -10.375 1 97.88 157 SER B O 1
ATOM 3323 N N . GLY B 1 158 ? -17.016 -26.344 -8.844 1 97.69 158 GLY B N 1
ATOM 3324 C CA . GLY B 1 158 ? -16.172 -26.781 -7.754 1 97.69 158 GLY B CA 1
ATOM 3325 C C . GLY B 1 158 ? -15.922 -25.703 -6.715 1 97.69 158 GLY B C 1
ATOM 3326 O O . GLY B 1 158 ? -15.914 -24.516 -7.035 1 97.69 158 GLY B O 1
ATOM 3327 N N . TYR B 1 159 ? -15.625 -26.125 -5.512 1 98.06 159 TYR B N 1
ATOM 3328 C CA . TYR B 1 159 ? -15.484 -25.188 -4.398 1 98.06 159 TYR B CA 1
ATOM 3329 C C . TYR B 1 159 ? -14.039 -24.734 -4.242 1 98.06 159 TYR B C 1
ATOM 3331 O O . TYR B 1 159 ? -13.109 -25.531 -4.465 1 98.06 159 TYR B O 1
ATOM 3339 N N . ILE B 1 160 ? -13.867 -23.562 -3.914 1 97.31 160 ILE B N 1
ATOM 3340 C CA . ILE B 1 160 ? -12.586 -22.969 -3.549 1 97.31 160 ILE B CA 1
ATOM 3341 C C . ILE B 1 160 ? -12.664 -22.391 -2.139 1 97.31 160 ILE B C 1
ATOM 3343 O O . ILE B 1 160 ? -13.648 -21.734 -1.784 1 97.31 160 ILE B O 1
ATOM 3347 N N . ALA B 1 161 ? -11.672 -22.578 -1.368 1 97.69 161 ALA B N 1
ATOM 3348 C CA . ALA B 1 161 ? -11.625 -22.031 -0.012 1 97.69 161 ALA B CA 1
ATOM 3349 C C . ALA B 1 161 ? -11.672 -20.516 -0.029 1 97.69 161 ALA B C 1
ATOM 3351 O O . ALA B 1 161 ? -11.031 -19.875 -0.871 1 97.69 161 ALA B O 1
ATOM 3352 N N . ASN B 1 162 ? -12.438 -19.922 0.888 1 97.81 162 ASN B N 1
ATOM 3353 C CA . ASN B 1 162 ? -12.453 -18.469 1.088 1 97.81 162 ASN B CA 1
ATOM 3354 C C . ASN B 1 162 ? -11.438 -18.031 2.141 1 97.81 162 ASN B C 1
ATOM 3356 O O . ASN B 1 162 ? -11.141 -18.797 3.066 1 97.81 162 ASN B O 1
ATOM 3360 N N . LEU B 1 163 ? -10.836 -16.797 1.987 1 97.38 163 LEU B N 1
ATOM 3361 C CA . LEU B 1 163 ? -9.992 -16.094 2.953 1 97.38 163 LEU B CA 1
ATOM 3362 C C . LEU B 1 163 ? -8.727 -16.891 3.25 1 97.38 163 LEU B C 1
ATOM 3364 O O . LEU B 1 163 ? -8.305 -16.984 4.406 1 97.38 163 LEU B O 1
ATOM 3368 N N . TYR B 1 164 ? -8.125 -17.484 2.248 1 96.94 164 TYR B N 1
ATOM 3369 C CA . TYR B 1 164 ? -6.922 -18.281 2.447 1 96.94 164 TYR B CA 1
ATOM 3370 C C . TYR B 1 164 ? -5.668 -17.453 2.189 1 96.94 164 TYR B C 1
ATOM 3372 O O . TYR B 1 164 ? -4.559 -17.875 2.514 1 96.94 164 TYR B O 1
ATOM 3380 N N . SER B 1 165 ? -5.848 -16.297 1.588 1 97.81 165 SER B N 1
ATOM 3381 C CA . SER B 1 165 ? -4.688 -15.531 1.132 1 97.81 165 SER B CA 1
ATOM 3382 C C . SER B 1 165 ? -4.48 -14.281 1.979 1 97.81 165 SER B C 1
ATOM 3384 O O . SER B 1 165 ? -5.402 -13.82 2.66 1 97.81 165 SER B O 1
ATOM 3386 N N . LEU B 1 166 ? -3.273 -13.672 1.938 1 98.69 166 LEU B N 1
ATOM 3387 C CA . LEU B 1 166 ? -2.994 -12.406 2.605 1 98.69 166 LEU B CA 1
ATOM 3388 C C . LEU B 1 166 ? -3.887 -11.297 2.061 1 98.69 166 LEU B C 1
ATOM 3390 O O . LEU B 1 166 ? -4.402 -10.477 2.824 1 98.69 166 LEU B O 1
ATOM 3394 N N . HIS B 1 167 ? -4.082 -11.258 0.759 1 98.75 167 HIS B N 1
ATOM 3395 C CA . HIS B 1 167 ? -4.965 -10.273 0.14 1 98.75 167 HIS B CA 1
ATOM 3396 C C . HIS B 1 167 ? -6.344 -10.289 0.788 1 98.75 167 HIS B C 1
ATOM 3398 O O . HIS B 1 167 ? -6.879 -9.234 1.144 1 98.75 167 HIS B O 1
ATOM 3404 N N . SER B 1 168 ? -6.875 -11.484 0.919 1 98.5 168 SER B N 1
ATOM 3405 C CA . SER B 1 168 ? -8.227 -11.562 1.458 1 98.5 168 SER B CA 1
ATOM 3406 C C . SER B 1 168 ? -8.266 -11.117 2.914 1 98.5 168 SER B C 1
ATOM 3408 O O . SER B 1 168 ? -9.234 -10.484 3.348 1 98.5 168 SER B O 1
ATOM 3410 N N . TRP B 1 169 ? -7.223 -11.375 3.709 1 98.56 169 TRP B N 1
ATOM 3411 C CA . TRP B 1 169 ? -7.168 -10.906 5.09 1 98.56 169 TRP B CA 1
ATOM 3412 C C . TRP B 1 169 ? -7.105 -9.383 5.145 1 98.56 169 TRP B C 1
ATOM 3414 O O . TRP B 1 169 ? -7.867 -8.75 5.879 1 98.56 169 TRP B O 1
ATOM 3424 N N . VAL B 1 170 ? -6.219 -8.859 4.387 1 98.81 170 VAL B N 1
ATOM 3425 C CA . VAL B 1 170 ? -6.086 -7.402 4.336 1 98.81 170 VAL B CA 1
ATOM 3426 C C . VAL B 1 170 ? -7.367 -6.789 3.781 1 98.81 170 VAL B C 1
ATOM 3428 O O . VAL B 1 170 ? -7.828 -5.754 4.27 1 98.81 170 VAL B O 1
ATOM 3431 N N . GLY B 1 171 ? -7.918 -7.465 2.797 1 98.75 171 GLY B N 1
ATOM 3432 C CA . GLY B 1 171 ? -9.156 -6.98 2.211 1 98.75 171 GLY B CA 1
ATOM 3433 C C . GLY B 1 171 ? -10.297 -6.883 3.213 1 98.75 171 GLY B C 1
ATOM 3434 O O . GLY B 1 171 ? -11.008 -5.879 3.256 1 98.75 171 GLY B O 1
ATOM 3435 N N . VAL B 1 172 ? -10.453 -7.891 3.99 1 98.12 172 VAL B N 1
ATOM 3436 C CA . VAL B 1 172 ? -11.508 -7.887 4.996 1 98.12 172 VAL B CA 1
ATOM 3437 C C . VAL B 1 172 ? -11.234 -6.785 6.023 1 98.12 172 VAL B C 1
ATOM 3439 O O . VAL B 1 172 ? -12.148 -6.066 6.43 1 98.12 172 VAL B O 1
ATOM 3442 N N . LEU B 1 173 ? -10 -6.648 6.387 1 98.44 173 LEU B N 1
ATOM 3443 C CA . LEU B 1 173 ? -9.641 -5.602 7.336 1 98.44 173 LEU B CA 1
ATOM 3444 C C . LEU B 1 173 ? -9.961 -4.223 6.77 1 98.44 173 LEU B C 1
ATOM 3446 O O . LEU B 1 173 ? -10.594 -3.404 7.434 1 98.44 173 LEU B O 1
ATOM 3450 N N . VAL B 1 174 ? -9.578 -3.975 5.598 1 98.62 174 VAL B N 1
ATOM 3451 C CA . VAL B 1 174 ? -9.734 -2.664 4.973 1 98.62 174 VAL B CA 1
ATOM 3452 C C . VAL B 1 174 ? -11.211 -2.381 4.723 1 98.62 174 VAL B C 1
ATOM 3454 O O . VAL B 1 174 ? -11.68 -1.262 4.934 1 98.62 174 VAL B O 1
ATOM 3457 N N . MET B 1 175 ? -11.977 -3.416 4.309 1 98.25 175 MET B N 1
ATOM 3458 C CA . MET B 1 175 ? -13.414 -3.238 4.113 1 98.25 175 MET B CA 1
ATOM 3459 C C . MET B 1 175 ? -14.102 -2.922 5.434 1 98.25 175 MET B C 1
ATOM 3461 O O . MET B 1 175 ? -15.055 -2.137 5.465 1 98.25 175 MET B O 1
ATOM 3465 N N . SER B 1 176 ? -13.633 -3.541 6.465 1 98.5 176 SER B N 1
ATOM 3466 C CA . SER B 1 176 ? -14.188 -3.254 7.781 1 98.5 176 SER B CA 1
ATOM 3467 C C . SER B 1 176 ? -13.867 -1.827 8.219 1 98.5 176 SER B C 1
ATOM 3469 O O . SER B 1 176 ? -14.742 -1.123 8.734 1 98.5 176 SER B O 1
ATOM 3471 N N . LEU B 1 177 ? -12.68 -1.368 8.023 1 98.38 177 LEU B N 1
ATOM 3472 C CA . LEU B 1 177 ? -12.297 0.001 8.352 1 98.38 177 LEU B CA 1
ATOM 3473 C C . LEU B 1 177 ? -13.078 1 7.504 1 98.38 177 LEU B C 1
ATOM 3475 O O . LEU B 1 177 ? -13.469 2.062 7.992 1 98.38 177 LEU B O 1
ATOM 3479 N N . TYR B 1 178 ? -13.281 0.644 6.258 1 98.44 178 TYR B N 1
ATOM 3480 C CA . TYR B 1 178 ? -14.102 1.472 5.383 1 98.44 178 TYR B CA 1
ATOM 3481 C C . TYR B 1 178 ? -15.508 1.632 5.945 1 98.44 178 TYR B C 1
ATOM 3483 O O . TYR B 1 178 ? -16.047 2.744 6 1 98.44 178 TYR B O 1
ATOM 3491 N N . THR B 1 179 ? -16.047 0.515 6.348 1 98.31 179 THR B N 1
ATOM 3492 C CA . THR B 1 179 ? -17.391 0.51 6.891 1 98.31 179 THR B CA 1
ATOM 3493 C C . THR B 1 179 ? -17.469 1.352 8.164 1 98.31 179 THR B C 1
ATOM 3495 O O . THR B 1 179 ? -18.391 2.152 8.328 1 98.31 179 THR B O 1
ATOM 3498 N N . LEU B 1 180 ? -16.484 1.203 8.969 1 97.5 180 LEU B N 1
ATOM 3499 C CA . LEU B 1 180 ? -16.422 2.004 10.188 1 97.5 180 LEU B CA 1
ATOM 3500 C C . LEU B 1 180 ? -16.312 3.486 9.852 1 97.5 180 LEU B C 1
ATOM 3502 O O . LEU B 1 180 ? -17.031 4.312 10.43 1 97.5 180 LEU B O 1
ATOM 3506 N N . GLN B 1 181 ? -15.422 3.857 8.93 1 96.5 181 GLN B N 1
ATOM 3507 C CA . GLN B 1 181 ? -15.25 5.23 8.477 1 96.5 181 GLN B CA 1
ATOM 3508 C C . GLN B 1 181 ? -16.562 5.809 7.945 1 96.5 181 GLN B C 1
ATOM 3510 O O . GLN B 1 181 ? -16.891 6.965 8.211 1 96.5 181 GLN B O 1
ATOM 3515 N N . LEU B 1 182 ? -17.266 5.035 7.145 1 96.31 182 LEU B N 1
ATOM 3516 C CA . LEU B 1 182 ? -18.531 5.449 6.547 1 96.31 182 LEU B CA 1
ATOM 3517 C C . LEU B 1 182 ? -19.562 5.734 7.621 1 96.31 182 LEU B C 1
ATOM 3519 O O . LEU B 1 182 ? -20.219 6.789 7.602 1 96.31 182 LEU B O 1
ATOM 3523 N N . PHE B 1 183 ? -19.672 4.918 8.656 1 93.94 183 PHE B N 1
ATOM 3524 C CA . PHE B 1 183 ? -20.703 5.078 9.688 1 93.94 183 PHE B CA 1
ATOM 3525 C C . PHE B 1 183 ? -20.344 6.227 10.625 1 93.94 183 PHE B C 1
ATOM 3527 O O . PHE B 1 183 ? -21.219 7 11.023 1 93.94 183 PHE B O 1
ATOM 3534 N N . VAL B 1 184 ? -19.094 6.324 10.984 1 91.56 184 VAL B N 1
ATOM 3535 C CA . VAL B 1 184 ? -18.672 7.461 11.797 1 91.56 184 VAL B CA 1
ATOM 3536 C C . VAL B 1 184 ? -18.953 8.766 11.047 1 91.56 184 VAL B C 1
ATOM 3538 O O . VAL B 1 184 ? -19.453 9.727 11.625 1 91.56 184 VAL B O 1
ATOM 3541 N N . GLY B 1 185 ? -18.672 8.75 9.773 1 91.5 185 GLY B N 1
ATOM 3542 C CA . GLY B 1 185 ? -18.938 9.93 8.961 1 91.5 185 GLY B CA 1
ATOM 3543 C C . GLY B 1 185 ? -20.422 10.289 8.914 1 91.5 185 GLY B C 1
ATOM 3544 O O . GLY B 1 185 ? -20.781 11.453 9.078 1 91.5 185 GLY B O 1
ATOM 3545 N N . ILE B 1 186 ? -21.281 9.344 8.727 1 89.69 186 ILE B N 1
ATOM 3546 C CA . ILE B 1 186 ? -22.719 9.57 8.609 1 89.69 186 ILE B CA 1
ATOM 3547 C C . ILE B 1 186 ? -23.297 10.023 9.953 1 89.69 186 ILE B C 1
ATOM 3549 O O . ILE B 1 186 ? -24.062 10.992 10.008 1 89.69 186 ILE B O 1
ATOM 3553 N N . PHE B 1 187 ? -22.844 9.461 11.047 1 86.81 187 PHE B N 1
ATOM 3554 C CA . PHE B 1 187 ? -23.453 9.719 12.344 1 86.81 187 PHE B CA 1
ATOM 3555 C C . PHE B 1 187 ? -22.875 10.984 12.969 1 86.81 187 PHE B C 1
ATOM 3557 O O . PHE B 1 187 ? -23.594 11.734 13.641 1 86.81 187 PHE B O 1
ATOM 3564 N N . ALA B 1 188 ? -21.641 11.195 12.711 1 83.44 188 ALA B N 1
ATOM 3565 C CA . ALA B 1 188 ? -21 12.344 13.336 1 83.44 188 ALA B CA 1
ATOM 3566 C C . ALA B 1 188 ? -21.203 13.609 12.508 1 83.44 188 ALA B C 1
ATOM 3568 O O . ALA B 1 188 ? -21.344 14.703 13.062 1 83.44 188 ALA B O 1
ATOM 3569 N N . PHE B 1 189 ? -21.312 13.391 11.234 1 79 189 PHE B N 1
ATOM 3570 C CA . PHE B 1 189 ? -21.234 14.594 10.414 1 79 189 PHE B CA 1
ATOM 3571 C C . PHE B 1 189 ? -22.438 14.695 9.484 1 79 189 PHE B C 1
ATOM 3573 O O . PHE B 1 189 ? -22.688 15.734 8.875 1 79 189 PHE B O 1
ATOM 3580 N N . GLY B 1 190 ? -23.266 13.633 9.102 1 69.75 190 GLY B N 1
ATOM 3581 C CA . GLY B 1 190 ? -24.359 13.594 8.148 1 69.75 190 GLY B CA 1
ATOM 3582 C C . GLY B 1 190 ? -25.641 14.219 8.688 1 69.75 190 GLY B C 1
ATOM 3583 O O . GLY B 1 190 ? -26.688 14.141 8.047 1 69.75 190 GLY B O 1
ATOM 3584 N N . GLY B 1 191 ? -25.625 15.039 9.594 1 59.91 191 GLY B N 1
ATOM 3585 C CA . GLY B 1 191 ? -26.812 15.734 10.094 1 59.91 191 GLY B CA 1
ATOM 3586 C C . GLY B 1 191 ? -27.719 14.844 10.914 1 59.91 191 GLY B C 1
ATOM 3587 O O . GLY B 1 191 ? -28.75 15.305 11.43 1 59.91 191 GLY B O 1
ATOM 3588 N N . LEU B 1 192 ? -27.672 13.555 10.609 1 50.91 192 LEU B N 1
ATOM 3589 C CA . LEU B 1 192 ? -28.578 12.719 11.383 1 50.91 192 LEU B CA 1
ATOM 3590 C C . LEU B 1 192 ? -28.469 13.016 12.875 1 50.91 192 LEU B C 1
ATOM 3592 O O . LEU B 1 192 ? -29.422 12.867 13.625 1 50.91 192 LEU B O 1
ATOM 3596 N N . MET B 1 193 ? -27.219 13.086 13.219 1 48.78 193 MET B N 1
ATOM 3597 C CA . MET B 1 193 ? -27.203 13.438 14.633 1 48.78 193 MET B CA 1
ATOM 3598 C C . MET B 1 193 ? -27.453 14.93 14.828 1 48.78 193 MET B C 1
ATOM 3600 O O . MET B 1 193 ? -26.641 15.758 14.391 1 48.78 193 MET B O 1
ATOM 3604 N N . GLY B 1 194 ? -28.641 15.531 14.453 1 44.97 194 GLY B N 1
ATOM 3605 C CA . GLY B 1 194 ? -29.156 16.875 14.648 1 44.97 194 GLY B CA 1
ATOM 3606 C C . GLY B 1 194 ? -28.062 17.922 14.805 1 44.97 194 GLY B C 1
ATOM 3607 O O . GLY B 1 194 ? -27.484 18.375 13.82 1 44.97 194 GLY B O 1
ATOM 3608 N N . GLY B 1 195 ? -28.109 18.828 16.125 1 40.62 195 GLY B N 1
ATOM 3609 C CA . GLY B 1 195 ? -27.422 19.969 16.703 1 40.62 195 GLY B CA 1
ATOM 3610 C C . GLY B 1 195 ? -25.922 19.891 16.562 1 40.62 195 GLY B C 1
ATOM 3611 O O . GLY B 1 195 ? -25.391 19 15.898 1 40.62 195 GLY B O 1
ATOM 3612 N N . THR B 1 196 ? -25.25 20.75 17.547 1 43.59 196 THR B N 1
ATOM 3613 C CA . THR B 1 196 ? -23.828 20.844 17.859 1 43.59 196 THR B CA 1
ATOM 3614 C C . THR B 1 196 ? -23.172 19.469 17.828 1 43.59 196 THR B C 1
ATOM 3616 O O . THR B 1 196 ? -23.516 18.578 18.625 1 43.59 196 THR B O 1
ATOM 3619 N N . SER B 1 197 ? -23.188 18.906 16.828 1 46.31 197 SER B N 1
ATOM 3620 C CA . SER B 1 197 ? -22.453 17.656 16.828 1 46.31 197 SER B CA 1
ATOM 3621 C C . SER B 1 197 ? -21.469 17.594 17.984 1 46.31 197 SER B C 1
ATOM 3623 O O . SER B 1 197 ? -20.422 18.25 17.953 1 46.31 197 SER B O 1
ATOM 3625 N N . ARG B 1 198 ? -21.938 17.734 19.188 1 44.69 198 ARG B N 1
ATOM 3626 C CA . ARG B 1 198 ? -21.281 17.734 20.484 1 44.69 198 ARG B CA 1
ATOM 3627 C C . ARG B 1 198 ? -20.078 16.797 20.484 1 44.69 198 ARG B C 1
ATOM 3629 O O . ARG B 1 198 ? -19.125 16.984 21.25 1 44.69 198 ARG B O 1
ATOM 3636 N N . PHE B 1 199 ? -20.266 15.648 19.875 1 45.72 199 PHE B N 1
ATOM 3637 C CA . PHE B 1 199 ? -19.141 14.727 19.938 1 45.72 199 PHE B CA 1
ATOM 3638 C C . PHE B 1 199 ? -18.109 15.078 18.875 1 45.72 199 PHE B C 1
ATOM 3640 O O . PHE B 1 199 ? -17.016 14.516 18.859 1 45.72 199 PHE B O 1
ATOM 3647 N N . ALA B 1 200 ? -18.688 15.859 17.859 1 53.97 200 ALA B N 1
ATOM 3648 C CA . ALA B 1 200 ? -17.688 16.219 16.844 1 53.97 200 ALA B CA 1
ATOM 3649 C C . ALA B 1 200 ? -16.672 17.203 17.391 1 53.97 200 ALA B C 1
ATOM 3651 O O . ALA B 1 200 ? -16.828 18.422 17.266 1 53.97 200 ALA B O 1
ATOM 3652 N N . VAL B 1 201 ? -16.094 16.688 18.422 1 64.19 201 VAL B N 1
ATOM 3653 C CA . VAL B 1 201 ? -14.914 17.359 18.969 1 64.19 201 VAL B CA 1
ATOM 3654 C C . VAL B 1 201 ? -13.867 17.516 17.859 1 64.19 201 VAL B C 1
ATOM 3656 O O . VAL B 1 201 ? -13.789 16.703 16.953 1 64.19 201 VAL B O 1
ATOM 3659 N N . PRO B 1 202 ? -13.516 18.656 17.688 1 74.25 202 PRO B N 1
ATOM 3660 C CA . PRO B 1 202 ? -12.477 18.984 16.719 1 74.25 202 PRO B CA 1
ATOM 3661 C C . PRO B 1 202 ? -11.492 17.844 16.484 1 74.25 202 PRO B C 1
ATOM 3663 O O . PRO B 1 202 ? -11.047 17.609 15.359 1 74.25 202 PRO B O 1
ATOM 3666 N N . SER B 1 203 ? -11.453 17.031 17.406 1 81.5 203 SER B N 1
ATOM 3667 C CA . SER B 1 203 ? -10.516 15.914 17.281 1 81.5 203 SER B CA 1
ATOM 3668 C C . SER B 1 203 ? -11.078 14.82 16.391 1 81.5 203 SER B C 1
ATOM 3670 O O . SER B 1 203 ? -10.336 14.18 15.641 1 81.5 203 SER B O 1
ATOM 3672 N N . LEU B 1 204 ? -12.414 14.633 16.406 1 84.88 204 LEU B N 1
ATOM 3673 C CA . LEU B 1 204 ? -13.031 13.586 15.602 1 84.88 204 LEU B CA 1
ATOM 3674 C C . LEU B 1 204 ? -12.961 13.938 14.117 1 84.88 204 LEU B C 1
ATOM 3676 O O . LEU B 1 204 ? -12.758 13.062 13.281 1 84.88 204 LEU B O 1
ATOM 3680 N N . MET B 1 205 ? -13.125 15.156 13.828 1 86.62 205 MET B N 1
ATOM 3681 C CA . MET B 1 205 ? -13.016 15.602 12.445 1 86.62 205 MET B CA 1
ATOM 3682 C C . MET B 1 205 ? -11.602 15.398 11.914 1 86.62 205 MET B C 1
ATOM 3684 O O . MET B 1 205 ? -11.414 14.938 10.789 1 86.62 205 MET B O 1
ATOM 3688 N N . GLU B 1 206 ? -10.656 15.734 12.719 1 87.94 206 GLU B N 1
ATOM 3689 C CA . GLU B 1 206 ? -9.266 15.57 12.312 1 87.94 206 GLU B CA 1
ATOM 3690 C C . GLU B 1 206 ? -8.914 14.094 12.125 1 87.94 206 GLU B C 1
ATOM 3692 O O . GLU B 1 206 ? -8.203 13.734 11.18 1 87.94 206 GLU B O 1
ATOM 3697 N N . ILE B 1 207 ? -9.461 13.297 12.992 1 90.56 207 ILE B N 1
ATOM 3698 C CA . ILE B 1 207 ? -9.227 11.867 12.875 1 90.56 207 ILE B CA 1
ATOM 3699 C C . ILE B 1 207 ? -9.922 11.328 11.633 1 90.56 207 ILE B C 1
ATOM 3701 O O . ILE B 1 207 ? -9.367 10.484 10.914 1 90.56 207 ILE B O 1
ATOM 3705 N N . HIS B 1 208 ? -11.141 11.797 11.375 1 92.88 208 HIS B N 1
ATOM 3706 C CA . HIS B 1 208 ? -11.875 11.383 10.195 1 92.88 208 HIS B CA 1
ATOM 3707 C C . HIS B 1 208 ? -11.125 11.75 8.914 1 92.88 208 HIS B C 1
ATOM 3709 O O . HIS B 1 208 ? -11 10.93 8.008 1 92.88 208 HIS B O 1
ATOM 3715 N N . LYS B 1 209 ? -10.578 12.914 8.891 1 91.5 209 LYS B N 1
ATOM 3716 C CA . LYS B 1 209 ? -9.828 13.375 7.727 1 91.5 209 LYS B CA 1
ATOM 3717 C C . LYS B 1 209 ? -8.555 12.547 7.535 1 91.5 209 LYS B C 1
ATOM 3719 O O . LYS B 1 209 ? -8.258 12.102 6.426 1 91.5 209 LYS B O 1
ATOM 3724 N N . TYR B 1 210 ? -7.906 12.375 8.586 1 93.25 210 TYR B N 1
ATOM 3725 C CA . TYR B 1 210 ? -6.68 11.586 8.531 1 93.25 210 TYR B CA 1
ATOM 3726 C C . TYR B 1 210 ? -6.977 10.148 8.109 1 93.25 210 TYR B C 1
ATOM 3728 O O . TYR B 1 210 ? -6.336 9.609 7.207 1 93.25 210 TYR B O 1
ATOM 3736 N N . SER B 1 211 ? -7.875 9.516 8.828 1 96.19 211 SER B N 1
ATOM 3737 C CA . SER B 1 211 ? -8.164 8.102 8.57 1 96.19 211 SER B CA 1
ATOM 3738 C C . SER B 1 21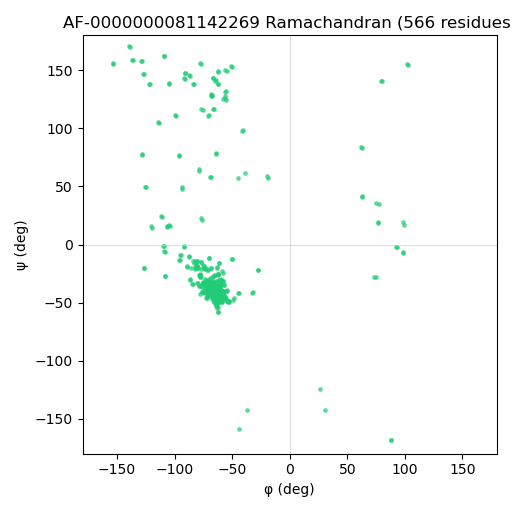1 ? -8.688 7.895 7.156 1 96.19 211 SER B C 1
ATOM 3740 O O . SER B 1 211 ? -8.422 6.863 6.535 1 96.19 211 SER B O 1
ATOM 3742 N N . GLY B 1 212 ? -9.453 8.836 6.672 1 96.56 212 GLY B N 1
ATOM 3743 C CA . GLY B 1 212 ? -9.906 8.734 5.293 1 96.56 212 GLY B CA 1
ATOM 3744 C C . GLY B 1 212 ? -8.766 8.711 4.293 1 96.56 212 GLY B C 1
ATOM 3745 O O . GLY B 1 212 ? -8.773 7.91 3.355 1 96.56 212 GLY B O 1
ATOM 3746 N N . ALA B 1 213 ? -7.832 9.555 4.484 1 95.94 213 ALA B N 1
ATOM 3747 C CA . ALA B 1 213 ? -6.68 9.625 3.59 1 95.94 213 ALA B CA 1
ATOM 3748 C C . ALA B 1 213 ? -5.855 8.344 3.652 1 95.94 213 ALA B C 1
ATOM 3750 O O . ALA B 1 213 ? -5.445 7.812 2.619 1 95.94 213 ALA B O 1
ATOM 3751 N N . VAL B 1 214 ? -5.621 7.859 4.82 1 97 214 VAL B N 1
ATOM 3752 C CA . VAL B 1 214 ? -4.836 6.641 4.996 1 97 214 VAL B CA 1
ATOM 3753 C C . VAL B 1 214 ? -5.602 5.445 4.438 1 97 214 VAL B C 1
ATOM 3755 O O . VAL B 1 214 ? -5.012 4.547 3.834 1 97 214 VAL B O 1
ATOM 3758 N N . LEU B 1 215 ? -6.883 5.434 4.691 1 98.06 215 LEU B N 1
ATOM 3759 C CA . LEU B 1 215 ? -7.707 4.352 4.164 1 98.06 215 LEU B CA 1
ATOM 3760 C C . LEU B 1 215 ? -7.629 4.293 2.643 1 98.06 215 LEU B C 1
ATOM 3762 O O . LEU B 1 215 ? -7.629 3.209 2.057 1 98.06 215 LEU B O 1
ATOM 3766 N N . HIS B 1 216 ? -7.621 5.441 2.006 1 98.06 216 HIS B N 1
ATOM 3767 C CA . HIS B 1 216 ? -7.457 5.465 0.557 1 98.06 216 HIS B CA 1
ATOM 3768 C C . HIS B 1 216 ? -6.172 4.754 0.135 1 98.06 216 HIS B C 1
ATOM 3770 O O . HIS B 1 216 ? -6.168 3.998 -0.839 1 98.06 216 HIS B O 1
ATOM 3776 N N . LEU B 1 217 ? -5.125 4.926 0.841 1 98.19 217 LEU B N 1
ATOM 3777 C CA . LEU B 1 217 ? -3.857 4.266 0.544 1 98.19 217 LEU B CA 1
ATOM 3778 C C . LEU B 1 217 ? -3.934 2.773 0.862 1 98.19 217 LEU B C 1
ATOM 3780 O O . LEU B 1 217 ? -3.354 1.952 0.148 1 98.19 217 LEU B O 1
ATOM 3784 N N . LEU B 1 218 ? -4.602 2.455 1.925 1 98.69 218 LEU B N 1
ATOM 3785 C CA . LEU B 1 218 ? -4.773 1.048 2.27 1 98.69 218 LEU B CA 1
ATOM 3786 C C . LEU B 1 218 ? -5.582 0.321 1.203 1 98.69 218 LEU B C 1
ATOM 3788 O O . LEU B 1 218 ? -5.301 -0.835 0.882 1 98.69 218 LEU B O 1
ATOM 3792 N N . ILE B 1 219 ? -6.586 0.984 0.736 1 98.81 219 ILE B N 1
ATOM 3793 C CA . ILE B 1 219 ? -7.371 0.421 -0.357 1 98.81 219 ILE B CA 1
ATOM 3794 C C . ILE B 1 219 ? -6.484 0.239 -1.588 1 98.81 219 ILE B C 1
ATOM 3796 O O . ILE B 1 219 ? -6.547 -0.796 -2.256 1 98.81 219 ILE B O 1
ATOM 3800 N N . THR B 1 220 ? -5.664 1.218 -1.884 1 98.81 220 THR B N 1
ATOM 3801 C CA . THR B 1 220 ? -4.695 1.113 -2.969 1 98.81 220 THR B CA 1
ATOM 3802 C C . THR B 1 220 ? -3.824 -0.128 -2.799 1 98.81 220 THR B C 1
ATOM 3804 O O . THR B 1 220 ? -3.697 -0.935 -3.723 1 98.81 220 THR B O 1
ATOM 3807 N N . ALA B 1 221 ? -3.303 -0.315 -1.636 1 98.81 221 ALA B N 1
ATOM 3808 C CA . ALA B 1 221 ? -2.445 -1.464 -1.354 1 98.81 221 ALA B CA 1
ATOM 3809 C C . ALA B 1 221 ? -3.215 -2.773 -1.503 1 98.81 221 ALA B C 1
ATOM 3811 O O . ALA B 1 221 ? -2.678 -3.762 -2.01 1 98.81 221 ALA B O 1
ATOM 3812 N N . THR B 1 222 ? -4.426 -2.76 -1.058 1 98.94 222 THR B N 1
ATOM 3813 C CA . THR B 1 222 ? -5.254 -3.959 -1.137 1 98.94 222 THR B CA 1
ATOM 3814 C C . THR B 1 222 ? -5.504 -4.348 -2.59 1 98.94 222 THR B C 1
ATOM 3816 O O . THR B 1 222 ? -5.445 -5.527 -2.941 1 98.94 222 THR B O 1
ATOM 3819 N N . ILE B 1 223 ? -5.789 -3.377 -3.424 1 98.94 223 ILE B N 1
ATOM 3820 C CA . ILE B 1 223 ? -5.988 -3.619 -4.848 1 98.94 223 ILE B CA 1
ATOM 3821 C C . ILE B 1 223 ? -4.715 -4.195 -5.461 1 98.94 223 ILE B C 1
ATOM 3823 O O . ILE B 1 223 ? -4.766 -5.164 -6.223 1 98.94 223 ILE B O 1
ATOM 3827 N N . LEU B 1 224 ? -3.6 -3.631 -5.094 1 98.94 224 LEU B N 1
ATOM 3828 C CA . LEU B 1 224 ? -2.326 -4.129 -5.602 1 98.94 224 LEU B CA 1
ATOM 3829 C C . LEU B 1 224 ? -2.094 -5.57 -5.168 1 98.94 224 LEU B C 1
ATOM 3831 O O . LEU B 1 224 ? -1.598 -6.387 -5.949 1 98.94 224 LEU B O 1
ATOM 3835 N N . LEU B 1 225 ? -2.465 -5.891 -3.953 1 98.94 225 LEU B N 1
ATOM 3836 C CA . LEU B 1 225 ? -2.354 -7.262 -3.467 1 98.94 225 LEU B CA 1
ATOM 3837 C C . LEU B 1 225 ? -3.205 -8.211 -4.305 1 98.94 225 LEU B C 1
ATOM 3839 O O . LEU B 1 225 ? -2.768 -9.312 -4.641 1 98.94 225 LEU B O 1
ATOM 3843 N N . GLY B 1 226 ? -4.395 -7.785 -4.605 1 98.81 226 GLY B N 1
ATOM 3844 C CA . GLY B 1 226 ? -5.266 -8.609 -5.426 1 98.81 226 GLY B CA 1
ATOM 3845 C C . GLY B 1 226 ? -4.719 -8.852 -6.82 1 98.81 226 GLY B C 1
ATOM 3846 O O . GLY B 1 226 ? -4.793 -9.969 -7.336 1 98.81 226 GLY B O 1
ATOM 3847 N N . ILE B 1 227 ? -4.195 -7.82 -7.406 1 98.88 227 ILE B N 1
ATOM 3848 C CA . ILE B 1 227 ? -3.596 -7.953 -8.727 1 98.88 227 ILE B CA 1
ATOM 3849 C C . ILE B 1 227 ? -2.408 -8.914 -8.664 1 98.88 227 ILE B C 1
ATOM 3851 O O . ILE B 1 227 ? -2.271 -9.797 -9.508 1 98.88 227 ILE B O 1
ATOM 3855 N N . GLN B 1 228 ? -1.592 -8.734 -7.633 1 98.69 228 GLN B N 1
ATOM 3856 C CA . GLN B 1 228 ? -0.428 -9.602 -7.48 1 98.69 228 GLN B CA 1
ATOM 3857 C C . GLN B 1 228 ? -0.848 -11.055 -7.301 1 98.69 228 GLN B C 1
ATOM 3859 O O . GLN B 1 228 ? -0.21 -11.961 -7.836 1 98.69 228 GLN B O 1
ATOM 3864 N N . GLU B 1 229 ? -1.868 -11.266 -6.508 1 98.12 229 GLU B N 1
ATOM 3865 C CA . GLU B 1 229 ? -2.361 -12.625 -6.32 1 98.12 229 GLU B CA 1
ATOM 3866 C C . GLU B 1 229 ? -2.834 -13.234 -7.637 1 98.12 229 GLU B C 1
ATOM 3868 O O . GLU B 1 229 ? -2.486 -14.367 -7.969 1 98.12 229 GLU B O 1
ATOM 3873 N N . LYS B 1 230 ? -3.6 -12.461 -8.375 1 97.75 230 LYS B N 1
ATOM 3874 C CA . LYS B 1 230 ? -4.137 -12.953 -9.633 1 97.75 230 LYS B CA 1
ATOM 3875 C C . LYS B 1 230 ? -3.018 -13.242 -10.633 1 97.75 230 LYS B C 1
ATOM 3877 O O . LYS B 1 230 ? -3.109 -14.18 -11.43 1 97.75 230 LYS B O 1
ATOM 3882 N N . GLU B 1 231 ? -1.965 -12.469 -10.609 1 96.69 231 GLU B N 1
ATOM 3883 C CA . GLU B 1 231 ? -0.821 -12.711 -11.484 1 96.69 231 GLU B CA 1
ATOM 3884 C C . GLU B 1 231 ? -0.206 -14.086 -11.219 1 96.69 231 GLU B C 1
ATOM 3886 O O . GLU B 1 231 ? 0.336 -14.711 -12.133 1 96.69 231 GLU B O 1
ATOM 3891 N N . GLY B 1 232 ? -0.294 -14.531 -10 1 93.25 232 GLY B N 1
ATOM 3892 C CA . GLY B 1 232 ? 0.158 -15.883 -9.695 1 93.25 232 GLY B CA 1
ATOM 3893 C C . GLY B 1 232 ? -0.642 -16.953 -10.406 1 93.25 232 GLY B C 1
ATOM 3894 O O . GLY B 1 232 ? -0.08 -17.953 -10.875 1 93.25 232 GLY B O 1
ATOM 3895 N N . PHE B 1 233 ? -1.896 -16.719 -10.531 1 93.06 233 PHE B N 1
ATOM 3896 C CA . PHE B 1 233 ? -2.777 -17.688 -11.164 1 93.06 233 PHE B CA 1
ATOM 3897 C C . PHE B 1 233 ? -2.656 -17.609 -12.688 1 93.06 233 PHE B C 1
ATOM 3899 O O . PHE B 1 233 ? -2.766 -18.625 -13.375 1 93.06 233 PHE B O 1
ATOM 3906 N N . VAL B 1 234 ? -2.463 -16.438 -13.219 1 93.56 234 VAL B N 1
ATOM 3907 C CA . VAL B 1 234 ? -2.346 -16.203 -14.656 1 93.56 234 VAL B CA 1
ATOM 3908 C C . VAL B 1 234 ? -0.958 -16.625 -15.133 1 93.56 234 VAL B C 1
ATOM 3910 O O . VAL B 1 234 ? -0.75 -16.859 -16.328 1 93.56 234 VAL B O 1
ATOM 3913 N N . GLN B 1 235 ? -0.011 -16.828 -14.242 1 91.06 235 GLN B N 1
ATOM 3914 C CA . GLN B 1 235 ? 1.355 -17.25 -14.531 1 91.06 235 GLN B CA 1
ATOM 3915 C C . GLN B 1 235 ? 2.086 -16.203 -15.375 1 91.06 235 GLN B C 1
ATOM 3917 O O . GLN B 1 235 ? 2.369 -16.438 -16.547 1 91.06 235 GLN B O 1
ATOM 3922 N N . CYS B 1 236 ? 2.596 -15.25 -14.75 1 93.62 236 CYS B N 1
ATOM 3923 C CA . CYS B 1 236 ? 3.203 -14.109 -15.422 1 93.62 236 CYS B CA 1
ATOM 3924 C C . CYS B 1 236 ? 4.695 -14.344 -15.641 1 93.62 236 CYS B C 1
ATOM 3926 O O . CYS B 1 236 ? 5.367 -13.516 -16.266 1 93.62 236 CYS B O 1
ATOM 3928 N N . TRP B 1 237 ? 5.168 -15.453 -15.172 1 91.75 237 TRP B N 1
ATOM 3929 C CA . TRP B 1 237 ? 6.578 -15.773 -15.383 1 91.75 237 TRP B CA 1
ATOM 3930 C C . TRP B 1 237 ? 6.816 -16.266 -16.797 1 91.75 237 TRP B C 1
ATOM 3932 O O . TRP B 1 237 ? 5.875 -16.656 -17.5 1 91.75 237 TRP B O 1
ATOM 3942 N N . TYR B 1 238 ? 8.07 -16.125 -17.312 1 94.69 238 TYR B N 1
ATOM 3943 C CA . TYR B 1 238 ? 8.508 -16.672 -18.594 1 94.69 238 TYR B CA 1
ATOM 3944 C C . TYR B 1 238 ? 9.883 -17.312 -18.469 1 94.69 238 TYR B C 1
ATOM 3946 O O . TYR B 1 238 ? 10.633 -17.016 -17.531 1 94.69 238 TYR B O 1
ATOM 3954 N N . GLU B 1 239 ? 10.164 -18.172 -19.375 1 94.88 239 GLU B N 1
ATOM 3955 C CA . GLU B 1 239 ? 11.414 -18.938 -19.328 1 94.88 239 GLU B CA 1
ATOM 3956 C C . GLU B 1 239 ? 12.57 -18.125 -19.922 1 94.88 239 GLU B C 1
ATOM 3958 O O . GLU B 1 239 ? 12.391 -17.406 -20.906 1 94.88 239 GLU B O 1
ATOM 3963 N N . VAL B 1 240 ? 13.609 -18.281 -19.203 1 96.88 240 VAL B N 1
ATOM 3964 C CA . VAL B 1 240 ? 14.867 -17.75 -19.719 1 96.88 240 VAL B CA 1
ATOM 3965 C C . VAL B 1 240 ? 15.938 -18.844 -19.719 1 96.88 240 VAL B C 1
ATOM 3967 O O . VAL B 1 240 ? 15.938 -19.719 -18.844 1 96.88 240 VAL B O 1
ATOM 3970 N N . THR B 1 241 ? 16.906 -18.859 -20.719 1 95.94 241 THR B N 1
ATOM 3971 C CA . THR B 1 241 ? 17.906 -19.906 -20.875 1 95.94 241 THR B CA 1
ATOM 3972 C C . THR B 1 241 ? 19.281 -19.391 -20.5 1 95.94 241 THR B C 1
ATOM 3974 O O . THR B 1 241 ? 20.266 -20.125 -20.547 1 95.94 241 THR B O 1
ATOM 3977 N N . GLU B 1 242 ? 19.406 -18.141 -20.219 1 96.75 242 GLU B N 1
ATOM 3978 C CA . GLU B 1 242 ? 20.625 -17.516 -19.75 1 96.75 242 GLU B CA 1
ATOM 3979 C C . GLU B 1 242 ? 20.344 -16.484 -18.641 1 96.75 242 GLU B C 1
ATOM 3981 O O . GLU B 1 242 ? 19.172 -16.203 -18.359 1 96.75 242 GLU B O 1
ATOM 3986 N N . ALA B 1 243 ? 21.438 -16.062 -18.094 1 97 243 ALA B N 1
ATOM 3987 C CA . ALA B 1 243 ? 21.281 -15.062 -17.031 1 97 243 ALA B CA 1
ATOM 3988 C C . ALA B 1 243 ? 20.5 -13.852 -17.547 1 97 243 ALA B C 1
ATOM 3990 O O . ALA B 1 243 ? 20.797 -13.328 -18.625 1 97 243 ALA B O 1
ATOM 3991 N N . ASP B 1 244 ? 19.484 -13.383 -16.828 1 96.88 244 ASP B N 1
ATOM 3992 C CA . ASP B 1 244 ? 18.641 -12.25 -17.203 1 96.88 244 ASP B CA 1
ATOM 3993 C C . ASP B 1 244 ? 19.125 -10.961 -16.547 1 96.88 244 ASP B C 1
ATOM 3995 O O . ASP B 1 244 ? 18.453 -10.406 -15.68 1 96.88 244 ASP B O 1
ATOM 3999 N N . LEU B 1 245 ? 20.156 -10.383 -17.031 1 95.56 245 LEU B N 1
ATOM 4000 C CA . LEU B 1 245 ? 20.812 -9.234 -16.406 1 95.56 245 LEU B CA 1
ATOM 4001 C C . LEU B 1 245 ? 20.203 -7.926 -16.906 1 95.56 245 LEU B C 1
ATOM 4003 O O . LEU B 1 245 ? 20.406 -6.871 -16.297 1 95.56 245 LEU B O 1
ATOM 4007 N N . ILE B 1 246 ? 19.516 -8 -18.062 1 95.88 246 ILE B N 1
ATOM 4008 C CA . ILE B 1 246 ? 18.828 -6.84 -18.625 1 95.88 246 ILE B CA 1
ATOM 4009 C C . ILE B 1 246 ? 17.375 -7.203 -18.938 1 95.88 246 ILE B C 1
ATOM 4011 O O . ILE B 1 246 ? 17 -7.297 -20.109 1 95.88 246 ILE B O 1
ATOM 4015 N N . PRO B 1 247 ? 16.578 -7.234 -17.969 1 95.75 247 PRO B N 1
ATOM 4016 C CA . PRO B 1 247 ? 15.234 -7.793 -18.094 1 95.75 247 PRO B CA 1
ATOM 4017 C C . PRO B 1 247 ? 14.375 -7.031 -19.094 1 95.75 247 PRO B C 1
ATOM 4019 O O . PRO B 1 247 ? 13.469 -7.613 -19.703 1 95.75 247 PRO B O 1
ATOM 4022 N N . ILE B 1 248 ? 14.633 -5.773 -19.328 1 94.81 248 ILE B N 1
ATOM 4023 C CA . ILE B 1 248 ? 13.812 -4.969 -20.234 1 94.81 248 ILE B CA 1
ATOM 4024 C C . ILE B 1 248 ? 13.867 -5.547 -21.641 1 94.81 248 ILE B C 1
ATOM 4026 O O . ILE B 1 248 ? 12.93 -5.379 -22.422 1 94.81 248 ILE B O 1
ATOM 4030 N N . GLN B 1 249 ? 14.922 -6.262 -22 1 95.56 249 GLN B N 1
ATOM 4031 C CA . GLN B 1 249 ? 15.07 -6.891 -23.312 1 95.56 249 GLN B CA 1
ATOM 4032 C C . GLN B 1 249 ? 14.07 -8.031 -23.484 1 95.56 249 GLN B C 1
ATOM 4034 O O . GLN B 1 249 ? 13.766 -8.422 -24.609 1 95.56 249 GLN B O 1
ATOM 4039 N N . ASN B 1 250 ? 13.562 -8.523 -22.375 1 96.19 250 ASN B N 1
ATOM 4040 C CA . ASN B 1 250 ? 12.625 -9.641 -22.422 1 96.19 250 ASN B CA 1
ATOM 4041 C C . ASN B 1 250 ? 11.195 -9.172 -22.156 1 96.19 250 ASN B C 1
ATOM 4043 O O . ASN B 1 250 ? 10.32 -9.984 -21.844 1 96.19 250 ASN B O 1
ATOM 4047 N N . TYR B 1 251 ? 10.93 -7.883 -22.266 1 95.88 251 TYR B N 1
ATOM 4048 C CA . TYR B 1 251 ? 9.602 -7.328 -22.016 1 95.88 251 TYR B CA 1
ATOM 4049 C C . TYR B 1 251 ? 8.547 -8.023 -22.875 1 95.88 251 TYR B C 1
ATOM 4051 O O . TYR B 1 251 ? 7.426 -8.258 -22.406 1 95.88 251 TYR B O 1
ATOM 4059 N N . GLY B 1 252 ? 8.922 -8.305 -24.094 1 96.19 252 GLY B N 1
ATOM 4060 C CA . GLY B 1 252 ? 8.008 -8.938 -25.031 1 96.19 252 GLY B CA 1
ATOM 4061 C C . GLY B 1 252 ? 7.57 -10.328 -24.594 1 96.19 252 GLY B C 1
ATOM 4062 O O . GLY B 1 252 ? 6.535 -10.828 -25.031 1 96.19 252 GLY B O 1
ATOM 4063 N N . LYS B 1 253 ? 8.336 -10.945 -23.703 1 96.81 253 LYS B N 1
ATOM 4064 C CA . LYS B 1 253 ? 8.047 -12.312 -23.266 1 96.81 253 LYS B CA 1
ATOM 4065 C C . LYS B 1 253 ? 7.012 -12.32 -22.141 1 96.81 253 LYS B C 1
ATOM 4067 O O . LYS B 1 253 ? 6.449 -13.375 -21.828 1 96.81 253 LYS B O 1
ATOM 4072 N N . ILE B 1 254 ? 6.738 -11.211 -21.531 1 97.25 254 ILE B N 1
ATOM 4073 C CA . ILE B 1 254 ? 5.688 -11.133 -20.516 1 97.25 254 ILE B CA 1
ATOM 4074 C C . ILE B 1 254 ? 4.324 -11.32 -21.188 1 97.25 254 ILE B C 1
ATOM 4076 O O . ILE B 1 254 ? 4.016 -10.664 -22.172 1 97.25 254 ILE B O 1
ATOM 4080 N N . PRO B 1 255 ? 3.543 -12.219 -20.688 1 97.38 255 PRO B N 1
ATOM 4081 C CA . PRO B 1 255 ? 2.217 -12.43 -21.266 1 97.38 255 PRO B CA 1
ATOM 4082 C C . PRO B 1 255 ? 1.383 -11.148 -21.328 1 97.38 255 PRO B C 1
ATOM 4084 O O . PRO B 1 255 ? 1.505 -10.297 -20.438 1 97.38 255 PRO B O 1
ATOM 4087 N N . SER B 1 256 ? 0.545 -11.086 -22.297 1 97.12 256 SER B N 1
ATOM 4088 C CA . SER B 1 256 ? -0.235 -9.875 -22.547 1 97.12 256 SER B CA 1
ATOM 4089 C C . SER B 1 256 ? -1.104 -9.523 -21.344 1 97.12 256 SER B C 1
ATOM 4091 O O . SER B 1 256 ? -1.176 -8.367 -20.938 1 97.12 256 SER B O 1
ATOM 4093 N N . ALA B 1 257 ? -1.791 -10.5 -20.797 1 98 257 ALA B N 1
ATOM 4094 C CA . ALA B 1 257 ? -2.633 -10.258 -19.625 1 98 257 ALA B CA 1
ATOM 4095 C C . ALA B 1 257 ? -1.82 -9.672 -18.469 1 98 257 ALA B C 1
ATOM 4097 O O . ALA B 1 257 ? -2.312 -8.812 -17.734 1 98 257 ALA B O 1
ATOM 4098 N N . CYS B 1 258 ? -0.575 -10.078 -18.328 1 98.44 258 CYS B N 1
ATOM 4099 C CA . CYS B 1 258 ? 0.29 -9.625 -17.234 1 98.44 258 CYS B CA 1
ATOM 4100 C C . CYS B 1 258 ? 0.8 -8.211 -17.5 1 98.44 258 CYS B C 1
ATOM 4102 O O . CYS B 1 258 ? 0.913 -7.402 -16.578 1 98.44 258 CYS B O 1
ATOM 4104 N N . LYS B 1 259 ? 1.073 -7.875 -18.75 1 98.19 259 LYS B N 1
ATOM 4105 C CA . LYS B 1 259 ? 1.424 -6.496 -19.078 1 98.19 259 LYS B CA 1
ATOM 4106 C C . LYS B 1 259 ? 0.296 -5.535 -18.703 1 98.19 259 LYS B C 1
ATOM 4108 O O . LYS B 1 259 ? 0.544 -4.457 -18.156 1 98.19 259 LYS B O 1
ATOM 4113 N N . ILE B 1 260 ? -0.916 -5.938 -18.984 1 98.62 260 ILE B N 1
ATOM 4114 C CA . ILE B 1 260 ? -2.076 -5.105 -18.672 1 98.62 260 ILE B CA 1
ATOM 4115 C C . ILE B 1 260 ? -2.213 -4.949 -17.156 1 98.62 260 ILE B C 1
ATOM 4117 O O . ILE B 1 260 ? -2.426 -3.84 -16.656 1 98.62 260 ILE B O 1
ATOM 4121 N N . SER B 1 261 ? -2.084 -6.047 -16.422 1 98.56 261 SER B N 1
ATOM 4122 C CA . SER B 1 261 ? -2.24 -5.969 -14.984 1 98.56 261 SER B CA 1
ATOM 4123 C C . SER B 1 261 ? -1.112 -5.164 -14.344 1 98.56 261 SER B C 1
ATOM 4125 O O . SER B 1 261 ? -1.324 -4.461 -13.359 1 98.56 261 SER B O 1
ATOM 4127 N N . HIS B 1 262 ? 0.159 -5.215 -14.906 1 98.44 262 HIS B N 1
ATOM 4128 C CA . HIS B 1 262 ? 1.24 -4.344 -14.453 1 98.44 262 HIS B CA 1
ATOM 4129 C C . HIS B 1 262 ? 0.875 -2.875 -14.633 1 98.44 262 HIS B C 1
ATOM 4131 O O . HIS B 1 262 ? 1.062 -2.07 -13.719 1 98.44 262 HIS B O 1
ATOM 4137 N N . GLY B 1 263 ? 0.385 -2.625 -15.812 1 98.69 263 GLY B N 1
ATOM 4138 C CA . GLY B 1 263 ? -0.043 -1.263 -16.078 1 98.69 263 GLY B CA 1
ATOM 4139 C C . GLY B 1 263 ? -1.152 -0.791 -15.164 1 98.69 263 GLY B C 1
ATOM 4140 O O . GLY B 1 263 ? -1.103 0.326 -14.648 1 98.69 263 GLY B O 1
ATOM 4141 N N . LEU B 1 264 ? -2.141 -1.632 -14.984 1 98.88 264 LEU B N 1
ATOM 4142 C CA . LEU B 1 264 ? -3.234 -1.325 -14.07 1 98.88 264 LEU B CA 1
ATOM 4143 C C . LEU B 1 264 ? -2.709 -1.07 -12.664 1 98.88 264 LEU B C 1
ATOM 4145 O O . LEU B 1 264 ? -3.094 -0.091 -12.016 1 98.88 264 LEU B O 1
ATOM 4149 N N . GLY B 1 265 ? -1.821 -1.964 -12.195 1 98.88 265 GLY B N 1
ATOM 4150 C CA . GLY B 1 265 ? -1.23 -1.79 -10.883 1 98.88 265 GLY B CA 1
ATOM 4151 C C . GLY B 1 265 ? -0.505 -0.467 -10.719 1 98.88 265 GLY B C 1
ATOM 4152 O O . GLY B 1 265 ? -0.651 0.209 -9.703 1 98.88 265 GLY B O 1
ATOM 4153 N N . LEU B 1 266 ? 0.242 -0.075 -11.695 1 98.81 266 LEU B N 1
ATOM 4154 C CA . LEU B 1 266 ? 0.977 1.184 -11.641 1 98.81 266 LEU B CA 1
ATOM 4155 C C . LEU B 1 266 ? 0.021 2.373 -11.641 1 98.81 266 LEU B C 1
ATOM 4157 O O . LEU B 1 266 ? 0.246 3.359 -10.938 1 98.81 266 LEU B O 1
ATOM 4161 N N . VAL B 1 267 ? -1.017 2.293 -12.43 1 98.88 267 VAL B N 1
ATOM 4162 C CA . VAL B 1 267 ? -2.008 3.363 -12.469 1 98.88 267 VAL B CA 1
ATOM 4163 C C . VAL B 1 267 ? -2.676 3.506 -11.109 1 98.88 267 VAL B C 1
ATOM 4165 O O . VAL B 1 267 ? -2.828 4.617 -10.594 1 98.88 267 VAL B O 1
ATOM 4168 N N . VAL B 1 268 ? -3.045 2.4 -10.523 1 98.88 268 VAL B N 1
ATOM 4169 C CA . VAL B 1 268 ? -3.674 2.396 -9.203 1 98.88 268 VAL B CA 1
ATOM 4170 C C . VAL B 1 268 ? -2.713 2.979 -8.172 1 98.88 268 VAL B C 1
ATOM 4172 O O . VAL B 1 268 ? -3.107 3.803 -7.34 1 98.88 268 VAL B O 1
ATOM 4175 N N . LEU B 1 269 ? -1.49 2.576 -8.258 1 98.88 269 LEU B N 1
ATOM 4176 C CA . LEU B 1 269 ? -0.477 3.088 -7.344 1 98.88 269 LEU B CA 1
ATOM 4177 C C . LEU B 1 269 ? -0.34 4.602 -7.473 1 98.88 269 LEU B C 1
ATOM 4179 O O . LEU B 1 269 ? -0.322 5.316 -6.469 1 98.88 269 LEU B O 1
ATOM 4183 N N . LEU B 1 270 ? -0.269 5.07 -8.664 1 98.56 270 LEU B N 1
ATOM 4184 C CA . LEU B 1 270 ? -0.114 6.5 -8.906 1 98.56 270 LEU B CA 1
ATOM 4185 C C . LEU B 1 270 ? -1.345 7.266 -8.445 1 98.56 270 LEU B C 1
ATOM 4187 O O . LEU B 1 270 ? -1.226 8.375 -7.906 1 98.56 270 LEU B O 1
ATOM 4191 N N . MET B 1 271 ? -2.496 6.699 -8.672 1 98.62 271 MET B N 1
ATOM 4192 C CA . MET B 1 271 ? -3.709 7.312 -8.148 1 98.62 271 MET B CA 1
ATOM 4193 C C . MET B 1 271 ? -3.611 7.5 -6.633 1 98.62 271 MET B C 1
ATOM 4195 O O . MET B 1 271 ? -3.936 8.57 -6.113 1 98.62 271 MET B O 1
ATOM 4199 N N . GLY B 1 272 ? -3.154 6.43 -5.926 1 98.44 272 GLY B N 1
ATOM 4200 C CA . GLY B 1 272 ? -2.994 6.527 -4.484 1 98.44 272 GLY B CA 1
ATOM 4201 C C . GLY B 1 272 ? -2.027 7.617 -4.062 1 98.44 272 GLY B C 1
ATOM 4202 O O . GLY B 1 272 ? -2.324 8.406 -3.16 1 98.44 272 GLY B O 1
ATOM 4203 N N . VAL B 1 273 ? -0.948 7.75 -4.777 1 98.19 273 VAL B N 1
ATOM 4204 C CA . VAL B 1 273 ? 0.101 8.703 -4.426 1 98.19 273 VAL B CA 1
ATOM 4205 C C . VAL B 1 273 ? -0.375 10.125 -4.715 1 98.19 273 VAL B C 1
ATOM 4207 O O . VAL B 1 273 ? -0.251 11.008 -3.863 1 98.19 273 VAL B O 1
ATOM 4210 N N . PHE B 1 274 ? -0.965 10.375 -5.855 1 98.25 274 PHE B N 1
ATOM 4211 C CA . PHE B 1 274 ? -1.398 11.719 -6.23 1 98.25 274 PHE B CA 1
ATOM 4212 C C . PHE B 1 274 ? -2.549 12.18 -5.344 1 98.25 274 PHE B C 1
ATOM 4214 O O . PHE B 1 274 ? -2.611 13.352 -4.961 1 98.25 274 PHE B O 1
ATOM 4221 N N . THR B 1 275 ? -3.43 11.281 -5.062 1 98.06 275 THR B N 1
ATOM 4222 C CA . THR B 1 275 ? -4.523 11.656 -4.172 1 98.06 275 THR B CA 1
ATOM 4223 C C . THR B 1 275 ? -3.996 11.984 -2.777 1 98.06 275 THR B C 1
ATOM 4225 O O . THR B 1 275 ? -4.418 12.969 -2.168 1 98.06 275 THR B O 1
ATOM 4228 N N . SER B 1 276 ? -3.074 11.164 -2.293 1 97.06 276 SER B N 1
ATOM 4229 C CA . SER B 1 276 ? -2.49 11.43 -0.982 1 97.06 276 SER B CA 1
ATOM 4230 C C . SER B 1 276 ? -1.798 12.789 -0.947 1 97.06 276 SER B C 1
ATOM 4232 O O . SER B 1 276 ? -1.915 13.523 0.034 1 97.06 276 SER B O 1
ATOM 4234 N N . PHE B 1 277 ? -1.125 13.164 -2.01 1 96.56 277 PHE B N 1
ATOM 4235 C CA . PHE B 1 277 ? -0.458 14.453 -2.062 1 96.56 277 PHE B CA 1
ATOM 4236 C C . PHE B 1 277 ? -1.477 15.586 -2.094 1 96.56 277 PHE B C 1
ATOM 4238 O O . PHE B 1 277 ? -1.301 16.609 -1.422 1 96.56 277 PHE B O 1
ATOM 4245 N N . ALA B 1 278 ? -2.461 15.375 -2.855 1 96 278 ALA B N 1
ATOM 4246 C CA . ALA B 1 278 ? -3.506 16.391 -2.979 1 96 278 ALA B CA 1
ATOM 4247 C C . ALA B 1 278 ? -4.16 16.672 -1.628 1 96 278 ALA B C 1
ATOM 4249 O O . ALA B 1 278 ? -4.574 17.797 -1.354 1 96 278 ALA B O 1
ATOM 4250 N N . LEU B 1 279 ? -4.199 15.68 -0.773 1 94.69 279 LEU B N 1
ATOM 4251 C CA . LEU B 1 279 ? -4.922 15.797 0.489 1 94.69 279 LEU B CA 1
ATOM 4252 C C . LEU B 1 279 ? -3.982 16.219 1.616 1 94.69 279 LEU B C 1
ATOM 4254 O O . LEU B 1 279 ? -4.434 16.516 2.723 1 94.69 279 LEU B O 1
ATOM 4258 N N . ALA B 1 280 ? -2.682 16.234 1.343 1 91.81 280 ALA B N 1
ATOM 4259 C CA . ALA B 1 280 ? -1.697 16.5 2.385 1 91.81 280 ALA B CA 1
ATOM 4260 C C . ALA B 1 280 ? -1.889 17.906 2.957 1 91.81 280 ALA B C 1
ATOM 4262 O O . ALA B 1 280 ? -2.314 18.828 2.246 1 91.81 280 ALA B O 1
ATOM 4263 N N . ARG B 1 281 ? -1.537 18.016 4.242 1 85.44 281 ARG B N 1
ATOM 4264 C CA . ARG B 1 281 ? -1.591 19.312 4.906 1 85.44 281 ARG B CA 1
ATOM 4265 C C . ARG B 1 281 ? -0.207 19.953 4.973 1 85.44 281 ARG B C 1
ATOM 4267 O O . ARG B 1 281 ? 0.693 19.422 5.629 1 85.44 281 ARG B O 1
ATOM 4274 N N . PHE B 1 282 ? -0.076 21 4.227 1 82.5 282 PHE B N 1
ATOM 4275 C CA . PHE B 1 282 ? 1.16 21.781 4.293 1 82.5 282 PHE B CA 1
ATOM 4276 C C . PHE B 1 282 ? 0.947 23.078 5.059 1 82.5 282 PHE B C 1
ATOM 4278 O O . PHE B 1 282 ? -0.142 23.656 5.027 1 82.5 282 PHE B O 1
ATOM 4285 N N . PRO B 1 283 ? 1.896 23.422 5.883 1 66.38 283 PRO B N 1
ATOM 4286 C CA . PRO B 1 283 ? 1.743 24.672 6.629 1 66.38 283 PRO B CA 1
ATOM 4287 C C . PRO B 1 283 ? 1.537 25.875 5.715 1 66.38 283 PRO B C 1
ATOM 4289 O O . PRO B 1 283 ? 2.082 25.922 4.609 1 66.38 283 PRO B O 1
ATOM 4292 N N . VAL B 1 284 ? 0.465 26.594 6.035 1 53.38 284 VAL B N 1
ATOM 4293 C CA . VAL B 1 284 ? 0.375 27.891 5.391 1 53.38 284 VAL B CA 1
ATOM 4294 C C . VAL B 1 284 ? 1.534 28.781 5.848 1 53.38 284 VAL B C 1
ATOM 4296 O O . VAL B 1 284 ? 1.652 29.094 7.035 1 53.38 284 VAL B O 1
ATOM 4299 N N . LEU B 1 285 ? 2.691 28.578 5.324 1 42.16 285 LEU B N 1
ATOM 4300 C CA . LEU B 1 285 ? 3.846 29.375 5.711 1 42.16 285 LEU B CA 1
ATOM 4301 C C . LEU B 1 285 ? 3.57 30.859 5.504 1 42.16 285 LEU B C 1
ATOM 4303 O O . LEU B 1 285 ? 2.885 31.234 4.551 1 42.16 285 LEU B O 1
#

InterPro domains:
  IPR006593 Cytochrome b561/ferric reductase, transmembrane domain [PF03188] (81-233)
  IPR006593 Cytochrome b561/ferric reductase, transmembrane domain [PS50939] (42-280)
  IPR006593 Cytochrome b561/ferric reductase, transmembrane domain [SM00665] (81-227)
  IPR043205 Cytochrome b561/Cytochrome b reductase 1-like [PTHR10106] (42-281)

Organism: NCBI:txid267567

Solvent-accessible surface area (backbone atoms only — not comparable to full-atom values): 29229 Å² total; per-residue (Å²): 129,72,73,66,60,59,56,53,55,53,50,52,51,50,50,49,51,50,48,50,50,51,49,52,24,47,52,41,39,49,50,53,48,51,50,24,52,50,23,43,52,51,26,59,58,43,25,60,53,41,44,52,36,44,52,54,34,32,47,28,56,78,40,57,65,28,37,70,45,88,51,88,56,36,28,52,15,17,30,40,40,22,65,45,32,41,46,46,26,53,35,55,40,50,50,40,74,40,44,42,65,75,68,63,64,28,71,89,77,39,70,72,77,76,58,46,73,69,48,52,53,50,47,50,53,50,51,48,50,34,51,52,44,51,50,50,30,51,52,40,40,48,51,17,50,47,24,44,54,52,19,28,42,20,77,74,60,42,43,38,58,47,76,57,46,53,41,47,52,52,40,52,51,51,51,50,51,47,51,50,52,52,50,50,45,40,49,54,66,58,55,72,49,56,77,77,41,74,76,54,37,75,53,50,55,53,48,50,54,49,50,52,53,50,46,50,42,50,51,36,41,40,51,43,27,46,51,36,44,50,39,53,74,62,51,31,70,53,90,42,94,52,69,48,88,59,42,76,82,49,55,83,61,44,44,68,60,46,52,39,47,38,50,34,43,51,48,46,49,47,32,34,51,26,43,49,55,38,67,55,87,69,74,82,79,127,73,73,65,60,58,56,53,54,52,50,53,52,50,50,50,51,49,50,50,49,53,48,52,23,46,51,41,39,50,52,54,49,52,51,24,52,50,23,42,50,50,26,58,58,43,26,60,51,42,45,52,35,44,52,55,34,34,48,28,57,78,41,58,65,29,38,71,46,88,50,87,57,35,27,54,15,18,31,40,41,22,63,46,33,42,46,44,25,53,37,54,41,50,50,40,76,40,45,41,65,76,69,63,63,28,71,89,75,37,70,72,76,76,60,46,72,70,48,51,53,50,48,51,53,50,50,49,49,33,50,50,45,51,51,50,31,50,54,41,40,49,52,17,51,47,24,44,55,51,20,28,41,18,78,74,60,41,42,39,56,45,75,57,47,52,42,46,52,50,40,52,50,50,52,50,51,47,50,50,51,52,50,51,44,41,51,54,66,58,52,72,49,64,71,78,42,73,76,53,37,73,54,49,54,52,48,50,55,50,50,53,54,52,46,49,43,50,50,38,40,37,51,43,26,47,52,36,45,51,39,53,76,60,52,31,71,53,90,41,94,52,70,47,88,60,41,75,81,49,53,83,60,44,44,68,60,44,54,40,48,37,51,34,43,51,48,45,49,48,32,34,51,25,43,48,52,39,68,54,88,69,76,83,80